Protein AF-0000000079578242 (afdb_homodimer)

Organism: NCBI:txid418240

Secondary structure (DSSP, 8-state):
-HHHHHHHHHHHHHHHHHHHHHHTTSS-TTHHHHHHHHIIIIIHHHHHHHHHHT-S---THHHHHHHHHHHHHHHHHHHHHHHTTTS-HHHHHHHHHHSS-B-IIIIIHHHHHHHS-HHHHHHHHHHHHHHHHIIIIIHHHHHHHHHS-TT------HHHHHHHHHH-HHHHHHHHHHHHHHTTPPPPHHHHHHHHHHHHTHHHHHHHHHHHT------HHHHHHHHHHHHHHHHHHHHHHHHHHHTS-S-HHHHHHHHHHHT--B-TTHHHHHHHTTS-HHHHHHHHHHHHHHHHHHHHHHHHHHT--/-HHHHHHHHHHHHHHHHHHHHHHTTSS-TTHHHHHHHHIIIIIHHHHHHHHHHT-S---THHHHHHHHHHHHHHHHHHHHHHHTTTS-HHHHHHHHHHSS-B-IIIIIHHHHHHHS-HHHHHHHHHHHHHHHHIIIIIHHHHHHHHHS-TT------HHHHHHHHHH-HHHHHHHHHHHHHHTTPPPPHHHHHHHHHHHHTHHHHHHHHHHHT------HHHHHHHHHHHHHHHHHHHHHHHHHHHTS-S-HHHHHHHHHHHT--B-TTHHHHHHHTTS-HHHHHHHHHHHHHHHHHHHHHHHHHHT--

Nearest PDB structures (foldseek):
  8u5n-assembly1_A  TM=7.850E-01  e=3.786E-07  Homo sapiens
  8u5v-assembly1_A  TM=7.961E-01  e=6.109E-07  Homo sapiens
  7wkw-assembly1_B  TM=7.039E-01  e=1.591E-06  Arabidopsis thaliana
  7y9u-assembly1_A  TM=6.916E-01  e=4.340E-05  Arabidopsis thaliana
  3zuy-assembly1_A  TM=5.431E-01  e=1.835E-02  Neisseria meningitidis

Structure (mmCIF, N/CA/C/O backbone):
data_AF-0000000079578242-model_v1
#
loop_
_entity.id
_entity.type
_entity.pdbx_description
1 polymer 'Membrane transport protein'
#
loop_
_atom_site.group_PDB
_atom_site.id
_atom_site.type_symbol
_atom_site.label_atom_id
_atom_site.label_alt_id
_atom_site.label_comp_id
_atom_site.label_asym_id
_atom_site.label_entity_id
_atom_site.label_seq_id
_atom_site.pdbx_PDB_ins_code
_atom_site.Cartn_x
_atom_site.Cartn_y
_atom_site.Cartn_z
_atom_site.occupancy
_atom_site.B_iso_or_equiv
_atom_site.auth_seq_id
_atom_site.auth_comp_id
_atom_site.auth_asym_id
_atom_site.auth_atom_id
_atom_site.pdbx_PDB_model_num
ATOM 1 N N . MET A 1 1 ? -19.859 -6.895 -18.812 1 73.75 1 MET A N 1
ATOM 2 C CA . MET A 1 1 ? -18.609 -6.988 -19.562 1 73.75 1 MET A CA 1
ATOM 3 C C . MET A 1 1 ? -17.766 -5.73 -19.375 1 73.75 1 MET A C 1
ATOM 5 O O . MET A 1 1 ? -16.578 -5.812 -19.062 1 73.75 1 MET A O 1
ATOM 9 N N . PHE A 1 2 ? -18.359 -4.633 -19.422 1 78 2 PHE A N 1
ATOM 10 C CA . PHE A 1 2 ? -17.641 -3.369 -19.297 1 78 2 PHE A CA 1
ATOM 11 C C . PHE A 1 2 ? -17.062 -3.203 -17.891 1 78 2 PHE A C 1
ATOM 13 O O . PHE A 1 2 ? -15.922 -2.762 -17.734 1 78 2 PHE A O 1
ATOM 20 N N . SER A 1 3 ? -17.797 -3.689 -16.953 1 79.5 3 SER A N 1
ATOM 21 C CA . SER A 1 3 ? -17.344 -3.566 -15.57 1 79.5 3 SER A CA 1
ATOM 22 C C . SER A 1 3 ? -16.125 -4.438 -15.305 1 79.5 3 SER A C 1
ATOM 24 O O . SER A 1 3 ? -15.195 -4.027 -14.594 1 79.5 3 SER A O 1
ATOM 26 N N . VAL A 1 4 ? -16.094 -5.562 -15.945 1 81 4 VAL A N 1
ATOM 27 C CA . VAL A 1 4 ? -14.969 -6.488 -15.789 1 81 4 VAL A CA 1
ATOM 28 C C . VAL A 1 4 ? -13.719 -5.898 -16.422 1 81 4 VAL A C 1
ATOM 30 O O . VAL A 1 4 ? -12.641 -5.902 -15.812 1 81 4 VAL A O 1
ATOM 33 N N . LEU A 1 5 ? -13.922 -5.395 -17.547 1 84.81 5 LEU A N 1
ATOM 34 C CA . LEU A 1 5 ? -12.805 -4.816 -18.281 1 84.81 5 LEU A CA 1
ATOM 35 C C . LEU A 1 5 ? -12.234 -3.609 -17.531 1 84.81 5 LEU A C 1
ATOM 37 O O . LEU A 1 5 ? -11.016 -3.424 -17.5 1 84.81 5 LEU A O 1
ATOM 41 N N . MET A 1 6 ? -13.125 -2.93 -16.891 1 87.31 6 MET A N 1
ATOM 42 C CA . MET A 1 6 ? -12.68 -1.736 -16.188 1 87.31 6 MET A CA 1
ATOM 43 C C . MET A 1 6 ? -11.875 -2.113 -14.945 1 87.31 6 MET A C 1
ATOM 45 O O . MET A 1 6 ? -10.852 -1.487 -14.648 1 87.31 6 MET A O 1
ATOM 49 N N . ARG A 1 7 ? -12.25 -3.066 -14.281 1 88.62 7 ARG A N 1
ATOM 50 C CA . ARG A 1 7 ? -11.516 -3.51 -13.102 1 88.62 7 ARG A CA 1
ATOM 51 C C . ARG A 1 7 ? -10.164 -4.105 -13.477 1 88.62 7 ARG A C 1
ATOM 53 O O . ARG A 1 7 ? -9.164 -3.869 -12.805 1 88.62 7 ARG A O 1
ATOM 60 N N . ALA A 1 8 ? -10.266 -4.852 -14.531 1 88.12 8 ALA A N 1
ATOM 61 C CA . ALA A 1 8 ? -9.008 -5.406 -15.016 1 88.12 8 ALA A CA 1
ATOM 62 C C . ALA A 1 8 ? -8.047 -4.301 -15.445 1 88.12 8 ALA A C 1
ATOM 64 O O . ALA A 1 8 ? -6.84 -4.391 -15.203 1 88.12 8 ALA A O 1
ATOM 65 N N . PHE A 1 9 ? -8.57 -3.342 -16.016 1 92.31 9 PHE A N 1
ATOM 66 C CA . PHE A 1 9 ? -7.754 -2.211 -16.438 1 92.31 9 PHE A CA 1
ATOM 67 C C . PHE A 1 9 ? -7.188 -1.467 -15.234 1 92.31 9 PHE A C 1
ATOM 69 O O . PHE A 1 9 ? -6.086 -0.918 -15.305 1 92.31 9 PHE A O 1
ATOM 76 N N . SER A 1 10 ? -7.977 -1.453 -14.211 1 95.31 10 SER A N 1
ATOM 77 C CA . SER A 1 10 ? -7.488 -0.844 -12.977 1 95.31 10 SER A CA 1
ATOM 78 C C . SER A 1 10 ? -6.203 -1.509 -12.5 1 95.31 10 SER A C 1
ATOM 80 O O . SER A 1 10 ? -5.25 -0.826 -12.117 1 95.31 10 SER A O 1
ATOM 82 N N . PHE A 1 11 ? -6.176 -2.814 -12.578 1 95.25 11 PHE A N 1
ATOM 83 C CA . PHE A 1 11 ? -4.992 -3.559 -12.164 1 95.25 11 PHE A CA 1
ATOM 84 C C . PHE A 1 11 ? -3.822 -3.285 -13.102 1 95.25 11 PHE A C 1
ATOM 86 O O . PHE A 1 11 ? -2.699 -3.053 -12.648 1 95.25 11 PHE A O 1
ATOM 93 N N . THR A 1 12 ? -4.117 -3.273 -14.367 1 95.12 12 THR A N 1
ATOM 94 C CA . THR A 1 12 ? -3.1 -2.998 -15.375 1 95.12 12 THR A CA 1
ATOM 95 C C . THR A 1 12 ? -2.541 -1.588 -15.211 1 95.12 12 THR A C 1
ATOM 97 O O . THR A 1 12 ? -1.344 -1.362 -15.398 1 95.12 12 THR A O 1
ATOM 100 N N . LEU A 1 13 ? -3.408 -0.675 -14.883 1 96.94 13 LEU A N 1
ATOM 101 C CA . LEU A 1 13 ? -2.99 0.707 -14.672 1 96.94 13 LEU A CA 1
ATOM 102 C C . LEU A 1 13 ? -1.966 0.799 -13.547 1 96.94 13 LEU A C 1
ATOM 104 O O . LEU A 1 13 ? -0.968 1.514 -13.672 1 96.94 13 LEU A O 1
ATOM 108 N N . ILE A 1 14 ? -2.178 0.115 -12.469 1 97.69 14 ILE A N 1
ATOM 109 C CA . ILE A 1 14 ? -1.256 0.13 -11.336 1 97.69 14 ILE A CA 1
ATOM 110 C C . ILE A 1 14 ? 0.087 -0.463 -11.758 1 97.69 14 ILE A C 1
ATOM 112 O O . ILE A 1 14 ? 1.144 0.058 -11.398 1 97.69 14 ILE A O 1
ATOM 116 N N . ILE A 1 15 ? 0.068 -1.557 -12.531 1 96.31 15 ILE A N 1
ATOM 117 C CA . ILE A 1 15 ? 1.29 -2.172 -13.031 1 96.31 15 ILE A CA 1
ATOM 118 C C . ILE A 1 15 ? 2.055 -1.169 -13.898 1 96.31 15 ILE A C 1
ATOM 120 O O . ILE A 1 15 ? 3.264 -0.994 -13.727 1 96.31 15 ILE A O 1
ATOM 124 N N . ILE A 1 16 ? 1.349 -0.492 -14.789 1 97.38 16 ILE A N 1
ATOM 125 C CA . ILE A 1 16 ? 1.962 0.497 -15.664 1 97.38 16 ILE A CA 1
ATOM 126 C C . ILE A 1 16 ? 2.574 1.62 -14.836 1 97.38 16 ILE A C 1
ATOM 128 O O . ILE A 1 16 ? 3.688 2.074 -15.117 1 97.38 16 ILE A O 1
ATOM 132 N N . ILE A 1 17 ? 1.878 2.078 -13.82 1 97.81 17 ILE A N 1
ATOM 133 C CA . ILE A 1 17 ? 2.389 3.109 -12.922 1 97.81 17 ILE A CA 1
ATOM 134 C C . ILE A 1 17 ? 3.713 2.65 -12.312 1 97.81 17 ILE A C 1
ATOM 136 O O . ILE A 1 17 ? 4.688 3.404 -12.289 1 97.81 17 ILE A O 1
ATOM 140 N N . GLY A 1 18 ? 3.723 1.406 -11.805 1 97.62 18 GLY A N 1
ATOM 141 C CA . GLY A 1 18 ? 4.957 0.86 -11.266 1 97.62 18 GLY A CA 1
ATOM 142 C C . GLY A 1 18 ? 6.09 0.833 -12.273 1 97.62 18 GLY A C 1
ATOM 143 O O . GLY A 1 18 ? 7.215 1.232 -11.969 1 97.62 18 GLY A O 1
ATOM 144 N N . ILE A 1 19 ? 5.789 0.436 -13.516 1 96.56 19 ILE A N 1
ATOM 145 C CA . ILE A 1 19 ? 6.785 0.349 -14.578 1 96.56 19 ILE A CA 1
ATOM 146 C C . ILE A 1 19 ? 7.336 1.739 -14.883 1 96.56 19 ILE A C 1
ATOM 148 O O . ILE A 1 19 ? 8.555 1.927 -14.969 1 96.56 19 ILE A O 1
ATOM 152 N N . VAL A 1 20 ? 6.469 2.695 -14.992 1 97.12 20 VAL A N 1
ATOM 153 C CA . VAL A 1 20 ? 6.852 4.055 -15.359 1 97.12 20 VAL A CA 1
ATOM 154 C C . VAL A 1 20 ? 7.68 4.684 -14.242 1 97.12 20 VAL A C 1
ATOM 156 O O . VAL A 1 20 ? 8.711 5.309 -14.5 1 97.12 20 VAL A O 1
ATOM 159 N N . MET A 1 21 ? 7.285 4.539 -13.031 1 97.06 21 MET A N 1
ATOM 160 C CA . MET A 1 21 ? 7.996 5.121 -11.906 1 97.06 21 MET A CA 1
ATOM 161 C C . MET A 1 21 ? 9.414 4.566 -11.812 1 97.06 21 MET A C 1
ATOM 163 O O . MET A 1 21 ? 10.359 5.305 -11.516 1 97.06 21 MET A O 1
ATOM 167 N N . LYS A 1 22 ? 9.5 3.322 -12.031 1 95.25 22 LYS A N 1
ATOM 168 C CA . LYS A 1 22 ? 10.82 2.699 -11.992 1 95.25 22 LYS A CA 1
ATOM 169 C C . LYS A 1 22 ? 11.664 3.111 -13.195 1 95.25 22 LYS A C 1
ATOM 171 O O . LYS A 1 22 ? 12.828 3.492 -13.047 1 95.25 22 LYS A O 1
ATOM 176 N N . SER A 1 23 ? 11.125 3.066 -14.398 1 94.56 23 SER A N 1
ATOM 177 C CA . SER A 1 23 ? 11.859 3.297 -15.641 1 94.56 23 SER A CA 1
ATOM 178 C C . SER A 1 23 ? 12.305 4.75 -15.758 1 94.56 23 SER A C 1
ATOM 180 O O . SER A 1 23 ? 13.336 5.043 -16.359 1 94.56 23 SER A O 1
ATOM 182 N N . THR A 1 24 ? 11.625 5.695 -15.141 1 95.56 24 THR A N 1
ATOM 183 C CA . THR A 1 24 ? 11.953 7.113 -15.219 1 95.56 24 THR A CA 1
ATOM 184 C C . THR A 1 24 ? 12.906 7.512 -14.094 1 95.56 24 THR A C 1
ATOM 186 O O . THR A 1 24 ? 13.359 8.656 -14.031 1 95.56 24 THR A O 1
ATOM 189 N N . GLY A 1 25 ? 13.156 6.625 -13.188 1 94.56 25 GLY A N 1
ATOM 190 C CA . GLY A 1 25 ? 14.016 6.926 -12.055 1 94.56 25 GLY A CA 1
ATOM 191 C C . GLY A 1 25 ? 13.305 7.715 -10.969 1 94.56 25 GLY A C 1
ATOM 192 O O . GLY A 1 25 ? 13.953 8.289 -10.094 1 94.56 25 GLY A O 1
ATOM 193 N N . PHE A 1 26 ? 12.031 7.758 -11.078 1 95.31 26 PHE A N 1
ATOM 194 C CA . PHE A 1 26 ? 11.227 8.484 -10.102 1 95.31 26 PHE A CA 1
ATOM 195 C C . PHE A 1 26 ? 11.344 7.852 -8.727 1 95.31 26 PHE A C 1
ATOM 197 O O . PHE A 1 26 ? 11.266 8.539 -7.707 1 95.31 26 PHE A O 1
ATOM 204 N N . VAL A 1 27 ? 11.531 6.523 -8.633 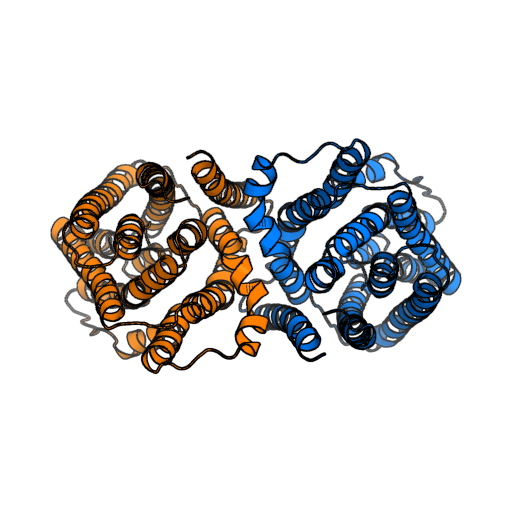1 95.44 27 VAL A N 1
ATOM 205 C CA . VAL A 1 27 ? 11.789 5.785 -7.398 1 95.44 27 VAL A CA 1
ATOM 206 C C . VAL A 1 27 ? 13.133 5.07 -7.496 1 95.44 27 VAL A C 1
ATOM 208 O O . VAL A 1 27 ? 13.633 4.816 -8.594 1 95.44 27 VAL A O 1
ATOM 211 N N . PRO A 1 28 ? 13.672 4.832 -6.332 1 93.25 28 PRO A N 1
ATOM 212 C CA . PRO A 1 28 ? 14.961 4.129 -6.348 1 93.25 28 PRO A CA 1
ATOM 213 C C . PRO A 1 28 ? 14.859 2.723 -6.934 1 93.25 28 PRO A C 1
ATOM 215 O O . PRO A 1 28 ? 13.766 2.148 -6.984 1 93.25 28 PRO A O 1
ATOM 218 N N . LYS A 1 29 ? 16.062 2.162 -7.344 1 89.69 29 LYS A N 1
ATOM 219 C CA . LYS A 1 29 ? 16.141 0.868 -8.016 1 89.69 29 LYS A CA 1
ATOM 220 C C . LYS A 1 29 ? 15.672 -0.256 -7.09 1 89.69 29 LYS A C 1
ATOM 222 O O . LYS A 1 29 ? 15.148 -1.269 -7.555 1 89.69 29 LYS A O 1
ATOM 227 N N . ASP A 1 30 ? 15.766 -0.031 -5.84 1 93.12 30 ASP A N 1
ATOM 228 C CA . ASP A 1 30 ? 15.438 -1.098 -4.898 1 93.12 30 ASP A CA 1
ATOM 229 C C . ASP A 1 30 ? 14 -0.967 -4.402 1 93.12 30 ASP A C 1
ATOM 231 O O . ASP A 1 30 ? 13.578 -1.697 -3.502 1 93.12 30 ASP A O 1
ATOM 235 N N . ALA A 1 31 ? 13.281 -0.075 -4.965 1 95.88 31 ALA A N 1
ATOM 236 C CA . ALA A 1 31 ? 11.891 0.125 -4.559 1 95.88 31 ALA A CA 1
ATOM 237 C C . ALA A 1 31 ? 11.086 -1.163 -4.707 1 95.88 31 ALA A C 1
ATOM 239 O O . ALA A 1 31 ? 10.266 -1.491 -3.846 1 95.88 31 ALA A O 1
ATOM 240 N N . GLY A 1 32 ? 11.344 -1.878 -5.793 1 95.19 32 GLY A N 1
ATOM 241 C CA . GLY A 1 32 ? 10.641 -3.135 -6.016 1 95.19 32 GLY A CA 1
ATOM 242 C C . GLY A 1 32 ? 10.914 -4.164 -4.934 1 95.19 32 GLY A C 1
ATOM 243 O O . GLY A 1 32 ? 10 -4.875 -4.508 1 95.19 32 GLY A O 1
ATOM 244 N N . ALA A 1 33 ? 12.125 -4.242 -4.504 1 93.94 33 ALA A N 1
ATOM 245 C CA . ALA A 1 33 ? 12.5 -5.184 -3.453 1 93.94 33 ALA A CA 1
ATOM 246 C C . ALA A 1 33 ? 11.797 -4.848 -2.141 1 93.94 33 ALA A C 1
ATOM 248 O O . ALA A 1 33 ? 11.375 -5.742 -1.406 1 93.94 33 ALA A O 1
ATOM 249 N N . SER A 1 34 ? 11.672 -3.596 -1.831 1 96.62 34 SER A N 1
ATOM 250 C CA . SER A 1 34 ? 10.977 -3.162 -0.623 1 96.62 34 SER A CA 1
ATOM 251 C C . SER A 1 34 ? 9.492 -3.523 -0.673 1 96.62 34 SER A C 1
ATOM 253 O O . SER A 1 34 ? 8.953 -4.066 0.29 1 96.62 34 SER A O 1
ATOM 255 N N . VAL A 1 35 ? 8.883 -3.211 -1.776 1 97.56 35 VAL A N 1
ATOM 256 C CA . VAL A 1 35 ? 7.453 -3.461 -1.935 1 97.56 35 VAL A CA 1
ATOM 257 C C . VAL A 1 35 ? 7.18 -4.961 -1.873 1 97.56 35 VAL A C 1
ATOM 259 O O . VAL A 1 35 ? 6.16 -5.391 -1.326 1 97.56 35 VAL A O 1
ATOM 262 N N . LYS A 1 36 ? 8.039 -5.734 -2.48 1 95.25 36 LYS A N 1
ATOM 263 C CA . LYS A 1 36 ? 7.918 -7.188 -2.4 1 95.25 36 LYS A CA 1
ATOM 264 C C . LYS A 1 36 ? 7.891 -7.656 -0.949 1 95.25 36 LYS A C 1
ATOM 266 O O . LYS A 1 36 ? 7.094 -8.523 -0.588 1 95.25 36 LYS A O 1
ATOM 271 N N . LYS A 1 37 ? 8.758 -7.145 -0.124 1 95.94 37 LYS A N 1
ATOM 272 C CA . LYS A 1 37 ? 8.797 -7.516 1.287 1 95.94 37 LYS A CA 1
ATOM 273 C C . LYS A 1 37 ? 7.504 -7.117 1.995 1 95.94 37 LYS A C 1
ATOM 275 O O . LYS A 1 37 ? 6.984 -7.867 2.824 1 95.94 37 LYS A O 1
ATOM 280 N N . PHE A 1 38 ? 6.965 -5.902 1.667 1 98.06 38 PHE A N 1
ATOM 281 C CA . PHE A 1 38 ? 5.688 -5.488 2.24 1 98.06 38 PHE A CA 1
ATOM 282 C C . PHE A 1 38 ? 4.586 -6.477 1.879 1 98.06 38 PHE A C 1
ATOM 284 O O . PHE A 1 38 ? 3.754 -6.824 2.721 1 98.06 38 PHE A O 1
ATOM 291 N N . LEU A 1 39 ? 4.613 -6.898 0.64 1 97.06 39 LEU A N 1
ATOM 292 C CA . LEU A 1 39 ? 3.586 -7.809 0.144 1 97.06 39 LEU A CA 1
ATOM 293 C C . LEU A 1 39 ? 3.682 -9.164 0.837 1 97.06 39 LEU A C 1
ATOM 295 O O . LEU A 1 39 ? 2.699 -9.648 1.402 1 97.06 39 LEU A O 1
ATOM 299 N N . ILE A 1 40 ? 4.879 -9.727 0.845 1 95.06 40 ILE A N 1
ATOM 300 C CA . ILE A 1 40 ? 5.09 -11.109 1.27 1 95.06 40 ILE A CA 1
ATOM 301 C C . ILE A 1 40 ? 4.926 -11.211 2.785 1 95.06 40 ILE A C 1
ATOM 303 O O . ILE A 1 40 ? 4.414 -12.211 3.295 1 95.06 40 ILE A O 1
ATOM 307 N N . TYR A 1 41 ? 5.289 -10.172 3.512 1 96.31 41 TYR A N 1
ATOM 308 C CA . TYR A 1 41 ? 5.367 -10.328 4.961 1 96.31 41 TYR A CA 1
ATOM 309 C C . TYR A 1 41 ? 4.195 -9.633 5.645 1 96.31 41 TYR A C 1
ATOM 311 O O . TYR A 1 41 ? 3.936 -9.867 6.828 1 96.31 41 TYR A O 1
ATOM 319 N N . VAL A 1 42 ? 3.473 -8.82 4.902 1 97.62 42 VAL A N 1
ATOM 320 C CA . VAL A 1 42 ? 2.475 -8.039 5.625 1 97.62 42 VAL A CA 1
ATOM 321 C C . VAL A 1 42 ? 1.111 -8.195 4.957 1 97.62 42 VAL A C 1
ATOM 323 O O . VAL A 1 42 ? 0.223 -8.859 5.488 1 97.62 42 VAL A O 1
ATOM 326 N N . THR A 1 43 ? 0.941 -7.703 3.717 1 97.81 43 THR A N 1
ATOM 327 C CA . THR A 1 43 ? -0.391 -7.559 3.141 1 97.81 43 THR A CA 1
ATOM 328 C C . THR A 1 43 ? -0.932 -8.906 2.68 1 97.81 43 THR A C 1
ATOM 330 O O . THR A 1 43 ? -2.123 -9.188 2.826 1 97.81 43 THR A O 1
ATOM 333 N N . LEU A 1 44 ? -0.089 -9.75 2.096 1 95.75 44 LEU A N 1
ATOM 334 C CA . LEU A 1 44 ? -0.548 -11.047 1.596 1 95.75 44 LEU A CA 1
ATOM 335 C C . LEU A 1 44 ? -1.017 -11.938 2.74 1 95.75 44 LEU A C 1
ATOM 337 O O . LEU A 1 44 ? -2.127 -12.469 2.701 1 95.75 44 LEU A O 1
ATOM 341 N N . PRO A 1 45 ? -0.23 -12.117 3.793 1 96.12 45 PRO A N 1
ATOM 342 C CA . PRO A 1 45 ? -0.73 -12.898 4.93 1 96.12 45 PRO A CA 1
ATOM 343 C C . PRO A 1 45 ? -2.037 -12.344 5.492 1 96.12 45 PRO A C 1
ATOM 345 O O . PRO A 1 45 ? -2.936 -13.109 5.844 1 96.12 45 PRO A O 1
ATOM 348 N N . ALA A 1 46 ? -2.109 -11.031 5.574 1 96.81 46 ALA A N 1
ATOM 349 C CA . ALA A 1 46 ? -3.342 -10.406 6.059 1 96.81 46 ALA A CA 1
ATOM 350 C C . ALA A 1 46 ? -4.52 -10.758 5.152 1 96.81 46 ALA A C 1
ATOM 352 O O . ALA A 1 46 ? -5.617 -11.055 5.637 1 96.81 46 ALA A O 1
ATOM 353 N N . SER A 1 47 ? -4.297 -10.734 3.906 1 94.88 47 SER A N 1
ATOM 354 C CA . SER A 1 47 ? -5.34 -11.062 2.941 1 94.88 47 SER A CA 1
ATOM 355 C C . SER A 1 47 ? -5.75 -12.531 3.049 1 94.88 47 SER A C 1
ATOM 357 O O . SER A 1 47 ? -6.934 -12.859 2.965 1 94.88 47 SER A O 1
ATOM 359 N N . ILE A 1 48 ? -4.789 -13.391 3.213 1 93.62 48 ILE A N 1
ATOM 360 C CA . ILE A 1 48 ? -5.062 -14.812 3.355 1 93.62 48 ILE A CA 1
ATOM 361 C C . ILE A 1 48 ? -5.961 -15.047 4.57 1 93.62 48 ILE A C 1
ATOM 363 O O . ILE A 1 48 ? -6.98 -15.734 4.473 1 93.62 48 ILE A O 1
ATOM 367 N N . ILE A 1 49 ? -5.586 -14.477 5.695 1 94.75 49 ILE A N 1
ATOM 368 C CA . ILE A 1 49 ? -6.344 -14.641 6.93 1 94.75 49 ILE A CA 1
ATOM 369 C C . ILE A 1 49 ? -7.77 -14.133 6.727 1 94.75 49 ILE A C 1
ATOM 371 O O . ILE A 1 49 ? -8.734 -14.82 7.082 1 94.75 49 ILE A O 1
ATOM 375 N N . THR A 1 50 ? -7.934 -13 6.102 1 93 50 THR A N 1
ATOM 376 C CA . THR A 1 50 ? -9.25 -12.406 5.895 1 93 50 THR A CA 1
ATOM 377 C C . THR A 1 50 ? -10.086 -13.25 4.938 1 93 50 THR A C 1
ATOM 379 O O . THR A 1 50 ? -11.281 -13.43 5.145 1 93 50 THR A O 1
ATOM 382 N N . ASN A 1 51 ? -9.492 -13.773 3.926 1 88.31 51 ASN A N 1
ATOM 383 C CA . ASN A 1 51 ? -10.211 -14.57 2.934 1 88.31 51 ASN A CA 1
ATOM 384 C C . ASN A 1 51 ? -10.688 -15.891 3.516 1 88.31 51 ASN A C 1
ATOM 386 O O . ASN A 1 51 ? -11.797 -16.344 3.229 1 88.31 51 ASN A O 1
ATOM 390 N N . PHE A 1 52 ? -9.938 -16.531 4.355 1 86.75 52 PHE A N 1
ATOM 391 C CA . PHE A 1 52 ? -10.305 -17.797 4.973 1 86.75 52 PHE A CA 1
ATOM 392 C C . PHE A 1 52 ? -11.391 -17.594 6.02 1 86.75 52 PHE A C 1
ATOM 394 O O . PHE A 1 52 ? -12.242 -18.469 6.227 1 86.75 52 PHE A O 1
ATOM 401 N N . SER A 1 53 ? -11.305 -16.469 6.648 1 87.81 53 SER A N 1
ATOM 402 C CA . SER A 1 53 ? -12.242 -16.219 7.738 1 87.81 53 SER A CA 1
ATOM 403 C C . SER A 1 53 ? -13.664 -16.047 7.215 1 87.81 53 SER A C 1
ATOM 405 O O . SER A 1 53 ? -14.625 -16.141 7.977 1 87.81 53 SER A O 1
ATOM 407 N N . ALA A 1 54 ? -13.766 -15.781 6.008 1 78.5 54 ALA A N 1
ATOM 408 C CA . ALA A 1 54 ? -15.086 -15.516 5.438 1 78.5 54 ALA A CA 1
ATOM 409 C C . ALA A 1 54 ? -15.836 -16.812 5.164 1 78.5 54 ALA A C 1
ATOM 411 O O . ALA A 1 54 ? -17.047 -16.812 4.918 1 78.5 54 ALA A O 1
ATOM 412 N N . ILE A 1 55 ? -15.141 -17.922 5.273 1 74.56 55 ILE A N 1
ATOM 413 C CA . ILE A 1 55 ? -15.828 -19.141 4.852 1 74.56 55 ILE A CA 1
ATOM 414 C C . ILE A 1 55 ? -15.953 -20.094 6.031 1 74.56 55 ILE A C 1
ATOM 416 O O . ILE A 1 55 ? -14.977 -20.344 6.746 1 74.56 55 ILE A O 1
ATOM 420 N N . GLU A 1 56 ? -17.094 -20.531 6.254 1 66.25 56 GLU A N 1
ATOM 421 C CA . GLU A 1 56 ? -17.469 -21.312 7.426 1 66.25 56 GLU A CA 1
ATOM 422 C C . GLU A 1 56 ? -17.188 -22.797 7.203 1 66.25 56 GLU A C 1
ATOM 424 O O . GLU A 1 56 ? -16.797 -23.5 8.133 1 66.25 56 GLU A O 1
ATOM 429 N N . ASP A 1 57 ? -17.453 -23.297 6.07 1 68.06 57 ASP A N 1
ATOM 430 C CA . ASP A 1 57 ? -17.391 -24.75 5.934 1 68.06 57 ASP A CA 1
ATOM 431 C C . ASP A 1 57 ? -16.422 -25.172 4.824 1 68.06 57 ASP A C 1
ATOM 433 O O . ASP A 1 57 ? -16.672 -24.891 3.648 1 68.06 57 ASP A O 1
ATOM 437 N N . MET A 1 58 ? -15.258 -25.594 5.418 1 70.62 58 MET A N 1
ATOM 438 C CA . MET A 1 58 ? -14.289 -26.109 4.453 1 70.62 58 MET A CA 1
ATOM 439 C C . MET A 1 58 ? -14.383 -27.625 4.348 1 70.62 58 MET A C 1
ATOM 441 O O . MET A 1 58 ? -14.281 -28.328 5.355 1 70.62 58 MET A O 1
ATOM 445 N N . GLY A 1 59 ? -14.938 -28.125 3.355 1 72 59 GLY A N 1
ATOM 446 C CA . GLY A 1 59 ? -15.07 -29.562 3.162 1 72 59 GLY A CA 1
ATOM 447 C C . GLY A 1 59 ? -13.805 -30.219 2.641 1 72 59 GLY A C 1
ATOM 448 O O . GLY A 1 59 ? -12.797 -29.547 2.418 1 72 59 GLY A O 1
ATOM 449 N N . PHE A 1 60 ? -13.711 -31.516 2.588 1 78.38 60 PHE A N 1
ATOM 450 C CA . PHE A 1 60 ? -12.641 -32.344 2.057 1 78.38 60 PHE A CA 1
ATOM 451 C C . PHE A 1 60 ? -12.227 -31.875 0.667 1 78.38 60 PHE A C 1
ATOM 453 O O . PHE A 1 60 ? -11.07 -32.062 0.267 1 78.38 60 PHE A O 1
ATOM 460 N N . ASN A 1 61 ? -13.125 -31.234 0.004 1 81.94 61 ASN A N 1
ATOM 461 C CA . ASN A 1 61 ? -12.867 -30.734 -1.34 1 81.94 61 ASN A CA 1
ATOM 462 C C . ASN A 1 61 ? -11.719 -29.719 -1.354 1 81.94 61 ASN A C 1
ATOM 464 O O . ASN A 1 61 ? -10.969 -29.641 -2.33 1 81.94 61 ASN A O 1
ATOM 468 N N . MET A 1 62 ? -11.484 -29.109 -0.251 1 84.31 62 MET A N 1
ATOM 469 C CA . MET A 1 62 ? -10.43 -28.094 -0.177 1 84.31 62 MET A CA 1
ATOM 470 C C . MET A 1 62 ? -9.055 -28.75 -0.153 1 84.31 62 MET A C 1
ATOM 472 O O . MET A 1 62 ? -8.094 -28.219 -0.715 1 84.31 62 MET A O 1
ATOM 476 N N . LEU A 1 63 ? -8.984 -29.922 0.353 1 87.06 63 LEU A N 1
ATOM 477 C CA . LEU A 1 63 ? -7.719 -30.641 0.372 1 87.06 63 LEU A CA 1
ATOM 478 C C . LEU A 1 63 ? -7.359 -31.141 -1.022 1 87.06 63 LEU A C 1
ATOM 480 O O . LEU A 1 63 ? -6.18 -31.188 -1.384 1 87.06 63 LEU A O 1
ATOM 484 N N . ILE A 1 64 ? -8.305 -31.516 -1.709 1 92.94 64 ILE A N 1
ATOM 485 C CA . ILE A 1 64 ? -8.086 -31.969 -3.078 1 92.94 64 ILE A CA 1
ATOM 486 C C . ILE A 1 64 ? -7.523 -30.828 -3.918 1 92.94 64 ILE A C 1
ATOM 488 O O . ILE A 1 64 ? -6.645 -31.031 -4.754 1 92.94 64 ILE A O 1
ATOM 492 N N . ILE A 1 65 ? -8.055 -29.688 -3.656 1 94.25 65 ILE A N 1
ATOM 493 C CA . ILE A 1 65 ? -7.598 -28.516 -4.395 1 94.25 65 ILE A CA 1
ATOM 494 C C . ILE A 1 65 ? -6.133 -28.234 -4.066 1 94.25 65 ILE A C 1
ATOM 496 O O . ILE A 1 65 ? -5.344 -27.906 -4.957 1 94.25 65 ILE A O 1
ATOM 500 N N . ALA A 1 66 ? -5.738 -28.359 -2.85 1 93.44 66 ALA A N 1
ATOM 501 C CA . ALA A 1 66 ? -4.336 -28.219 -2.461 1 93.44 66 ALA A CA 1
ATOM 502 C C . ALA A 1 66 ? -3.463 -29.25 -3.154 1 93.44 66 ALA A C 1
ATOM 504 O O . ALA A 1 66 ? -2.371 -28.938 -3.631 1 93.44 66 ALA A O 1
ATOM 505 N N . ALA A 1 67 ? -3.947 -30.438 -3.199 1 95.25 67 ALA A N 1
ATOM 506 C CA . ALA A 1 67 ? -3.223 -31.516 -3.863 1 95.25 67 ALA A CA 1
ATOM 507 C C . ALA A 1 67 ? -3.068 -31.234 -5.355 1 95.25 67 ALA A C 1
ATOM 509 O O . ALA A 1 67 ? -2.047 -31.594 -5.953 1 95.25 67 ALA A O 1
ATOM 510 N N . LEU A 1 68 ? -4.082 -30.656 -5.902 1 96.25 68 LEU A N 1
ATOM 511 C CA . LEU A 1 68 ? -4.027 -30.281 -7.309 1 96.25 68 LEU A CA 1
ATOM 512 C C . LEU A 1 68 ? -2.91 -29.266 -7.555 1 96.25 68 LEU A C 1
ATOM 514 O O . LEU A 1 68 ? -2.24 -29.312 -8.586 1 96.25 68 LEU A O 1
ATOM 518 N N . GLY A 1 69 ? -2.777 -28.312 -6.625 1 96.25 69 GLY A N 1
ATOM 519 C CA . GLY A 1 69 ? -1.683 -27.359 -6.723 1 96.25 69 GLY A CA 1
ATOM 520 C C . GLY A 1 69 ? -0.318 -28.031 -6.762 1 96.25 69 GLY A C 1
ATOM 521 O O . GLY A 1 69 ? 0.549 -27.625 -7.543 1 96.25 69 GLY A O 1
ATOM 522 N N . ILE A 1 70 ? -0.141 -29.016 -5.98 1 96.19 70 ILE A N 1
ATOM 523 C CA . ILE A 1 70 ? 1.11 -29.766 -5.953 1 96.19 70 ILE A CA 1
ATOM 524 C C . ILE A 1 70 ? 1.264 -30.562 -7.246 1 96.19 70 ILE A C 1
ATOM 526 O O . ILE A 1 70 ? 2.32 -30.516 -7.879 1 96.19 70 ILE A O 1
ATOM 530 N N . LEU A 1 71 ? 0.243 -31.219 -7.586 1 97.44 71 LEU A N 1
ATOM 531 C CA . LEU A 1 71 ? 0.26 -32.125 -8.734 1 97.44 71 LEU A CA 1
ATOM 532 C C . LEU A 1 71 ? 0.635 -31.359 -10.008 1 97.44 71 LEU A C 1
ATOM 534 O O . LEU A 1 71 ? 1.444 -31.844 -10.805 1 97.44 71 LEU A O 1
ATOM 538 N N . LEU A 1 72 ? 0.034 -30.25 -10.25 1 97.62 72 LEU A N 1
ATOM 539 C CA . LEU A 1 72 ? 0.317 -29.484 -11.461 1 97.62 72 LEU A CA 1
ATOM 540 C C . LEU A 1 72 ? 1.782 -29.062 -11.508 1 97.62 72 LEU A C 1
ATOM 542 O O . LEU A 1 72 ? 2.389 -29.016 -12.578 1 97.62 72 LEU A O 1
ATOM 546 N N . ASN A 1 73 ? 2.314 -28.672 -10.367 1 97.31 73 ASN A N 1
ATOM 547 C CA . ASN A 1 73 ? 3.732 -28.328 -10.305 1 97.31 73 ASN A CA 1
ATOM 548 C C . ASN A 1 73 ? 4.609 -29.531 -10.656 1 97.31 73 ASN A C 1
ATOM 550 O O . ASN A 1 73 ? 5.574 -29.391 -11.414 1 97.31 73 ASN A O 1
ATOM 554 N N . VAL A 1 74 ? 4.316 -30.688 -10.094 1 96.88 74 VAL A N 1
ATOM 555 C CA . VAL A 1 74 ? 5.094 -31.906 -10.328 1 96.88 74 VAL A CA 1
ATOM 556 C C . VAL A 1 74 ? 5.051 -32.281 -11.812 1 96.88 74 VAL A C 1
ATOM 558 O O . VAL A 1 74 ? 6.078 -32.594 -12.406 1 96.88 74 VAL A O 1
ATOM 561 N N . ILE A 1 75 ? 3.867 -32.188 -12.375 1 97.94 75 ILE A N 1
ATOM 562 C CA . ILE A 1 75 ? 3.715 -32.5 -13.789 1 97.94 75 ILE A CA 1
ATOM 563 C C . ILE A 1 75 ? 4.574 -31.547 -14.617 1 97.94 75 ILE A C 1
ATOM 565 O O . ILE A 1 75 ? 5.277 -31.969 -15.539 1 97.94 75 ILE A O 1
ATOM 569 N N . MET A 1 76 ? 4.582 -30.297 -14.32 1 97.62 76 MET A N 1
ATOM 570 C CA . MET A 1 76 ? 5.297 -29.297 -15.109 1 97.62 76 MET A CA 1
ATOM 571 C C . MET A 1 76 ? 6.805 -29.438 -14.93 1 97.62 76 MET A C 1
ATOM 573 O O . MET A 1 76 ? 7.574 -29.172 -15.859 1 97.62 76 MET A O 1
ATOM 577 N N . ILE A 1 77 ? 7.23 -29.797 -13.703 1 96.88 77 ILE A N 1
ATOM 578 C CA . ILE A 1 77 ? 8.641 -30.109 -13.516 1 96.88 77 ILE A CA 1
ATOM 579 C C . ILE A 1 77 ? 9.039 -31.25 -14.445 1 96.88 77 ILE A C 1
ATOM 581 O O . ILE A 1 77 ? 10.086 -31.188 -15.102 1 96.88 77 ILE A O 1
ATOM 585 N N . ALA A 1 78 ? 8.234 -32.281 -14.469 1 97.25 78 ALA A N 1
ATOM 586 C CA . ALA A 1 78 ? 8.5 -33.438 -15.32 1 97.25 78 ALA A CA 1
ATOM 587 C C . ALA A 1 78 ? 8.539 -33.031 -16.797 1 97.25 78 ALA A C 1
ATOM 589 O O . ALA A 1 78 ? 9.398 -33.5 -17.547 1 97.25 78 ALA A O 1
ATOM 590 N N . VAL A 1 79 ? 7.613 -32.219 -17.219 1 97.5 79 VAL A N 1
ATOM 591 C CA . VAL A 1 79 ? 7.59 -31.734 -18.594 1 97.5 79 VAL A CA 1
ATOM 592 C C . VAL A 1 79 ? 8.891 -30.984 -18.891 1 97.5 79 VAL A C 1
ATOM 594 O O . VAL A 1 79 ? 9.5 -31.188 -19.938 1 97.5 79 VAL A O 1
ATOM 597 N N . GLY A 1 80 ? 9.281 -30.094 -18 1 96.75 80 GLY A N 1
ATOM 598 C CA . GLY A 1 80 ? 10.531 -29.375 -18.172 1 96.75 80 GLY A CA 1
ATOM 599 C C . GLY A 1 80 ? 11.742 -30.281 -18.297 1 96.75 80 GLY A C 1
ATOM 600 O O . GLY A 1 80 ? 12.602 -30.062 -19.141 1 96.75 80 GLY A O 1
ATOM 601 N N . ALA A 1 81 ? 11.75 -31.297 -17.438 1 95.94 81 ALA A N 1
ATOM 602 C CA . ALA A 1 81 ? 12.852 -32.281 -17.469 1 95.94 81 ALA A CA 1
ATOM 603 C C . ALA A 1 81 ? 12.875 -33.031 -18.781 1 95.94 81 ALA A C 1
ATOM 605 O O . ALA A 1 81 ? 13.938 -33.25 -19.359 1 95.94 81 ALA A O 1
ATOM 606 N N . LEU A 1 82 ? 11.727 -33.406 -19.234 1 96.88 82 LEU A N 1
ATOM 607 C CA . LEU A 1 82 ? 11.617 -34.219 -20.422 1 96.88 82 LEU A CA 1
ATOM 608 C C . LEU A 1 82 ? 12.031 -33.438 -21.672 1 96.88 82 LEU A C 1
ATOM 610 O O . LEU A 1 82 ? 12.758 -33.969 -22.516 1 96.88 82 LEU A O 1
ATOM 614 N N . ILE A 1 83 ? 11.633 -32.219 -21.781 1 95.38 83 ILE A N 1
ATOM 615 C CA . ILE A 1 83 ? 11.859 -31.438 -22.984 1 95.38 83 ILE A CA 1
ATOM 616 C C . ILE A 1 83 ? 13.32 -31 -23.047 1 95.38 83 ILE A C 1
ATOM 618 O O . ILE A 1 83 ? 13.836 -30.688 -24.125 1 95.38 83 ILE A O 1
ATOM 622 N N . THR A 1 84 ? 13.984 -30.969 -21.922 1 95.12 84 THR A N 1
ATOM 623 C CA . THR A 1 84 ? 15.352 -30.453 -21.922 1 95.12 84 THR A CA 1
ATOM 624 C C . THR A 1 84 ? 16.328 -31.547 -21.484 1 95.12 84 THR A C 1
ATOM 626 O O . THR A 1 84 ? 17.469 -31.25 -21.094 1 95.12 84 THR A O 1
ATOM 629 N N . CYS A 1 85 ? 15.969 -32.812 -21.484 1 94 85 CYS A N 1
ATOM 630 C CA . CYS A 1 85 ? 16.75 -33.906 -20.984 1 94 85 CYS A CA 1
ATOM 631 C C . CYS A 1 85 ? 18.094 -34 -21.688 1 94 85 CYS A C 1
ATOM 633 O O . CYS A 1 85 ? 19.078 -34.531 -21.141 1 94 85 CYS A O 1
ATOM 635 N N . ARG A 1 86 ? 18.203 -33.438 -22.859 1 95.25 86 ARG A N 1
ATOM 636 C CA . ARG A 1 86 ? 19.438 -33.531 -23.625 1 95.25 86 ARG A CA 1
ATOM 637 C C . ARG A 1 86 ? 20.125 -32.188 -23.734 1 95.25 86 ARG A C 1
ATOM 639 O O . ARG A 1 86 ? 21.047 -32 -24.547 1 95.25 86 ARG A O 1
ATOM 646 N N . LYS A 1 87 ? 19.719 -31.312 -23 1 94.88 87 LYS A N 1
ATOM 647 C CA . LYS A 1 87 ? 20.281 -29.969 -23.047 1 94.88 87 LYS A CA 1
ATOM 648 C C . LYS A 1 87 ? 21.219 -29.719 -21.859 1 94.88 87 LYS A C 1
ATOM 650 O O . LYS A 1 87 ? 21.469 -30.625 -21.062 1 94.88 87 LYS A O 1
ATOM 655 N N . SER A 1 88 ? 21.859 -28.5 -21.844 1 94.31 88 SER A N 1
ATOM 656 C CA . SER A 1 88 ? 22.781 -28.141 -20.766 1 94.31 88 SER A CA 1
ATOM 657 C C . SER A 1 88 ? 22.047 -28.078 -19.422 1 94.31 88 SER A C 1
ATOM 659 O O . SER A 1 88 ? 20.828 -27.922 -19.375 1 94.31 88 SER A O 1
ATOM 661 N N . LYS A 1 89 ? 22.766 -28.219 -18.328 1 94 89 LYS A N 1
ATOM 662 C CA . LYS A 1 89 ? 22.188 -28.172 -16.984 1 94 89 LYS A CA 1
ATOM 663 C C . LYS A 1 89 ? 21.531 -26.828 -16.719 1 94 89 LYS A C 1
ATOM 665 O O . LYS A 1 89 ? 20.516 -26.766 -16 1 94 89 LYS A O 1
ATOM 670 N N . GLY A 1 90 ? 22.109 -25.828 -17.234 1 94.12 90 GLY A N 1
ATOM 671 C CA . GLY A 1 90 ? 21.5 -24.516 -17.094 1 94.12 90 GLY A CA 1
ATOM 672 C C . GLY A 1 90 ? 20.141 -24.406 -17.75 1 94.12 90 GLY A C 1
ATOM 673 O O . GLY A 1 90 ? 19.219 -23.797 -17.203 1 94.12 90 GLY A O 1
ATOM 674 N N . GLU A 1 91 ? 20.047 -25 -18.891 1 95 91 GLU A N 1
ATOM 675 C CA . GLU A 1 91 ? 18.781 -25 -19.625 1 95 91 GLU A CA 1
ATOM 676 C C . GLU A 1 91 ? 17.734 -25.875 -18.906 1 95 91 GLU A C 1
ATOM 678 O O . GLU A 1 91 ? 16.547 -25.547 -18.891 1 95 91 GLU A O 1
ATOM 683 N N . GLN A 1 92 ? 18.203 -26.984 -18.406 1 96.12 92 GLN A N 1
ATOM 684 C CA . GLN A 1 92 ? 17.312 -27.828 -17.625 1 96.12 92 GLN A CA 1
ATOM 685 C C . GLN A 1 92 ? 16.766 -27.094 -16.406 1 96.12 92 GLN A C 1
ATOM 687 O O . GLN A 1 92 ? 15.555 -27.125 -16.141 1 96.12 92 GLN A O 1
ATOM 692 N N . ALA A 1 93 ? 17.641 -26.359 -15.711 1 95.38 93 ALA A N 1
ATOM 693 C CA . ALA A 1 93 ? 17.234 -25.594 -14.539 1 95.38 93 ALA A CA 1
ATOM 694 C C . ALA A 1 93 ? 16.203 -24.531 -14.914 1 95.38 93 ALA A C 1
ATOM 696 O O . ALA A 1 93 ? 15.195 -24.375 -14.227 1 95.38 93 ALA A O 1
ATOM 697 N N . LEU A 1 94 ? 16.453 -23.891 -15.984 1 95.88 94 LEU A N 1
ATOM 698 C CA . LEU A 1 94 ? 15.562 -22.844 -16.438 1 95.88 94 LEU A CA 1
ATOM 699 C C . LEU A 1 94 ? 14.164 -23.391 -16.688 1 95.88 94 LEU A C 1
ATOM 701 O O . LEU A 1 94 ? 13.18 -22.844 -16.172 1 95.88 94 LEU A O 1
ATOM 705 N N . ASN A 1 95 ? 14.078 -24.453 -17.406 1 96.56 95 ASN A N 1
ATOM 706 C CA . ASN A 1 95 ? 12.781 -24.984 -17.797 1 96.56 95 ASN A CA 1
ATOM 707 C C . ASN A 1 95 ? 12.078 -25.641 -16.609 1 96.56 95 ASN A C 1
ATOM 709 O O . ASN A 1 95 ? 10.875 -25.484 -16.422 1 96.56 95 ASN A O 1
ATOM 713 N N . MET A 1 96 ? 12.773 -26.328 -15.742 1 96.75 96 MET A N 1
ATOM 714 C CA . MET A 1 96 ? 12.188 -27.062 -14.633 1 96.75 96 MET A CA 1
ATOM 715 C C . MET A 1 96 ? 11.773 -26.125 -13.508 1 96.75 96 MET A C 1
ATOM 717 O O . MET A 1 96 ? 11.008 -26.516 -12.617 1 96.75 96 MET A O 1
ATOM 721 N N . LEU A 1 97 ? 12.289 -24.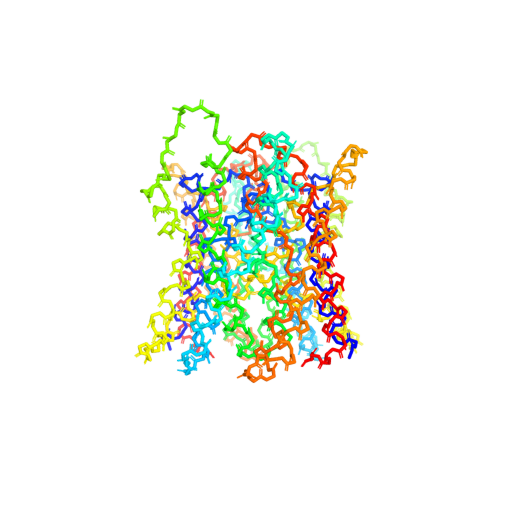938 -13.547 1 96 97 LEU A N 1
ATOM 722 C CA . LEU A 1 97 ? 11.953 -23.984 -12.492 1 96 97 LEU A CA 1
ATOM 723 C C . LEU A 1 97 ? 10.961 -22.953 -12.992 1 96 97 LEU A C 1
ATOM 725 O O . LEU A 1 97 ? 10.188 -22.391 -12.203 1 96 97 LEU A O 1
ATOM 729 N N . CYS A 1 98 ? 10.867 -22.688 -14.273 1 96.38 98 CYS A N 1
ATOM 730 C CA . CYS A 1 98 ? 10.031 -21.625 -14.82 1 96.38 98 CYS A CA 1
ATOM 731 C C . CYS A 1 98 ? 8.703 -22.188 -15.32 1 96.38 98 CYS A C 1
ATOM 733 O O . CYS A 1 98 ? 7.699 -21.469 -15.352 1 96.38 98 CYS A O 1
ATOM 735 N N . LEU A 1 99 ? 8.695 -23.406 -15.727 1 96.88 99 LEU A N 1
ATOM 736 C CA . LEU A 1 99 ? 7.449 -24 -16.203 1 96.88 99 LEU A CA 1
ATOM 737 C C . LEU A 1 99 ? 6.484 -24.234 -15.039 1 96.88 99 LEU A C 1
ATOM 739 O O . LEU A 1 99 ? 5.309 -23.875 -15.125 1 96.88 99 LEU A O 1
ATOM 743 N N . PRO A 1 100 ? 7.035 -24.75 -14 1 95.75 100 PRO A N 1
ATOM 744 C CA . PRO A 1 100 ? 6.137 -24.859 -12.852 1 95.75 100 PRO A CA 1
ATOM 745 C C . PRO A 1 100 ? 6.004 -23.547 -12.086 1 95.75 100 PRO A C 1
ATOM 747 O O . PRO A 1 100 ? 6.387 -22.484 -12.594 1 95.75 100 PRO A O 1
ATOM 750 N N . ALA A 1 101 ? 5.457 -23.609 -10.922 1 86.62 101 ALA A N 1
ATOM 751 C CA . ALA A 1 101 ? 5.332 -22.5 -9.977 1 86.62 101 ALA A CA 1
ATOM 752 C C . ALA A 1 101 ? 4.41 -21.422 -10.523 1 86.62 101 ALA A C 1
ATOM 754 O O . ALA A 1 101 ? 4.73 -20.766 -11.523 1 86.62 101 ALA A O 1
ATOM 755 N N . PHE A 1 102 ? 3.357 -21.25 -9.969 1 95.56 102 PHE A N 1
ATOM 756 C CA . PHE A 1 102 ? 2.309 -20.32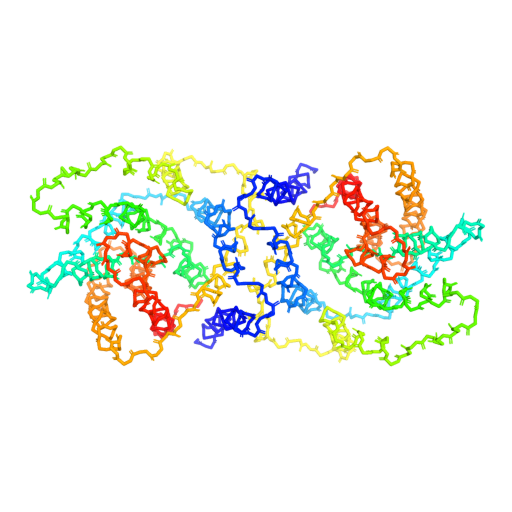8 -10.367 1 95.56 102 PHE A CA 1
ATOM 757 C C . PHE A 1 102 ? 2.234 -19.156 -9.391 1 95.56 102 PHE A C 1
ATOM 759 O O . PHE A 1 102 ? 2.238 -19.344 -8.18 1 95.56 102 PHE A O 1
ATOM 766 N N . ASN A 1 103 ? 2.203 -18 -9.961 1 95.75 103 ASN A N 1
ATOM 767 C CA . ASN A 1 103 ? 2.088 -16.812 -9.133 1 95.75 103 ASN A CA 1
ATOM 768 C C . ASN A 1 103 ? 0.646 -16.562 -8.695 1 95.75 103 ASN A C 1
ATOM 770 O O . ASN A 1 103 ? -0.004 -15.633 -9.18 1 95.75 103 ASN A O 1
ATOM 774 N N . ILE A 1 104 ? 0.232 -17.281 -7.77 1 96.38 104 ILE A N 1
ATOM 775 C CA . ILE A 1 104 ? -1.164 -17.266 -7.348 1 96.38 104 ILE A CA 1
ATOM 776 C C . ILE A 1 104 ? -1.381 -16.141 -6.34 1 96.38 104 ILE A C 1
ATOM 778 O O . ILE A 1 104 ? -2.268 -15.297 -6.52 1 96.38 104 ILE A O 1
ATOM 782 N N . GLY A 1 105 ? -0.617 -16.078 -5.328 1 92.06 105 GLY A N 1
ATOM 783 C CA . GLY A 1 105 ? -0.809 -15.133 -4.238 1 92.06 105 GLY A CA 1
ATOM 784 C C . GLY A 1 105 ? -0.694 -13.68 -4.676 1 92.06 105 GLY A C 1
ATOM 785 O O . GLY A 1 105 ? -1.54 -12.852 -4.328 1 92.06 105 GLY A O 1
ATOM 786 N N . ALA A 1 106 ? 0.292 -13.422 -5.445 1 90.25 106 ALA A N 1
ATOM 787 C CA . ALA A 1 106 ? 0.572 -12.031 -5.789 1 90.25 106 ALA A CA 1
ATOM 788 C C . ALA A 1 106 ? -0.214 -11.602 -7.023 1 90.25 106 ALA A C 1
ATOM 790 O O . ALA A 1 106 ? -0.547 -10.422 -7.176 1 90.25 106 ALA A O 1
ATOM 791 N N . PHE A 1 107 ? -0.536 -12.5 -7.871 1 94.94 107 PHE A N 1
ATOM 792 C CA . PHE A 1 107 ? -1.154 -12.109 -9.133 1 94.94 107 PHE A CA 1
ATOM 793 C C . PHE A 1 107 ? -2.611 -12.547 -9.18 1 94.94 107 PHE A C 1
ATOM 795 O O . PHE A 1 107 ? -3.51 -11.719 -9.352 1 94.94 107 PHE A O 1
ATOM 802 N N . CYS A 1 108 ? -2.916 -13.758 -8.984 1 96.25 108 CYS A N 1
ATOM 803 C CA . CYS A 1 108 ? -4.25 -14.289 -9.242 1 96.25 108 CYS A CA 1
ATOM 804 C C . CYS A 1 108 ? -5.215 -13.914 -8.125 1 96.25 108 CYS A C 1
ATOM 806 O O . CYS A 1 108 ? -6.402 -13.695 -8.367 1 96.25 108 CYS A O 1
ATOM 808 N N . LEU A 1 109 ? -4.703 -13.906 -6.949 1 94.5 109 LEU A N 1
ATOM 809 C CA . LEU A 1 109 ? -5.582 -13.695 -5.801 1 94.5 109 LEU A CA 1
ATOM 810 C C . LEU A 1 109 ? -6.324 -12.367 -5.918 1 94.5 109 LEU A C 1
ATOM 812 O O . LEU A 1 109 ? -7.543 -12.32 -5.727 1 94.5 109 LEU A O 1
ATOM 816 N N . PRO A 1 110 ? -5.703 -11.32 -6.266 1 92.62 110 PRO A N 1
ATOM 817 C CA . PRO A 1 110 ? -6.43 -10.055 -6.445 1 92.62 110 PRO A CA 1
ATOM 818 C C . PRO A 1 110 ? -7.547 -10.164 -7.48 1 92.62 110 PRO A C 1
ATOM 820 O O . PRO A 1 110 ? -8.625 -9.586 -7.297 1 92.62 110 PRO A O 1
ATOM 823 N N . PHE A 1 111 ? -7.332 -10.852 -8.539 1 93.19 111 PHE A N 1
ATOM 824 C CA . PHE A 1 111 ? -8.344 -11.031 -9.57 1 93.19 111 PHE A CA 1
ATOM 825 C C . PHE A 1 111 ? -9.523 -11.836 -9.031 1 93.19 111 PHE A C 1
ATOM 827 O O . PHE A 1 111 ? -10.68 -11.438 -9.195 1 93.19 111 PHE A O 1
ATOM 834 N N . VAL A 1 112 ? -9.234 -12.852 -8.344 1 94.19 112 VAL A N 1
ATOM 835 C CA . VAL A 1 112 ? -10.273 -13.727 -7.828 1 94.19 112 VAL A CA 1
ATOM 836 C C . VAL A 1 112 ? -11.109 -12.984 -6.785 1 94.19 112 VAL A C 1
ATOM 838 O O . VAL A 1 112 ? -12.336 -13.07 -6.785 1 94.19 112 VAL A O 1
ATOM 841 N N . GLN A 1 113 ? -10.445 -12.211 -5.965 1 90.12 113 GLN A N 1
ATOM 842 C CA . GLN A 1 113 ? -11.102 -11.461 -4.902 1 90.12 113 GLN A CA 1
ATOM 843 C C . GLN A 1 113 ? -12.039 -10.398 -5.477 1 90.12 113 GLN A C 1
ATOM 845 O O . GLN A 1 113 ? -13.047 -10.062 -4.859 1 90.12 113 GLN A O 1
ATOM 850 N N . SER A 1 114 ? -11.711 -9.969 -6.617 1 88.25 114 SER A N 1
ATOM 851 C CA . SER A 1 114 ? -12.453 -8.836 -7.172 1 88.25 114 SER A CA 1
ATOM 852 C C . SER A 1 114 ? -13.602 -9.312 -8.062 1 88.25 114 SER A C 1
ATOM 854 O O . SER A 1 114 ? -14.578 -8.586 -8.258 1 88.25 114 SER A O 1
ATOM 856 N N . PHE A 1 115 ? -13.547 -10.57 -8.539 1 91.62 115 PHE A N 1
ATOM 857 C CA . PHE A 1 115 ? -14.484 -10.914 -9.594 1 91.62 115 PHE A CA 1
ATOM 858 C C . PHE A 1 115 ? -15.32 -12.133 -9.203 1 91.62 115 PHE A C 1
ATOM 860 O O . PHE A 1 115 ? -16.344 -12.422 -9.836 1 91.62 115 PHE A O 1
ATOM 867 N N . LEU A 1 116 ? -14.891 -12.797 -8.148 1 92 116 LEU A N 1
ATOM 868 C CA . LEU A 1 116 ? -15.586 -14.008 -7.742 1 92 116 LEU A CA 1
ATOM 869 C C . LEU A 1 116 ? -16.078 -13.898 -6.301 1 92 116 LEU A C 1
ATOM 871 O O . LEU A 1 116 ? -15.562 -13.078 -5.531 1 92 116 LEU A O 1
ATOM 875 N N . PRO A 1 117 ? -17.109 -14.664 -5.996 1 89.56 117 PRO A N 1
ATOM 876 C CA . PRO A 1 117 ? -17.547 -14.711 -4.598 1 89.56 117 PRO A CA 1
ATOM 877 C C . PRO A 1 117 ? -16.469 -15.242 -3.66 1 89.56 117 PRO A C 1
ATOM 879 O O . PRO A 1 117 ? -15.422 -15.703 -4.121 1 89.56 117 PRO A O 1
ATOM 882 N N . ALA A 1 118 ? -16.797 -15.242 -2.406 1 87.44 118 ALA A N 1
ATOM 883 C CA . ALA A 1 118 ? -15.852 -15.57 -1.34 1 87.44 118 ALA A CA 1
ATOM 884 C C . ALA A 1 118 ? -15.258 -16.953 -1.54 1 87.44 118 ALA A C 1
ATOM 886 O O . ALA A 1 118 ? -14.07 -17.188 -1.28 1 87.44 118 ALA A O 1
ATOM 887 N N . MET A 1 119 ? -16.047 -17.812 -2.049 1 89.25 119 MET A N 1
ATOM 888 C CA . MET A 1 119 ? -15.586 -19.188 -2.254 1 89.25 119 MET A CA 1
ATOM 889 C C . MET A 1 119 ? -14.453 -19.234 -3.273 1 89.25 119 MET A C 1
ATOM 891 O O . MET A 1 119 ? -13.602 -20.125 -3.221 1 89.25 119 MET A O 1
ATOM 895 N N . GLY A 1 120 ? -14.453 -18.312 -4.215 1 92.75 120 GLY A N 1
ATOM 896 C CA . GLY A 1 120 ? -13.367 -18.234 -5.172 1 92.75 120 GLY A CA 1
ATOM 897 C C . GLY A 1 120 ? -12.023 -17.922 -4.527 1 92.75 120 GLY A C 1
ATOM 898 O O . GLY A 1 120 ? -11.016 -18.547 -4.859 1 92.75 120 GLY A O 1
ATOM 899 N N . SER A 1 121 ? -12.047 -17 -3.621 1 92.56 121 SER A N 1
ATOM 900 C CA . SER A 1 121 ? -10.82 -16.625 -2.93 1 92.56 121 SER A CA 1
ATOM 901 C C . SER A 1 121 ? -10.281 -17.781 -2.082 1 92.56 121 SER A C 1
ATOM 903 O O . SER A 1 121 ? -9.07 -18 -2.021 1 92.56 121 SER A O 1
ATOM 905 N N . VAL A 1 122 ? -11.109 -18.484 -1.48 1 89.94 122 VAL A N 1
ATOM 906 C CA . VAL A 1 122 ? -10.703 -19.625 -0.664 1 89.94 122 VAL A CA 1
ATOM 907 C C . VAL A 1 122 ? -10.117 -20.719 -1.556 1 89.94 122 VAL A C 1
ATOM 909 O O . VAL A 1 122 ? -9.109 -21.328 -1.207 1 89.94 122 VAL A O 1
ATOM 912 N N . THR A 1 123 ? -10.797 -20.922 -2.656 1 92.94 123 THR A N 1
ATOM 913 C CA . THR A 1 123 ? -10.305 -21.891 -3.625 1 92.94 123 THR A CA 1
ATOM 914 C C . THR A 1 123 ? -8.891 -21.531 -4.078 1 92.94 123 THR A C 1
ATOM 916 O O . THR A 1 123 ? -8.016 -22.391 -4.125 1 92.94 123 THR A O 1
ATOM 919 N N . ALA A 1 124 ? -8.695 -20.281 -4.398 1 95.19 124 ALA A N 1
ATOM 920 C CA . ALA A 1 124 ? -7.379 -19.812 -4.812 1 95.19 124 ALA A CA 1
ATOM 921 C C . ALA A 1 124 ? -6.348 -20.016 -3.707 1 95.19 124 ALA A C 1
ATOM 923 O O . ALA A 1 124 ? -5.223 -20.453 -3.973 1 95.19 124 ALA A O 1
ATOM 924 N N . CYS A 1 125 ? -6.703 -19.766 -2.523 1 92.06 125 CYS A N 1
ATOM 925 C CA . CYS A 1 125 ? -5.805 -19.938 -1.387 1 92.06 125 CYS A CA 1
ATOM 926 C C . CYS A 1 125 ? -5.43 -21.391 -1.191 1 92.06 125 CYS A C 1
ATOM 928 O O . CYS A 1 125 ? -4.262 -21.719 -0.962 1 92.06 125 CYS A O 1
ATOM 930 N N . MET A 1 126 ? -6.406 -22.25 -1.327 1 92.44 126 MET A N 1
ATOM 931 C CA . MET A 1 126 ? -6.141 -23.672 -1.124 1 92.44 126 MET A CA 1
ATOM 932 C C . MET A 1 126 ? -5.219 -24.219 -2.213 1 92.44 126 MET A C 1
ATOM 934 O O . MET A 1 126 ? -4.305 -25 -1.93 1 92.44 126 MET A O 1
ATOM 938 N N . PHE A 1 127 ? -5.52 -23.844 -3.402 1 95.5 127 PHE A N 1
ATOM 939 C CA . PHE A 1 127 ? -4.621 -24.219 -4.488 1 95.5 127 PHE A CA 1
ATOM 940 C C . PHE A 1 127 ? -3.207 -23.719 -4.215 1 95.5 127 PHE A C 1
ATOM 942 O O . PHE A 1 127 ? -2.232 -24.422 -4.473 1 95.5 127 PHE A O 1
ATOM 949 N N . ASP A 1 128 ? -3.133 -22.562 -3.65 1 94.69 128 ASP A N 1
ATOM 950 C CA . ASP A 1 128 ? -1.842 -21.922 -3.428 1 94.69 128 ASP A CA 1
ATOM 951 C C . ASP A 1 128 ? -1.097 -22.578 -2.268 1 94.69 128 ASP A C 1
ATOM 953 O O . ASP A 1 128 ? 0.125 -22.453 -2.156 1 94.69 128 ASP A O 1
ATOM 957 N N . VAL A 1 129 ? -1.797 -23.203 -1.373 1 91.12 129 VAL A N 1
ATOM 958 C CA . VAL A 1 129 ? -1.123 -23.969 -0.334 1 91.12 129 VAL A CA 1
ATOM 959 C C . VAL A 1 129 ? -0.187 -25 -0.976 1 91.12 129 VAL A C 1
ATOM 961 O O . VAL A 1 129 ? 1 -25.047 -0.646 1 91.12 129 VAL A O 1
ATOM 964 N N . GLY A 1 130 ? -0.743 -25.766 -1.816 1 93.38 130 GLY A N 1
ATOM 965 C CA . GLY A 1 130 ? 0.066 -26.75 -2.518 1 93.38 130 GLY A CA 1
ATOM 966 C C . GLY A 1 130 ? 1.135 -26.141 -3.396 1 93.38 130 GLY A C 1
ATOM 967 O O . GLY A 1 130 ? 2.295 -26.547 -3.357 1 93.38 130 GLY A O 1
ATOM 968 N N . ASN A 1 131 ? 0.677 -25.141 -4.16 1 95.56 131 ASN A N 1
ATOM 969 C CA . ASN A 1 131 ? 1.594 -24.438 -5.051 1 95.56 131 ASN A CA 1
ATOM 970 C C . ASN A 1 131 ? 2.758 -23.812 -4.285 1 95.56 131 ASN A C 1
ATOM 972 O O . ASN A 1 131 ? 3.902 -23.859 -4.738 1 95.56 131 ASN A O 1
ATOM 976 N N . SER A 1 132 ? 2.482 -23.281 -3.117 1 92.12 132 SER A N 1
ATOM 977 C CA . SER A 1 132 ? 3.492 -22.578 -2.322 1 92.12 132 SER A CA 1
ATOM 978 C C . SER A 1 132 ? 4.516 -23.562 -1.753 1 92.12 132 SER A C 1
ATOM 980 O O . SER A 1 132 ? 5.691 -23.234 -1.607 1 92.12 132 SER A O 1
ATOM 982 N N . ILE A 1 133 ? 4.117 -24.719 -1.376 1 91.56 133 ILE A N 1
ATOM 983 C CA . ILE A 1 133 ? 5.039 -25.75 -0.922 1 91.56 133 ILE A CA 1
ATOM 984 C C . ILE A 1 133 ? 6.078 -26.031 -2.008 1 91.56 133 ILE A C 1
ATOM 986 O O . ILE A 1 133 ? 7.277 -26.094 -1.727 1 91.56 133 ILE A O 1
ATOM 990 N N . MET A 1 134 ? 5.633 -26.094 -3.193 1 92.25 134 MET A N 1
ATOM 991 C CA . MET A 1 134 ? 6.516 -26.359 -4.324 1 92.25 134 MET A CA 1
ATOM 992 C C . MET A 1 134 ? 7.387 -25.156 -4.641 1 92.25 134 MET A C 1
ATOM 994 O O . MET A 1 134 ? 8.594 -25.281 -4.828 1 92.25 134 MET A O 1
ATOM 998 N N . CYS A 1 135 ? 6.836 -23.969 -4.59 1 90 135 CYS A N 1
ATOM 999 C CA . CYS A 1 135 ? 7.516 -22.734 -4.977 1 90 135 CYS A CA 1
ATOM 1000 C C . CYS A 1 135 ? 8.555 -22.328 -3.936 1 90 135 CYS A C 1
ATOM 1002 O O . CYS A 1 135 ? 9.602 -21.781 -4.281 1 90 135 CYS A O 1
ATOM 1004 N N . THR A 1 136 ? 8.32 -22.516 -2.721 1 83.25 136 THR A N 1
ATOM 1005 C CA . THR A 1 136 ? 9.203 -22.031 -1.662 1 83.25 136 THR A CA 1
ATOM 1006 C C . THR A 1 136 ? 10.414 -22.953 -1.509 1 83.25 136 THR A C 1
ATOM 1008 O O . THR A 1 136 ? 11.469 -22.516 -1.049 1 83.25 136 THR A O 1
ATOM 1011 N N . GLY A 1 137 ? 10.273 -24.219 -1.979 1 84 137 GLY A N 1
ATOM 1012 C CA . GLY A 1 137 ? 11.453 -25.047 -1.787 1 84 137 GLY A CA 1
ATOM 1013 C C . GLY A 1 137 ? 11.383 -26.359 -2.535 1 84 137 GLY A C 1
ATOM 1014 O O . GLY A 1 137 ? 12.422 -26.953 -2.867 1 84 137 GLY A O 1
ATOM 1015 N N . GLY A 1 138 ? 10.242 -26.781 -2.699 1 87.44 138 GLY A N 1
ATOM 1016 C CA . GLY A 1 138 ? 10.094 -28.094 -3.305 1 87.44 138 GLY A CA 1
ATOM 1017 C C . GLY A 1 138 ? 10.719 -28.188 -4.684 1 87.44 138 GLY A C 1
ATOM 1018 O O . GLY A 1 138 ? 11.547 -29.062 -4.941 1 87.44 138 GLY A O 1
ATOM 1019 N N . THR A 1 139 ? 10.367 -27.312 -5.5 1 92.06 139 THR A N 1
ATOM 1020 C CA . THR A 1 139 ? 10.867 -27.328 -6.867 1 92.06 139 THR A CA 1
ATOM 1021 C C . THR A 1 139 ? 12.375 -27.078 -6.891 1 92.06 139 THR A C 1
ATOM 1023 O O . THR A 1 139 ? 13.109 -27.766 -7.613 1 92.06 139 THR A O 1
ATOM 1026 N N . TYR A 1 140 ? 12.867 -26.156 -6.098 1 90.44 140 TYR A N 1
ATOM 1027 C CA . TYR A 1 140 ? 14.289 -25.859 -6.031 1 90.44 140 TYR A CA 1
ATOM 1028 C C . TYR A 1 140 ? 15.086 -27.062 -5.562 1 90.44 140 TYR A C 1
ATOM 1030 O O . TYR A 1 140 ? 16.125 -27.391 -6.141 1 90.44 140 TYR A O 1
ATOM 1038 N N . ALA A 1 141 ? 14.641 -27.641 -4.504 1 88.75 141 ALA A N 1
ATOM 1039 C CA . ALA A 1 141 ? 15.344 -28.797 -3.953 1 88.75 141 ALA A CA 1
ATOM 1040 C C . ALA A 1 141 ? 15.477 -29.906 -4.992 1 88.75 141 ALA A C 1
ATOM 1042 O O . ALA A 1 141 ? 16.547 -30.484 -5.16 1 88.75 141 ALA A O 1
ATOM 1043 N N . PHE A 1 142 ? 14.453 -30.156 -5.645 1 89.81 142 PHE A N 1
ATOM 1044 C CA . PHE A 1 142 ? 14.453 -31.203 -6.652 1 89.81 142 PHE A CA 1
ATOM 1045 C C . PHE A 1 142 ? 15.383 -30.844 -7.809 1 89.81 142 PHE A C 1
ATOM 1047 O O . PHE A 1 142 ? 16.188 -31.672 -8.234 1 89.81 142 PHE A O 1
ATOM 1054 N N . VAL A 1 143 ? 15.273 -29.656 -8.297 1 92.56 143 VAL A N 1
ATOM 1055 C CA . VAL A 1 143 ? 16.016 -29.25 -9.484 1 92.56 143 VAL A CA 1
ATOM 1056 C C . VAL A 1 143 ? 17.5 -29.109 -9.141 1 92.56 143 VAL A C 1
ATOM 1058 O O . VAL A 1 143 ? 18.359 -29.469 -9.953 1 92.56 143 VAL A O 1
ATOM 1061 N N . ALA A 1 144 ? 17.797 -28.578 -7.984 1 89.62 144 ALA A N 1
ATOM 1062 C CA . ALA A 1 144 ? 19.188 -28.484 -7.543 1 89.62 144 ALA A CA 1
ATOM 1063 C C . ALA A 1 144 ? 19.844 -29.859 -7.527 1 89.62 144 ALA A C 1
ATOM 1065 O O . ALA A 1 144 ? 21.016 -29.984 -7.906 1 89.62 144 ALA A O 1
ATOM 1066 N N . GLU A 1 145 ? 19.141 -30.812 -7.078 1 87.75 145 GLU A N 1
ATOM 1067 C CA . GLU A 1 145 ? 19.672 -32.188 -7.051 1 87.75 145 GLU A CA 1
ATOM 1068 C C . GLU A 1 145 ? 19.766 -32.75 -8.453 1 87.75 145 GLU A C 1
ATOM 1070 O O . GLU A 1 145 ? 20.75 -33.438 -8.789 1 87.75 145 GLU A O 1
ATOM 1075 N N . TYR A 1 146 ? 18.781 -32.5 -9.195 1 88.62 146 TYR A N 1
ATOM 1076 C CA . TYR A 1 146 ? 18.703 -33.031 -10.539 1 88.62 146 TYR A CA 1
ATOM 1077 C C . TYR A 1 146 ? 19.812 -32.5 -11.422 1 88.62 146 TYR A C 1
ATOM 1079 O O . TYR A 1 146 ? 20.344 -33.188 -12.281 1 88.62 146 TYR A O 1
ATOM 1087 N N . THR A 1 147 ? 20.172 -31.297 -11.219 1 89.5 147 THR A N 1
ATOM 1088 C CA . THR A 1 147 ? 21.141 -30.641 -12.086 1 89.5 147 THR A CA 1
ATOM 1089 C C . THR A 1 147 ? 22.547 -30.672 -11.469 1 89.5 147 THR A C 1
ATOM 1091 O O . THR A 1 147 ? 23.5 -30.156 -12.055 1 89.5 147 THR A O 1
ATOM 1094 N N . ALA A 1 148 ? 22.656 -31.031 -10.273 1 81.81 148 ALA A N 1
ATOM 1095 C CA . ALA A 1 148 ? 23.953 -31.125 -9.609 1 81.81 148 ALA A CA 1
ATOM 1096 C C . ALA A 1 148 ? 24.922 -32 -10.391 1 81.81 148 ALA A C 1
ATOM 1098 O O . ALA A 1 148 ? 24.5 -32.969 -11.031 1 81.81 148 ALA A O 1
ATOM 1099 N N . ALA A 1 149 ? 26.203 -31.422 -10.602 1 63.62 149 ALA A N 1
ATOM 1100 C CA . ALA A 1 149 ? 27.266 -32.156 -11.289 1 63.62 149 ALA A CA 1
ATOM 1101 C C . ALA A 1 149 ? 27.438 -33.562 -10.727 1 63.62 149 ALA A C 1
ATOM 1103 O O . ALA A 1 149 ? 27.156 -33.781 -9.547 1 63.62 149 ALA A O 1
ATOM 1104 N N . SER A 1 150 ? 27.688 -34.5 -11.562 1 49.69 150 SER A N 1
ATOM 1105 C CA . SER A 1 150 ? 28.031 -35.906 -11.359 1 49.69 150 SER A CA 1
ATOM 1106 C C . SER A 1 150 ? 29.078 -36.062 -10.266 1 49.69 150 SER A C 1
ATOM 1108 O O . SER A 1 150 ? 30.125 -35.375 -10.289 1 49.69 150 SER A O 1
ATOM 1110 N N . GLY A 1 151 ? 28.672 -36.5 -8.844 1 51.94 151 GLY A N 1
ATOM 1111 C CA . GLY A 1 151 ? 29.5 -36.844 -7.699 1 51.94 151 GLY A CA 1
ATOM 1112 C C . GLY A 1 151 ? 29.094 -36.125 -6.426 1 51.94 151 GLY A C 1
ATOM 1113 O O . GLY A 1 151 ? 29.531 -36.5 -5.332 1 51.94 151 GLY A O 1
ATOM 1114 N N . SER A 1 152 ? 28.75 -34.938 -6.477 1 51.25 152 SER A N 1
ATOM 1115 C CA . SER A 1 152 ? 28.438 -34.219 -5.246 1 51.25 152 SER A CA 1
ATOM 1116 C C . SER A 1 152 ? 26.953 -34.281 -4.918 1 51.25 152 SER A C 1
ATOM 1118 O O . SER A 1 152 ? 26.172 -33.469 -5.426 1 51.25 152 SER A O 1
ATOM 1120 N N . LYS A 1 153 ? 26.359 -35.562 -5.039 1 50.97 153 LYS A N 1
ATOM 1121 C CA . LYS A 1 153 ? 24.969 -35.75 -4.668 1 50.97 153 LYS A CA 1
ATOM 1122 C C . LYS A 1 153 ? 24.656 -35.094 -3.328 1 50.97 153 LYS A C 1
ATOM 1124 O O . LYS A 1 153 ? 24.984 -35.656 -2.273 1 50.97 153 LYS A O 1
ATOM 1129 N N . LYS A 1 154 ? 24.781 -33.812 -2.998 1 54.94 154 LYS A N 1
ATOM 1130 C CA . LYS A 1 154 ? 24.234 -33.375 -1.711 1 54.94 154 LYS A CA 1
ATOM 1131 C C . LYS A 1 154 ? 22.734 -33.625 -1.65 1 54.94 154 LYS A C 1
ATOM 1133 O O . LYS A 1 154 ? 22 -33.219 -2.562 1 54.94 154 LYS A O 1
ATOM 1138 N N . GLY A 1 155 ? 22.328 -35 -1.289 1 59.28 155 GLY A N 1
ATOM 1139 C CA . GLY A 1 155 ? 20.906 -35.25 -1.06 1 59.28 155 GLY A CA 1
ATOM 1140 C C . GLY A 1 155 ? 20.094 -34 -0.808 1 59.28 155 GLY A C 1
ATOM 1141 O O . GLY A 1 155 ? 20.656 -32.938 -0.551 1 59.28 155 GLY A O 1
ATOM 1142 N N . ILE A 1 156 ? 18.734 -34.156 -1.271 1 68.62 156 ILE A N 1
ATOM 1143 C CA . ILE A 1 156 ? 17.844 -33.031 -0.96 1 68.62 156 ILE A CA 1
ATOM 1144 C C . ILE A 1 156 ? 18.047 -32.594 0.489 1 68.62 156 ILE A C 1
ATOM 1146 O O . ILE A 1 156 ? 18.031 -33.438 1.402 1 68.62 156 ILE A O 1
ATOM 1150 N N . ASP A 1 157 ? 18.625 -31.453 0.744 1 76 157 ASP A N 1
ATOM 1151 C CA . ASP A 1 157 ? 18.734 -30.891 2.088 1 76 157 ASP A CA 1
ATOM 1152 C C . ASP A 1 157 ? 17.344 -30.672 2.699 1 76 157 ASP A C 1
ATOM 1154 O O . ASP A 1 157 ? 16.797 -29.562 2.596 1 76 157 ASP A O 1
ATOM 1158 N N . LEU A 1 158 ? 16.781 -31.703 3.238 1 81.12 158 LEU A N 1
ATOM 1159 C CA . LEU A 1 158 ? 15.445 -31.688 3.83 1 81.12 158 LEU A CA 1
ATOM 1160 C C . LEU A 1 158 ? 15.344 -30.625 4.922 1 81.12 158 LEU A C 1
ATOM 1162 O O . LEU A 1 158 ? 14.289 -30.031 5.117 1 81.12 158 LEU A O 1
ATOM 1166 N N . LYS A 1 159 ? 16.422 -30.406 5.609 1 82.88 159 LYS A N 1
ATOM 1167 C CA . LYS A 1 159 ? 16.422 -29.406 6.68 1 82.88 159 LYS A CA 1
ATOM 1168 C C . LYS A 1 159 ? 16.219 -28 6.121 1 82.88 159 LYS A C 1
ATOM 1170 O O . LYS A 1 159 ? 15.414 -27.219 6.652 1 82.88 159 LYS A O 1
ATOM 1175 N N . SER A 1 160 ? 16.953 -27.812 5.062 1 82 160 SER A N 1
ATOM 1176 C CA . SER A 1 160 ? 16.828 -26.5 4.43 1 82 160 SER A CA 1
ATOM 1177 C C . SER A 1 160 ? 15.445 -26.312 3.822 1 82 160 SER A C 1
ATOM 1179 O O . SER A 1 160 ? 14.883 -25.203 3.879 1 82 160 SER A O 1
ATOM 1181 N N . PHE A 1 161 ? 14.977 -27.344 3.268 1 83.44 161 PHE A N 1
ATOM 1182 C CA . PHE A 1 161 ? 13.633 -27.312 2.695 1 83.44 161 PHE A CA 1
ATOM 1183 C C . PHE A 1 161 ? 12.594 -27.047 3.771 1 83.44 161 PHE A C 1
ATOM 1185 O O . PHE A 1 161 ? 11.742 -26.156 3.611 1 83.44 161 PHE A O 1
ATOM 1192 N N . ALA A 1 162 ? 12.656 -27.75 4.824 1 87.12 162 ALA A N 1
ATOM 1193 C CA . ALA A 1 162 ? 11.719 -27.578 5.934 1 87.12 162 ALA A CA 1
ATOM 1194 C C . ALA A 1 162 ? 11.82 -26.188 6.523 1 87.12 162 ALA A C 1
ATOM 1196 O O . ALA A 1 162 ? 10.797 -25.578 6.871 1 87.12 162 ALA A O 1
ATOM 1197 N N . LYS A 1 163 ? 12.945 -25.766 6.633 1 87.44 163 LYS A N 1
ATOM 1198 C CA . LYS A 1 163 ? 13.172 -24.422 7.168 1 87.44 163 LYS A CA 1
ATOM 1199 C C . LYS A 1 163 ? 12.516 -23.359 6.285 1 87.44 163 LYS A C 1
ATOM 1201 O O . LYS A 1 163 ? 11.875 -22.438 6.785 1 87.44 163 LYS A O 1
ATOM 1206 N N . ARG A 1 164 ? 12.578 -23.469 5.047 1 84.31 164 ARG A N 1
ATOM 1207 C CA . ARG A 1 164 ? 11.984 -22.516 4.117 1 84.31 164 ARG A CA 1
ATOM 1208 C C . ARG A 1 164 ? 10.461 -22.547 4.199 1 84.31 164 ARG A C 1
ATOM 1210 O O . ARG A 1 164 ? 9.812 -21.5 4.105 1 84.31 164 ARG A O 1
ATOM 1217 N N . LEU A 1 165 ? 10.031 -23.75 4.348 1 86.12 165 LEU A N 1
ATOM 1218 C CA . LEU A 1 165 ? 8.578 -23.922 4.434 1 86.12 165 LEU A CA 1
ATOM 1219 C C . LEU A 1 165 ? 8.031 -23.25 5.691 1 86.12 165 LEU A C 1
ATOM 1221 O O . LEU A 1 165 ? 6.992 -22.578 5.641 1 86.12 165 LEU A O 1
ATOM 1225 N N . ILE A 1 166 ? 8.734 -23.281 6.738 1 89.56 166 ILE A N 1
ATOM 1226 C CA . ILE A 1 166 ? 8.211 -22.797 8.016 1 89.56 166 ILE A CA 1
ATOM 1227 C C . ILE A 1 166 ? 8.484 -21.297 8.141 1 89.56 166 ILE A C 1
ATOM 1229 O O . ILE A 1 166 ? 7.891 -20.625 8.984 1 89.56 166 ILE A O 1
ATOM 1233 N N . THR A 1 167 ? 9.383 -20.875 7.398 1 88 167 THR A N 1
ATOM 1234 C CA . THR A 1 167 ? 9.734 -19.469 7.52 1 88 167 THR A CA 1
ATOM 1235 C C . THR A 1 167 ? 9.016 -18.625 6.457 1 88 167 THR A C 1
ATOM 1237 O O . THR A 1 167 ? 9.156 -17.406 6.422 1 88 167 THR A O 1
ATOM 1240 N N . SER A 1 168 ? 8.297 -19.219 5.555 1 89.5 168 SER A N 1
ATOM 1241 C CA . SER A 1 168 ? 7.52 -18.5 4.555 1 89.5 168 SER A CA 1
ATOM 1242 C C . SER A 1 168 ? 6.219 -17.969 5.148 1 89.5 168 SER A C 1
ATOM 1244 O O . SER A 1 168 ? 5.297 -18.734 5.43 1 89.5 168 SER A O 1
ATOM 1246 N N . PRO A 1 169 ? 6.082 -16.641 5.254 1 92.06 169 PRO A N 1
ATOM 1247 C CA . PRO A 1 169 ? 4.906 -16.078 5.914 1 92.06 169 PRO A CA 1
ATOM 1248 C C . PRO A 1 169 ? 3.598 -16.438 5.215 1 92.06 169 PRO A C 1
ATOM 1250 O O . PRO A 1 169 ? 2.639 -16.859 5.871 1 92.06 169 PRO A O 1
ATOM 1253 N N . PRO A 1 170 ? 3.543 -16.344 3.879 1 90.75 170 PRO A N 1
ATOM 1254 C CA . PRO A 1 170 ? 2.287 -16.75 3.246 1 90.75 170 PRO A CA 1
ATOM 1255 C C . PRO A 1 170 ? 1.956 -18.234 3.49 1 90.75 170 PRO A C 1
ATOM 1257 O O . PRO A 1 170 ? 0.797 -18.562 3.744 1 90.75 170 PRO A O 1
ATOM 1260 N N . LEU A 1 171 ? 2.93 -19.109 3.387 1 92 171 LEU A N 1
ATOM 1261 C CA . LEU A 1 171 ? 2.678 -20.531 3.59 1 92 171 LEU A CA 1
ATOM 1262 C C . LEU A 1 171 ? 2.211 -20.812 5.016 1 92 171 LEU A C 1
ATOM 1264 O O . LEU A 1 171 ? 1.264 -21.562 5.227 1 92 171 LEU A O 1
ATOM 1268 N N . VAL A 1 172 ? 2.861 -20.203 5.938 1 93.19 172 VAL A N 1
ATOM 1269 C CA . VAL A 1 172 ? 2.463 -20.359 7.332 1 93.19 172 VAL A CA 1
ATOM 1270 C C . VAL A 1 172 ? 1.031 -19.859 7.523 1 93.19 172 VAL A C 1
ATOM 1272 O O . VAL A 1 172 ? 0.229 -20.516 8.195 1 93.19 172 VAL A O 1
ATOM 1275 N N . ALA A 1 173 ? 0.71 -18.703 6.953 1 93.38 173 ALA A N 1
ATOM 1276 C CA . ALA A 1 173 ? -0.65 -18.172 7.035 1 93.38 173 ALA A CA 1
ATOM 1277 C C . ALA A 1 173 ? -1.654 -19.156 6.441 1 93.38 173 ALA A C 1
ATOM 1279 O O . ALA A 1 173 ? -2.707 -19.406 7.031 1 93.38 173 ALA A O 1
ATOM 1280 N N . TYR A 1 174 ? -1.286 -19.734 5.328 1 89.5 174 TYR A N 1
ATOM 1281 C CA . TYR A 1 174 ? -2.148 -20.719 4.68 1 89.5 174 TYR A CA 1
ATOM 1282 C C . TYR A 1 174 ? -2.402 -21.922 5.598 1 89.5 174 TYR A C 1
ATOM 1284 O O . TYR A 1 174 ? -3.549 -22.328 5.781 1 89.5 174 TYR A O 1
ATOM 1292 N N . VAL A 1 175 ? -1.406 -22.469 6.117 1 88.31 175 VAL A N 1
ATOM 1293 C CA . VAL A 1 175 ? -1.483 -23.688 6.902 1 88.31 175 VAL A CA 1
ATOM 1294 C C . VAL A 1 175 ? -2.254 -23.438 8.195 1 88.31 175 VAL A C 1
ATOM 1296 O O . VAL A 1 175 ? -3.154 -24.188 8.555 1 88.31 175 VAL A O 1
ATOM 1299 N N . VAL A 1 176 ? -1.927 -22.359 8.875 1 91.25 176 VAL A N 1
ATOM 1300 C CA . VAL A 1 176 ? -2.602 -22.016 10.125 1 91.25 176 VAL A CA 1
ATOM 1301 C C . VAL A 1 176 ? -4.094 -21.812 9.867 1 91.25 176 VAL A C 1
ATOM 1303 O O . VAL A 1 176 ? -4.934 -22.344 10.586 1 91.25 176 VAL A O 1
ATOM 1306 N N . MET A 1 177 ? -4.434 -21.094 8.867 1 89.81 177 MET A N 1
ATOM 1307 C CA . MET A 1 177 ? -5.836 -20.812 8.586 1 89.81 177 MET A CA 1
ATOM 1308 C C . MET A 1 177 ? -6.574 -22.062 8.141 1 89.81 177 MET A C 1
ATOM 1310 O O . MET A 1 177 ? -7.758 -22.234 8.438 1 89.81 177 MET A O 1
ATOM 1314 N N . PHE A 1 178 ? -5.898 -22.891 7.422 1 83.5 178 PHE A N 1
ATOM 1315 C CA . PHE A 1 178 ? -6.492 -24.156 7.016 1 83.5 178 PHE A CA 1
ATOM 1316 C C . PHE A 1 178 ? -6.848 -25 8.227 1 83.5 178 PHE A C 1
ATOM 1318 O O . PHE A 1 178 ? -7.949 -25.562 8.305 1 83.5 178 PHE A O 1
ATOM 1325 N N . ILE A 1 179 ? -5.867 -25.109 9.094 1 85.38 179 ILE A N 1
ATOM 1326 C CA . ILE A 1 179 ? -6.082 -25.891 10.305 1 85.38 179 ILE A CA 1
ATOM 1327 C C . ILE A 1 179 ? -7.262 -25.328 11.094 1 85.38 179 ILE A C 1
ATOM 1329 O O . ILE A 1 179 ? -8.133 -26.062 11.547 1 85.38 179 ILE A O 1
ATOM 1333 N N . LEU A 1 180 ? -7.301 -24.047 11.195 1 87.06 180 LEU A N 1
ATOM 1334 C CA . LEU A 1 180 ? -8.398 -23.406 11.922 1 87.06 180 LEU A CA 1
ATOM 1335 C C . LEU A 1 180 ? -9.727 -23.641 11.211 1 87.06 180 LEU A C 1
ATOM 1337 O O . LEU A 1 180 ? -10.75 -23.875 11.859 1 87.06 180 LEU A O 1
ATOM 1341 N N . ALA A 1 181 ? -9.727 -23.531 9.953 1 83.25 181 ALA A N 1
ATOM 1342 C CA . ALA A 1 181 ? -10.945 -23.719 9.172 1 83.25 181 ALA A CA 1
ATOM 1343 C C . ALA A 1 181 ? -11.477 -25.141 9.305 1 83.25 181 ALA A C 1
ATOM 1345 O O . ALA A 1 181 ? -12.68 -25.359 9.477 1 83.25 181 ALA A O 1
ATOM 1346 N N . VAL A 1 182 ? -10.648 -26.172 9.289 1 78.69 182 VAL A N 1
ATOM 1347 C CA . VAL A 1 182 ? -11.023 -27.578 9.398 1 78.69 182 VAL A CA 1
ATOM 1348 C C . VAL A 1 182 ? -11.531 -27.859 10.812 1 78.69 182 VAL A C 1
ATOM 1350 O O . VAL A 1 182 ? -12.469 -28.656 10.992 1 78.69 182 VAL A O 1
ATOM 1353 N N . ALA A 1 183 ? -10.914 -27.219 11.703 1 84.56 183 ALA A N 1
ATOM 1354 C CA . ALA A 1 183 ? -11.305 -27.391 13.094 1 84.56 183 ALA A CA 1
ATOM 1355 C C . ALA A 1 183 ? -12.555 -26.578 13.422 1 84.5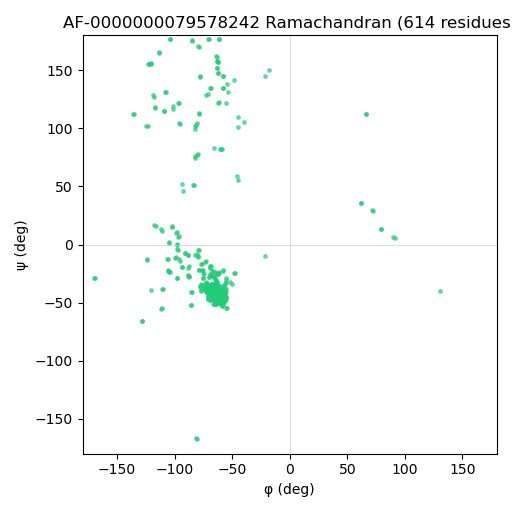6 183 ALA A C 1
ATOM 1357 O O . ALA A 1 183 ? -13.062 -26.625 14.547 1 84.56 183 ALA A O 1
ATOM 1358 N N . ASN A 1 184 ? -13.047 -25.781 12.492 1 84.31 184 ASN A N 1
ATOM 1359 C CA . ASN A 1 184 ? -14.227 -24.938 12.656 1 84.31 184 ASN A CA 1
ATOM 1360 C C . ASN A 1 184 ? -14.023 -23.906 13.758 1 84.31 184 ASN A C 1
ATOM 1362 O O . ASN A 1 184 ? -14.914 -23.688 14.578 1 84.31 184 ASN A O 1
ATOM 1366 N N . ILE A 1 185 ? -12.859 -23.469 13.812 1 88.56 185 ILE A N 1
ATOM 1367 C CA . ILE A 1 185 ? -12.547 -22.406 14.75 1 88.56 185 ILE A CA 1
ATOM 1368 C C . ILE A 1 185 ? -12.578 -21.062 14.023 1 88.56 185 ILE A C 1
ATOM 1370 O O . ILE A 1 185 ? -11.82 -20.844 13.078 1 88.56 185 ILE A O 1
ATOM 1374 N N . ASP A 1 186 ? -13.43 -20.188 14.508 1 88.94 186 ASP A N 1
ATOM 1375 C CA . ASP A 1 186 ? -13.562 -18.875 13.867 1 88.94 186 ASP A CA 1
ATOM 1376 C C . ASP A 1 186 ? -12.406 -17.953 14.258 1 88.94 186 ASP A C 1
ATOM 1378 O O . ASP A 1 186 ? -11.938 -17.984 15.398 1 88.94 186 ASP A O 1
ATOM 1382 N N . THR A 1 187 ? -11.992 -17.172 13.352 1 90.56 187 THR A N 1
ATOM 1383 C CA . THR A 1 187 ? -11.008 -16.141 13.641 1 90.56 187 THR A CA 1
ATOM 1384 C C . THR A 1 187 ? -11.625 -15.023 14.484 1 90.56 187 THR A C 1
ATOM 1386 O O . THR A 1 187 ? -12.68 -14.484 14.141 1 90.56 187 THR A O 1
ATOM 1389 N N . PRO A 1 188 ? -11.008 -14.688 15.523 1 91.44 188 PRO A N 1
ATOM 1390 C CA . PRO A 1 188 ? -11.547 -13.609 16.359 1 91.44 188 PRO A CA 1
ATOM 1391 C C . PRO A 1 188 ? -11.711 -12.297 15.602 1 91.44 188 PRO A C 1
ATOM 1393 O O . PRO A 1 188 ? -10.797 -11.883 14.883 1 91.44 188 PRO A O 1
ATOM 1396 N N . PRO A 1 189 ? -12.828 -11.656 15.773 1 90.69 189 PRO A N 1
ATOM 1397 C CA . PRO A 1 189 ? -13.086 -10.391 15.078 1 90.69 189 PRO A CA 1
ATOM 1398 C C . PRO A 1 189 ? -12 -9.344 15.336 1 90.69 189 PRO A C 1
ATOM 1400 O O . PRO A 1 189 ? -11.734 -8.508 14.477 1 90.69 189 PRO A O 1
ATOM 1403 N N . VAL A 1 190 ? -11.438 -9.438 16.469 1 91.62 190 VAL A N 1
ATOM 1404 C CA . VAL A 1 190 ? -10.398 -8.492 16.844 1 91.62 190 VAL A CA 1
ATOM 1405 C C . VAL A 1 190 ? -9.227 -8.586 15.875 1 91.62 190 VAL A C 1
ATOM 1407 O O . VAL A 1 190 ? -8.672 -7.566 15.453 1 91.62 190 VAL A O 1
ATOM 1410 N N . ILE A 1 191 ? -8.867 -9.75 15.469 1 93.56 191 ILE A N 1
ATOM 1411 C CA . ILE A 1 191 ? -7.758 -9.969 14.555 1 93.56 191 ILE A CA 1
ATOM 1412 C C . ILE A 1 191 ? -8.117 -9.43 13.172 1 93.56 191 ILE A C 1
ATOM 1414 O O . ILE A 1 191 ? -7.305 -8.766 12.523 1 93.56 191 ILE A O 1
ATOM 1418 N N . LEU A 1 192 ? -9.289 -9.672 12.781 1 93.75 192 LEU A N 1
ATOM 1419 C CA . LEU A 1 192 ? -9.742 -9.234 11.469 1 93.75 192 LEU A CA 1
ATOM 1420 C C . LEU A 1 192 ? -9.766 -7.711 11.383 1 93.75 192 LEU A C 1
ATOM 1422 O O . LEU A 1 192 ? -9.391 -7.133 10.359 1 93.75 192 LEU A O 1
ATOM 1426 N N . THR A 1 193 ? -10.141 -7.117 12.477 1 92.5 193 THR A N 1
ATOM 1427 C CA . THR A 1 193 ? -10.156 -5.66 12.523 1 92.5 193 THR A CA 1
ATOM 1428 C C . THR A 1 193 ? -8.742 -5.098 12.484 1 92.5 193 THR A C 1
ATOM 1430 O O . THR A 1 193 ? -8.477 -4.109 11.797 1 92.5 193 THR A O 1
ATOM 1433 N N . LEU A 1 194 ? -7.863 -5.723 13.117 1 93.69 194 LEU A N 1
ATOM 1434 C CA . LEU A 1 194 ? -6.484 -5.266 13.227 1 93.69 194 LEU A CA 1
ATOM 1435 C C . LEU A 1 194 ? -5.785 -5.344 11.867 1 93.69 194 LEU A C 1
ATOM 1437 O O . LEU A 1 194 ? -4.996 -4.461 11.523 1 93.69 194 LEU A O 1
ATOM 1441 N N . ILE A 1 195 ? -6.129 -6.316 11.055 1 96.38 195 ILE A N 1
ATOM 1442 C CA . ILE A 1 195 ? -5.34 -6.543 9.844 1 96.38 195 ILE A CA 1
ATOM 1443 C C . ILE A 1 195 ? -6.102 -6.023 8.625 1 96.38 195 ILE A C 1
ATOM 1445 O O . ILE A 1 195 ? -5.613 -6.109 7.496 1 96.38 195 ILE A O 1
ATOM 1449 N N . GLU A 1 196 ? -7.227 -5.461 8.797 1 95.56 196 GLU A N 1
ATOM 1450 C CA . GLU A 1 196 ? -8.125 -5.059 7.719 1 95.56 196 GLU A CA 1
ATOM 1451 C C . GLU A 1 196 ? -7.441 -4.078 6.773 1 95.56 196 GLU A C 1
ATOM 1453 O O . GLU A 1 196 ? -7.457 -4.27 5.555 1 95.56 196 GLU A O 1
ATOM 1458 N N . PRO A 1 197 ? -6.816 -3.016 7.312 1 95.94 197 PRO A N 1
ATOM 1459 C CA . PRO A 1 197 ? -6.184 -2.086 6.375 1 95.94 197 PRO A CA 1
ATOM 1460 C C . PRO A 1 197 ? -5.055 -2.734 5.578 1 95.94 197 PRO A C 1
ATOM 1462 O O . PRO A 1 197 ? -4.812 -2.355 4.426 1 95.94 197 PRO A O 1
ATOM 1465 N N . MET A 1 198 ? -4.375 -3.65 6.145 1 97.88 198 MET A N 1
ATOM 1466 C CA . MET A 1 198 ? -3.311 -4.375 5.457 1 97.88 198 MET A CA 1
ATOM 1467 C C . MET A 1 198 ? -3.883 -5.27 4.359 1 97.88 198 MET A C 1
ATOM 1469 O O . MET A 1 198 ? -3.355 -5.309 3.248 1 97.88 198 MET A O 1
ATOM 1473 N N . ALA A 1 199 ? -4.926 -5.941 4.719 1 96.44 199 ALA A N 1
ATOM 1474 C CA . ALA A 1 199 ? -5.57 -6.836 3.76 1 96.44 199 ALA A CA 1
ATOM 1475 C C . ALA A 1 199 ? -6.137 -6.059 2.576 1 96.44 199 ALA A C 1
ATOM 1477 O O . ALA A 1 199 ? -6 -6.48 1.426 1 96.44 199 ALA A O 1
ATOM 1478 N N . LYS A 1 200 ? -6.723 -4.922 2.828 1 95.44 200 LYS A N 1
ATOM 1479 C CA . LYS A 1 200 ? -7.336 -4.094 1.795 1 95.44 200 LYS A CA 1
ATOM 1480 C C . LYS A 1 200 ? -6.285 -3.529 0.845 1 95.44 200 LYS A C 1
ATOM 1482 O O . LYS A 1 200 ? -6.586 -3.205 -0.305 1 95.44 200 LYS A O 1
ATOM 1487 N N . ALA A 1 201 ? -5.129 -3.471 1.302 1 97.62 201 ALA A N 1
ATOM 1488 C CA . ALA A 1 201 ? -4.059 -2.867 0.509 1 97.62 201 ALA A CA 1
ATOM 1489 C C . ALA A 1 201 ? -3.393 -3.902 -0.391 1 97.62 201 ALA A C 1
ATOM 1491 O O . ALA A 1 201 ? -2.592 -3.555 -1.262 1 97.62 201 ALA A O 1
ATOM 1492 N N . ASN A 1 202 ? -3.691 -5.109 -0.234 1 96.62 202 ASN A N 1
ATOM 1493 C CA . ASN A 1 202 ? -2.957 -6.195 -0.876 1 96.62 202 ASN A CA 1
ATOM 1494 C C . ASN A 1 202 ? -3.006 -6.082 -2.398 1 96.62 202 ASN A C 1
ATOM 1496 O O . ASN A 1 202 ? -1.987 -6.254 -3.07 1 96.62 202 ASN A O 1
ATOM 1500 N N . THR A 1 203 ? -4.16 -5.824 -2.959 1 96.19 203 THR A N 1
ATOM 1501 C CA . THR A 1 203 ? -4.316 -5.746 -4.406 1 96.19 203 THR A CA 1
ATOM 1502 C C . THR A 1 203 ? -3.402 -4.676 -4.992 1 96.19 203 THR A C 1
ATOM 1504 O O . THR A 1 203 ? -2.674 -4.93 -5.953 1 96.19 203 THR A O 1
ATOM 1507 N N . PHE A 1 204 ? -3.408 -3.516 -4.434 1 98.12 204 PHE A N 1
ATOM 1508 C CA . PHE A 1 204 ? -2.574 -2.42 -4.914 1 98.12 204 PHE A CA 1
ATOM 1509 C C . PHE A 1 204 ? -1.096 -2.768 -4.781 1 98.12 204 PHE A C 1
ATOM 1511 O O . PHE A 1 204 ? -0.327 -2.6 -5.73 1 98.12 204 PHE A O 1
ATOM 1518 N N . VAL A 1 205 ? -0.714 -3.238 -3.611 1 98.19 205 VAL A N 1
ATOM 1519 C CA . VAL A 1 205 ? 0.688 -3.535 -3.336 1 98.19 205 VAL A CA 1
ATOM 1520 C C . VAL A 1 205 ? 1.177 -4.637 -4.273 1 98.19 205 VAL A C 1
ATOM 1522 O O . VAL A 1 205 ? 2.293 -4.57 -4.793 1 98.19 205 VAL A O 1
ATOM 1525 N N . ALA A 1 206 ? 0.357 -5.613 -4.504 1 96.56 206 ALA A N 1
ATOM 1526 C CA . ALA A 1 206 ? 0.706 -6.723 -5.387 1 96.56 206 ALA A CA 1
ATOM 1527 C C . ALA A 1 206 ? 0.921 -6.242 -6.816 1 96.56 206 ALA A C 1
ATOM 1529 O O . ALA A 1 206 ? 1.947 -6.543 -7.434 1 96.56 206 ALA A O 1
ATOM 1530 N N . MET A 1 207 ? -0.03 -5.492 -7.367 1 96.69 207 MET A N 1
ATOM 1531 C CA . MET A 1 207 ? 0.081 -5.016 -8.742 1 96.69 207 MET A CA 1
ATOM 1532 C C . MET A 1 207 ? 1.257 -4.055 -8.891 1 96.69 207 MET A C 1
ATOM 1534 O O . MET A 1 207 ? 1.949 -4.07 -9.914 1 96.69 207 MET A O 1
ATOM 1538 N N . LEU A 1 208 ? 1.417 -3.219 -7.867 1 97.94 208 LEU A N 1
ATOM 1539 C CA . LEU A 1 208 ? 2.547 -2.297 -7.891 1 97.94 208 LEU A CA 1
ATOM 1540 C C . LEU A 1 208 ? 3.869 -3.055 -7.918 1 97.94 208 LEU A C 1
ATOM 1542 O O . LEU A 1 208 ? 4.793 -2.678 -8.641 1 97.94 208 LEU A O 1
ATOM 1546 N N . MET A 1 209 ? 3.99 -4.105 -7.098 1 96.69 209 MET A N 1
ATOM 1547 C CA . MET A 1 209 ? 5.191 -4.934 -7.07 1 96.69 209 MET A CA 1
ATOM 1548 C C . MET A 1 209 ? 5.496 -5.5 -8.453 1 96.69 209 MET A C 1
ATOM 1550 O O . MET A 1 209 ? 6.637 -5.453 -8.906 1 96.69 209 MET A O 1
ATOM 1554 N N . LEU A 1 210 ? 4.488 -6.031 -9.086 1 95.19 210 LEU A N 1
ATOM 1555 C CA . LEU A 1 210 ? 4.664 -6.613 -10.406 1 95.19 210 LEU A CA 1
ATOM 1556 C C . LEU A 1 210 ? 5.199 -5.582 -11.391 1 95.19 210 LEU A C 1
ATOM 1558 O O . LEU A 1 210 ? 6.074 -5.887 -12.203 1 95.19 210 LEU A O 1
ATOM 1562 N N . GLY A 1 211 ? 4.684 -4.359 -11.297 1 96.38 211 GLY A N 1
ATOM 1563 C CA . GLY A 1 211 ? 5.184 -3.295 -12.156 1 96.38 211 GLY A CA 1
ATOM 1564 C C . GLY A 1 211 ? 6.625 -2.92 -11.859 1 96.38 211 GLY A C 1
ATOM 1565 O O . GLY A 1 211 ? 7.426 -2.744 -12.781 1 96.38 211 GLY A O 1
ATOM 1566 N N . LEU A 1 212 ? 6.961 -2.814 -10.609 1 96.25 212 LEU A N 1
ATOM 1567 C CA . LEU A 1 212 ? 8.289 -2.377 -10.188 1 96.25 212 LEU A CA 1
ATOM 1568 C C . LEU A 1 212 ? 9.336 -3.436 -10.508 1 96.25 212 LEU A C 1
ATOM 1570 O O . LEU A 1 212 ? 10.516 -3.115 -10.688 1 96.25 212 LEU A O 1
ATOM 1574 N N . LEU A 1 213 ? 8.953 -4.699 -10.555 1 92.25 213 LEU A N 1
ATOM 1575 C CA . LEU A 1 213 ? 9.906 -5.781 -10.797 1 92.25 213 LEU A CA 1
ATOM 1576 C C . LEU A 1 213 ? 9.891 -6.195 -12.266 1 92.25 213 LEU A C 1
ATOM 1578 O O . LEU A 1 213 ? 10.594 -7.125 -12.664 1 92.25 213 LEU A O 1
ATOM 1582 N N . PHE A 1 214 ? 9.07 -5.547 -13.008 1 91.56 214 PHE A N 1
ATOM 1583 C CA . PHE A 1 214 ? 8.961 -5.816 -14.438 1 91.56 214 PHE A CA 1
ATOM 1584 C C . PHE A 1 214 ? 10.273 -5.535 -15.148 1 91.56 214 PHE A C 1
ATOM 1586 O O . PHE A 1 214 ? 10.883 -4.477 -14.953 1 91.56 214 PHE A O 1
ATOM 1593 N N . HIS A 1 215 ? 10.797 -6.457 -15.781 1 87.5 215 HIS A N 1
ATOM 1594 C CA . HIS A 1 215 ? 12.078 -6.375 -16.469 1 87.5 215 HIS A CA 1
ATOM 1595 C C . HIS A 1 215 ? 12 -7.027 -17.844 1 87.5 215 HIS A C 1
ATOM 1597 O O . HIS A 1 215 ? 11.766 -8.234 -17.953 1 87.5 215 HIS A O 1
ATOM 1603 N N . ILE A 1 216 ? 12.102 -6.199 -18.906 1 85.5 216 ILE A N 1
ATOM 1604 C CA . ILE A 1 216 ? 12.172 -6.789 -20.234 1 85.5 216 ILE A CA 1
ATOM 1605 C C . ILE A 1 216 ? 13.508 -6.457 -20.875 1 85.5 216 ILE A C 1
ATOM 1607 O O . ILE A 1 216 ? 13.914 -5.293 -20.922 1 85.5 216 ILE A O 1
ATOM 1611 N N . GLU A 1 217 ? 14.258 -7.496 -21.156 1 83.38 217 GLU A N 1
ATOM 1612 C CA . GLU A 1 217 ? 15.492 -7.359 -21.922 1 83.38 217 GLU A CA 1
ATOM 1613 C C . GLU A 1 217 ? 15.344 -7.961 -23.312 1 83.38 217 GLU A C 1
ATOM 1615 O O . GLU A 1 217 ? 15.078 -9.156 -23.453 1 83.38 217 GLU A O 1
ATOM 1620 N N . PHE A 1 218 ? 15.422 -7.145 -24.281 1 82.75 218 PHE A N 1
ATOM 1621 C CA . PHE A 1 218 ? 15.25 -7.613 -25.656 1 82.75 218 PHE A CA 1
ATOM 1622 C C . PHE A 1 218 ? 16.547 -8.203 -26.188 1 82.75 218 PHE A C 1
ATOM 1624 O O . PHE A 1 218 ? 17.375 -7.48 -26.734 1 82.75 218 PHE A O 1
ATOM 1631 N N . LYS A 1 219 ? 16.859 -9.32 -25.797 1 86.44 219 LYS A N 1
ATOM 1632 C CA . LYS A 1 219 ? 17.938 -10.109 -26.375 1 86.44 219 LYS A CA 1
ATOM 1633 C C . LYS A 1 219 ? 17.391 -11.188 -27.312 1 86.44 219 LYS A C 1
ATOM 1635 O O . LYS A 1 219 ? 16.641 -12.07 -26.875 1 86.44 219 LYS A O 1
ATOM 1640 N N . LYS A 1 220 ? 17.734 -11.078 -28.516 1 85.5 220 LYS A N 1
ATOM 1641 C CA . LYS A 1 220 ? 17.25 -11.992 -29.547 1 85.5 220 LYS A CA 1
ATOM 1642 C C . LYS A 1 220 ? 17.438 -13.445 -29.109 1 85.5 220 LYS A C 1
ATOM 1644 O O . LYS A 1 220 ? 16.578 -14.297 -29.391 1 85.5 220 LYS A O 1
ATOM 1649 N N . GLU A 1 221 ? 18.516 -13.68 -28.359 1 84.88 221 GLU A N 1
ATOM 1650 C CA . GLU A 1 221 ? 18.828 -15.031 -27.922 1 84.88 221 GLU A CA 1
ATOM 1651 C C . GLU A 1 221 ? 17.828 -15.539 -26.891 1 84.88 221 GLU A C 1
ATOM 1653 O O . GLU A 1 221 ? 17.656 -16.75 -26.734 1 84.88 221 GLU A O 1
ATOM 1658 N N . TYR A 1 222 ? 17.109 -14.609 -26.266 1 85.81 222 TYR A N 1
ATOM 1659 C CA . TYR A 1 222 ? 16.172 -14.938 -25.203 1 85.81 222 TYR A CA 1
ATOM 1660 C C . TYR A 1 222 ? 14.797 -15.266 -25.766 1 85.81 222 TYR A C 1
ATOM 1662 O O . TYR A 1 222 ? 14.078 -16.109 -25.219 1 85.81 222 TYR A O 1
ATOM 1670 N N . MET A 1 223 ? 14.508 -14.711 -26.906 1 89.56 223 MET A N 1
ATOM 1671 C CA . MET A 1 223 ? 13.125 -14.656 -27.359 1 89.56 223 MET A CA 1
ATOM 1672 C C . MET A 1 223 ? 12.617 -16.047 -27.734 1 89.56 223 MET A C 1
ATOM 1674 O O . MET A 1 223 ? 11.484 -16.406 -27.406 1 89.56 223 MET A O 1
ATOM 1678 N N . GLY A 1 224 ? 13.383 -16.766 -28.391 1 91.12 224 GLY A N 1
ATOM 1679 C CA . GLY A 1 224 ? 12.953 -18.109 -28.766 1 91.12 224 GLY A CA 1
ATOM 1680 C C . GLY A 1 224 ? 12.609 -18.984 -27.578 1 91.12 224 GLY A C 1
ATOM 1681 O O . GLY A 1 224 ? 11.555 -19.625 -27.562 1 91.12 224 GLY A O 1
ATOM 1682 N N . GLU A 1 225 ? 13.453 -19 -26.641 1 92.31 225 GLU A N 1
ATOM 1683 C CA . GLU A 1 225 ? 13.266 -19.828 -25.453 1 92.31 225 GLU A CA 1
ATOM 1684 C C . GLU A 1 225 ? 12.094 -19.328 -24.609 1 92.31 225 GLU A C 1
ATOM 1686 O O . GLU A 1 225 ? 11.344 -20.125 -24.047 1 92.31 225 GLU A O 1
ATOM 1691 N N . ILE A 1 226 ? 11.961 -18.047 -24.531 1 94.88 226 ILE A N 1
ATOM 1692 C CA . ILE A 1 226 ? 10.891 -17.453 -23.75 1 94.88 226 ILE A CA 1
ATOM 1693 C C . ILE A 1 226 ? 9.539 -17.797 -24.375 1 94.88 226 ILE A C 1
ATOM 1695 O O . ILE A 1 226 ? 8.602 -18.188 -23.672 1 94.88 226 ILE A O 1
ATOM 1699 N N . PHE A 1 227 ? 9.477 -17.703 -25.688 1 95.06 227 PHE A N 1
ATOM 1700 C CA . PHE A 1 227 ? 8.234 -18.016 -26.391 1 95.06 227 PHE A CA 1
ATOM 1701 C C . PHE A 1 227 ? 7.887 -19.5 -26.219 1 95.06 227 PHE A C 1
ATOM 1703 O O . PHE A 1 227 ? 6.715 -19.859 -26.109 1 95.06 227 PHE A O 1
ATOM 1710 N N . LYS A 1 228 ? 8.859 -20.281 -26.266 1 95.31 228 LYS A N 1
ATOM 1711 C CA . LYS A 1 228 ? 8.648 -21.703 -26.047 1 95.31 228 LYS A CA 1
ATOM 1712 C C . LYS A 1 228 ? 8.125 -21.984 -24.641 1 95.31 228 LYS A C 1
ATOM 1714 O O . LYS A 1 228 ? 7.16 -22.734 -24.484 1 95.31 228 LYS A O 1
ATOM 1719 N N . LEU A 1 229 ? 8.727 -21.422 -23.656 1 96.06 229 LEU A N 1
ATOM 1720 C CA . LEU A 1 229 ? 8.328 -21.594 -22.266 1 96.06 229 LEU A CA 1
ATOM 1721 C C . LEU A 1 229 ? 6.879 -21.156 -22.062 1 96.06 229 LEU A C 1
ATOM 1723 O O . LEU A 1 229 ? 6.078 -21.891 -21.484 1 96.06 229 LEU A O 1
ATOM 1727 N N . ILE A 1 230 ? 6.59 -19.953 -22.531 1 96.81 230 ILE A N 1
ATOM 1728 C CA . ILE A 1 230 ? 5.262 -19.375 -22.375 1 96.81 230 ILE A CA 1
ATOM 1729 C C . ILE A 1 230 ? 4.242 -20.203 -23.156 1 96.81 230 ILE A C 1
ATOM 1731 O O . ILE A 1 230 ? 3.121 -20.438 -22.688 1 96.81 230 ILE A O 1
ATOM 1735 N N . GLY A 1 231 ? 4.664 -20.609 -24.328 1 97.31 231 GLY A N 1
ATOM 1736 C CA . GLY A 1 231 ? 3.795 -21.453 -25.141 1 97.31 231 GLY A CA 1
ATOM 1737 C C . GLY A 1 231 ? 3.428 -22.75 -24.453 1 97.31 231 GLY A C 1
ATOM 1738 O O . GLY A 1 231 ? 2.256 -23.125 -24.406 1 97.31 231 GLY A O 1
ATOM 1739 N N . ILE A 1 232 ? 4.371 -23.438 -23.922 1 97.56 232 ILE A N 1
ATOM 1740 C CA . ILE A 1 232 ? 4.148 -24.703 -23.234 1 97.56 232 ILE A CA 1
ATOM 1741 C C . ILE A 1 232 ? 3.248 -24.484 -22.016 1 97.56 232 ILE A C 1
ATOM 1743 O O . ILE A 1 232 ? 2.32 -25.25 -21.781 1 97.56 232 ILE A O 1
ATOM 1747 N N . ARG A 1 233 ? 3.436 -23.453 -21.297 1 97.62 233 ARG A N 1
ATOM 1748 C CA . ARG A 1 233 ? 2.641 -23.125 -20.109 1 97.62 233 ARG A CA 1
ATOM 1749 C C . ARG A 1 233 ? 1.184 -22.875 -20.484 1 97.62 233 ARG A C 1
ATOM 1751 O O . ARG A 1 233 ? 0.271 -23.344 -19.797 1 97.62 233 ARG A O 1
ATOM 1758 N N . HIS A 1 234 ? 1.008 -22.172 -21.594 1 97.44 234 HIS A N 1
ATOM 1759 C CA . HIS A 1 234 ? -0.354 -21.812 -21.953 1 97.44 234 HIS A CA 1
ATOM 1760 C C . HIS A 1 234 ? -1.096 -23 -22.562 1 97.44 234 HIS A C 1
ATOM 1762 O O . HIS A 1 234 ? -2.311 -23.125 -22.391 1 97.44 234 HIS A O 1
ATOM 1768 N N . ILE A 1 235 ? -0.36 -23.844 -23.297 1 97.75 235 ILE A N 1
ATOM 1769 C CA . ILE A 1 235 ? -0.976 -25.062 -23.797 1 97.75 235 ILE A CA 1
ATOM 1770 C C . ILE A 1 235 ? -1.4 -25.953 -22.641 1 97.75 235 ILE A C 1
ATOM 1772 O O . ILE A 1 235 ? -2.527 -26.453 -22.609 1 97.75 235 ILE A O 1
ATOM 1776 N N . PHE A 1 236 ? -0.499 -26.141 -21.734 1 97.69 236 PHE A N 1
ATOM 1777 C CA . PHE A 1 236 ? -0.801 -26.906 -20.531 1 97.69 236 PHE A CA 1
ATOM 1778 C C . PHE A 1 236 ? -1.985 -26.312 -19.781 1 97.69 236 PHE A C 1
ATOM 1780 O O . PHE A 1 236 ? -2.879 -27.031 -19.344 1 97.69 236 PHE A O 1
ATOM 1787 N N . ALA A 1 237 ? -1.974 -25 -19.609 1 97.94 237 ALA A N 1
ATOM 1788 C CA . ALA A 1 237 ? -3.047 -24.297 -18.922 1 97.94 237 ALA A CA 1
ATOM 1789 C C . ALA A 1 237 ? -4.387 -24.516 -19.625 1 97.94 237 ALA A C 1
ATOM 1791 O O . ALA A 1 237 ? -5.41 -24.719 -18.969 1 97.94 237 ALA A O 1
ATOM 1792 N N . ALA A 1 238 ? -4.41 -24.469 -20.922 1 97.88 238 ALA A N 1
ATOM 1793 C CA . ALA A 1 238 ? -5.633 -24.672 -21.688 1 97.88 238 ALA A CA 1
ATOM 1794 C C . ALA A 1 238 ? -6.188 -26.078 -21.469 1 97.88 238 ALA A C 1
ATOM 1796 O O . ALA A 1 238 ? -7.395 -26.266 -21.297 1 97.88 238 ALA A O 1
ATOM 1797 N N . VAL A 1 239 ? -5.324 -27.047 -21.484 1 97.94 239 VAL A N 1
ATOM 1798 C CA . VAL A 1 239 ? -5.738 -28.422 -21.266 1 97.94 239 VAL A CA 1
ATOM 1799 C C . VAL A 1 239 ? -6.309 -28.578 -19.859 1 97.94 239 VAL A C 1
ATOM 1801 O O . VAL A 1 239 ? -7.387 -29.156 -19.688 1 97.94 239 VAL A O 1
ATOM 1804 N N . CYS A 1 240 ? -5.629 -28.078 -18.875 1 97.69 240 CYS A N 1
ATOM 1805 C CA . CYS A 1 240 ? -6.098 -28.156 -17.5 1 97.69 240 CYS A CA 1
ATOM 1806 C C . CYS A 1 240 ? -7.426 -27.422 -17.328 1 97.69 240 CYS A C 1
ATOM 1808 O O . CYS A 1 240 ? -8.32 -27.906 -16.625 1 97.69 240 CYS A O 1
ATOM 1810 N N . ALA A 1 241 ? -7.496 -26.266 -17.969 1 97.38 241 ALA A N 1
ATOM 1811 C CA . ALA A 1 241 ? -8.711 -25.469 -17.859 1 97.38 241 ALA A CA 1
ATOM 1812 C C . ALA A 1 241 ? -9.922 -26.266 -18.359 1 97.38 241 ALA A C 1
ATOM 1814 O O . ALA A 1 241 ? -10.984 -26.234 -17.734 1 97.38 241 ALA A O 1
ATOM 1815 N N . VAL A 1 242 ? -9.797 -26.953 -19.469 1 97.12 242 VAL A N 1
ATOM 1816 C CA . VAL A 1 242 ? -10.883 -27.75 -20.031 1 97.12 242 VAL A CA 1
ATOM 1817 C C . VAL A 1 242 ? -11.234 -28.891 -19.078 1 97.12 242 VAL A C 1
ATOM 1819 O O . VAL A 1 242 ? -12.414 -29.141 -18.812 1 97.12 242 VAL A O 1
ATOM 1822 N N . ILE A 1 243 ? -10.25 -29.531 -18.547 1 97.5 243 ILE A N 1
ATOM 1823 C CA . ILE A 1 243 ? -10.469 -30.641 -17.625 1 97.5 243 ILE A CA 1
ATOM 1824 C C . ILE A 1 243 ? -11.133 -30.125 -16.344 1 97.5 243 ILE A C 1
ATOM 1826 O O . ILE A 1 243 ? -12.109 -30.719 -15.875 1 97.5 243 ILE A O 1
ATOM 1830 N N . PHE A 1 244 ? -10.656 -29.031 -15.797 1 97.38 244 PHE A N 1
ATOM 1831 C CA . PHE A 1 244 ? -11.18 -28.484 -14.547 1 97.38 244 PHE A CA 1
ATOM 1832 C C . PHE A 1 244 ? -12.617 -28.031 -14.711 1 97.38 244 PHE A C 1
ATOM 1834 O O . PHE A 1 244 ? -13.453 -28.234 -13.828 1 97.38 244 PHE A O 1
ATOM 1841 N N . TYR A 1 245 ? -12.914 -27.406 -15.828 1 96.19 245 TYR A N 1
ATOM 1842 C CA . TYR A 1 245 ? -14.234 -26.828 -16.031 1 96.19 245 TYR A CA 1
ATOM 1843 C C . TYR A 1 245 ? -15.273 -27.906 -16.297 1 96.19 245 TYR A C 1
ATOM 1845 O O . TYR A 1 245 ? -16.391 -27.844 -15.773 1 96.19 245 TYR A O 1
ATOM 1853 N N . PHE A 1 246 ? -15 -28.984 -17.031 1 96 246 PHE A N 1
ATOM 1854 C CA . PHE A 1 246 ? -16.016 -29.906 -17.516 1 96 246 PHE A CA 1
ATOM 1855 C C . PHE A 1 246 ? -15.992 -31.203 -16.719 1 96 246 PHE A C 1
ATOM 1857 O O . PHE A 1 246 ? -17 -31.906 -16.656 1 96 246 PHE A O 1
ATOM 1864 N N . VAL A 1 247 ? -14.906 -31.531 -16.078 1 95.31 247 VAL A N 1
ATOM 1865 C CA . VAL A 1 247 ? -14.773 -32.875 -15.555 1 95.31 247 VAL A CA 1
ATOM 1866 C C . VAL A 1 247 ? -14.828 -32.844 -14.023 1 95.31 247 VAL A C 1
ATOM 1868 O O . VAL A 1 247 ? -15.422 -33.719 -13.398 1 95.31 247 VAL A O 1
ATOM 1871 N N . LEU A 1 248 ? -14.234 -31.844 -13.352 1 93.56 248 LEU A N 1
ATOM 1872 C CA . LEU A 1 248 ? -14.133 -31.859 -11.898 1 93.56 248 LEU A CA 1
ATOM 1873 C C . LEU A 1 248 ? -15.508 -31.703 -11.25 1 93.56 248 LEU A C 1
ATOM 1875 O O . LEU A 1 248 ? -16.312 -30.891 -11.703 1 93.56 248 LEU A O 1
ATOM 1879 N N . PRO A 1 249 ? -15.797 -32.5 -10.273 1 92.56 249 PRO A N 1
ATOM 1880 C CA . PRO A 1 249 ? -17.109 -32.5 -9.609 1 92.56 249 PRO A CA 1
ATOM 1881 C C . PRO A 1 249 ? -17.234 -31.438 -8.523 1 92.56 249 PRO A C 1
ATOM 1883 O O . PRO A 1 249 ? -17.578 -31.75 -7.383 1 92.56 249 PRO A O 1
ATOM 1886 N N . PHE A 1 250 ? -16.938 -30.219 -8.789 1 93.44 250 PHE A N 1
ATOM 1887 C CA . PHE A 1 250 ? -17.031 -29.109 -7.84 1 93.44 250 PHE A CA 1
ATOM 1888 C C . PHE A 1 250 ? -18.109 -28.125 -8.281 1 93.44 250 PHE A C 1
ATOM 1890 O O . PHE A 1 250 ? -18.656 -28.234 -9.383 1 93.44 250 PHE A O 1
ATOM 1897 N N . ASP A 1 251 ? -18.5 -27.25 -7.387 1 92.25 251 ASP A N 1
ATOM 1898 C CA . ASP A 1 251 ? -19.438 -26.188 -7.727 1 92.25 251 ASP A CA 1
ATOM 1899 C C . ASP A 1 251 ? -18.844 -25.25 -8.781 1 92.25 251 ASP A C 1
ATOM 1901 O O . ASP A 1 251 ? -17.641 -25.234 -8.992 1 92.25 251 ASP A O 1
ATOM 1905 N N . LEU A 1 252 ? -19.641 -24.562 -9.484 1 94.38 252 LEU A N 1
ATOM 1906 C CA . LEU A 1 252 ? -19.266 -23.734 -10.625 1 94.38 252 LEU A CA 1
ATOM 1907 C C . LEU A 1 252 ? -18.219 -22.703 -10.227 1 94.38 252 LEU A C 1
ATOM 1909 O O . LEU A 1 252 ? -17.25 -22.484 -10.969 1 94.38 252 LEU A O 1
ATOM 1913 N N . VAL A 1 253 ? -18.391 -22.062 -9.047 1 93.5 253 VAL A N 1
ATOM 1914 C CA . VAL A 1 253 ? -17.469 -21.031 -8.602 1 93.5 253 VAL A CA 1
ATOM 1915 C C . VAL A 1 253 ? -16.062 -21.609 -8.453 1 93.5 253 VAL A C 1
ATOM 1917 O O . VAL A 1 253 ? -15.078 -20.984 -8.852 1 93.5 253 VAL A O 1
ATOM 1920 N N . ILE A 1 254 ? -15.93 -22.797 -7.895 1 94.5 254 ILE A N 1
ATOM 1921 C CA . ILE A 1 254 ? -14.648 -23.469 -7.699 1 94.5 254 ILE A CA 1
ATOM 1922 C C . ILE A 1 254 ? -14.023 -23.797 -9.055 1 94.5 254 ILE A C 1
ATOM 1924 O O . ILE A 1 254 ? -12.844 -23.531 -9.281 1 94.5 254 ILE A O 1
ATOM 1928 N N . ARG A 1 255 ? -14.82 -24.344 -9.969 1 96.69 255 ARG A N 1
ATOM 1929 C CA . ARG A 1 255 ? -14.312 -24.703 -11.289 1 96.69 255 ARG A CA 1
ATOM 1930 C C . ARG A 1 255 ? -13.844 -23.484 -12.055 1 96.69 255 ARG A C 1
ATOM 1932 O O . ARG A 1 255 ? -12.789 -23.5 -12.695 1 96.69 255 ARG A O 1
ATOM 1939 N N . GLN A 1 256 ? -14.578 -22.406 -11.977 1 96.75 256 GLN A N 1
ATOM 1940 C CA . GLN A 1 256 ? -14.203 -21.156 -12.641 1 96.75 256 GLN A CA 1
ATOM 1941 C C . GLN A 1 256 ? -12.914 -20.594 -12.062 1 96.75 256 GLN A C 1
ATOM 1943 O O . GLN A 1 256 ? -12.07 -20.062 -12.797 1 96.75 256 GLN A O 1
ATOM 1948 N N . THR A 1 257 ? -12.805 -20.641 -10.75 1 96.62 257 THR A N 1
ATOM 1949 C CA . THR A 1 257 ? -11.586 -20.156 -10.094 1 96.62 257 THR A CA 1
ATOM 1950 C C . THR A 1 257 ? -10.375 -20.953 -10.562 1 96.62 257 THR A C 1
ATOM 1952 O O . THR A 1 257 ? -9.344 -20.391 -10.906 1 96.62 257 THR A O 1
ATOM 1955 N N . LEU A 1 258 ? -10.523 -22.266 -10.609 1 97.5 258 LEU A N 1
ATOM 1956 C CA . LEU A 1 258 ? -9.422 -23.141 -11.008 1 97.5 258 LEU A CA 1
ATOM 1957 C C . LEU A 1 258 ? -9.008 -22.875 -12.445 1 97.5 258 LEU A C 1
ATOM 1959 O O . LEU A 1 258 ? -7.82 -22.938 -12.781 1 97.5 258 LEU A O 1
ATOM 1963 N N . VAL A 1 259 ? -9.945 -22.609 -13.289 1 97.75 259 VAL A N 1
ATOM 1964 C CA . VAL A 1 259 ? -9.664 -22.266 -14.68 1 97.75 259 VAL A CA 1
ATOM 1965 C C . VAL A 1 259 ? -8.766 -21.031 -14.742 1 97.75 259 VAL A C 1
ATOM 1967 O O . VAL A 1 259 ? -7.781 -21.016 -15.477 1 97.75 259 VAL A O 1
ATOM 1970 N N . LEU A 1 260 ? -9.07 -20 -13.945 1 97.19 260 LEU A N 1
ATOM 1971 C CA . LEU A 1 260 ? -8.266 -18.781 -13.922 1 97.19 260 LEU A CA 1
ATOM 1972 C C . LEU A 1 260 ? -6.867 -19.078 -13.391 1 97.19 260 LEU A C 1
ATOM 1974 O O . LEU A 1 260 ? -5.879 -18.578 -13.938 1 97.19 260 LEU A O 1
ATOM 1978 N N . LEU A 1 261 ? -6.754 -19.906 -12.367 1 98 261 LEU A N 1
ATOM 1979 C CA . LEU A 1 261 ? -5.488 -20.172 -11.695 1 98 261 LEU A CA 1
ATOM 1980 C C . LEU A 1 261 ? -4.523 -20.906 -12.617 1 98 261 LEU A C 1
ATOM 1982 O O . LEU A 1 261 ? -3.307 -20.75 -12.5 1 98 261 LEU A O 1
ATOM 1986 N N . CYS A 1 262 ? -5.055 -21.672 -13.578 1 97.25 262 CYS A N 1
ATOM 1987 C CA . CYS A 1 262 ? -4.215 -22.406 -14.523 1 97.25 262 CYS A CA 1
ATOM 1988 C C . CYS A 1 262 ? -3.398 -21.453 -15.383 1 97.25 262 CYS A C 1
ATOM 1990 O O . CYS A 1 262 ? -2.316 -21.797 -15.852 1 97.25 262 CYS A O 1
ATOM 1992 N N . PHE A 1 263 ? -3.904 -20.266 -15.523 1 97.75 263 PHE A N 1
ATOM 1993 C CA . PHE A 1 263 ? -3.258 -19.312 -16.422 1 97.75 263 PHE A CA 1
ATOM 1994 C C . PHE A 1 263 ? -2.445 -18.297 -15.625 1 97.75 263 PHE A C 1
ATOM 1996 O O . PHE A 1 263 ? -2.088 -17.234 -16.156 1 97.75 263 PHE A O 1
ATOM 2003 N N . ALA A 1 264 ? -2.191 -18.609 -14.375 1 97.88 264 ALA A N 1
ATOM 2004 C CA . ALA A 1 264 ? -1.333 -17.75 -13.562 1 97.88 264 ALA A CA 1
ATOM 2005 C C . ALA A 1 264 ? 0.048 -17.594 -14.195 1 97.88 264 ALA A C 1
ATOM 2007 O O . ALA A 1 264 ? 0.566 -18.531 -14.805 1 97.88 264 ALA A O 1
ATOM 2008 N N . PRO A 1 265 ? 0.673 -16.438 -14.086 1 97.12 265 PRO A N 1
ATOM 2009 C CA . PRO A 1 265 ? 2.045 -16.297 -14.586 1 97.12 265 PRO A CA 1
ATOM 2010 C C . PRO A 1 265 ? 3.061 -17.062 -13.734 1 97.12 265 PRO A C 1
ATOM 2012 O O . PRO A 1 265 ? 2.688 -17.703 -12.75 1 97.12 265 PRO A O 1
ATOM 2015 N N . MET A 1 266 ? 4.277 -17 -14.203 1 96.12 266 MET A N 1
ATOM 2016 C CA . MET A 1 266 ? 5.383 -17.625 -13.484 1 96.12 266 MET A CA 1
ATOM 2017 C C . MET A 1 266 ? 5.57 -17 -12.109 1 96.12 266 MET A C 1
ATOM 2019 O O . MET A 1 266 ? 5.309 -15.805 -11.93 1 96.12 266 MET A O 1
ATOM 2023 N N . SER A 1 267 ? 5.992 -17.797 -11.188 1 93.12 267 SER A N 1
ATOM 2024 C CA . SER A 1 267 ? 6.258 -17.312 -9.836 1 93.12 267 SER A CA 1
ATOM 2025 C C . SER A 1 267 ? 7.391 -16.281 -9.828 1 93.12 267 SER A C 1
ATOM 2027 O O . SER A 1 267 ? 8.336 -16.391 -10.609 1 93.12 267 SER A O 1
ATOM 2029 N N . ALA A 1 268 ? 7.344 -15.422 -8.898 1 88.38 268 ALA A N 1
ATOM 2030 C CA . ALA A 1 268 ? 8.344 -14.359 -8.781 1 88.38 268 ALA A CA 1
ATOM 2031 C C . ALA A 1 268 ? 9.672 -14.922 -8.273 1 88.38 268 ALA A C 1
ATOM 2033 O O . ALA A 1 268 ? 10.711 -14.273 -8.406 1 88.38 268 ALA A O 1
ATOM 2034 N N . VAL A 1 269 ? 9.703 -16.078 -7.758 1 88.94 269 VAL A N 1
ATOM 2035 C CA . VAL A 1 269 ? 10.922 -16.609 -7.156 1 88.94 269 VAL A CA 1
ATOM 2036 C C . VAL A 1 269 ? 11.656 -17.484 -8.172 1 88.94 269 VAL A C 1
ATOM 2038 O O . VAL A 1 269 ? 12.836 -17.812 -7.984 1 88.94 269 VAL A O 1
ATOM 2041 N N . ALA A 1 270 ? 10.992 -17.812 -9.234 1 93.5 270 ALA A N 1
ATOM 2042 C CA . ALA A 1 270 ? 11.547 -18.734 -10.211 1 93.5 270 ALA A CA 1
ATOM 2043 C C . ALA A 1 270 ? 12.852 -18.203 -10.805 1 93.5 270 ALA A C 1
ATOM 2045 O O . ALA A 1 270 ? 13.828 -18.953 -10.922 1 93.5 270 ALA A O 1
ATOM 2046 N N . PRO A 1 271 ? 12.984 -16.922 -11.109 1 93 271 PRO A N 1
ATOM 2047 C CA . PRO A 1 271 ? 14.234 -16.406 -11.672 1 93 271 PRO A CA 1
ATOM 2048 C C . PRO A 1 271 ? 15.414 -16.547 -10.711 1 93 271 PRO A C 1
ATOM 2050 O O . PRO A 1 271 ? 16.5 -16.953 -11.125 1 93 271 PRO A O 1
ATOM 2053 N N . ALA A 1 272 ? 15.195 -16.266 -9.5 1 90.94 272 ALA A N 1
ATOM 2054 C CA . ALA A 1 272 ? 16.266 -16.375 -8.508 1 90.94 272 ALA A CA 1
ATOM 2055 C C . ALA A 1 272 ? 16.734 -17.828 -8.367 1 90.94 272 ALA A C 1
ATOM 2057 O O . ALA A 1 272 ? 17.938 -18.094 -8.328 1 90.94 272 ALA A O 1
ATOM 2058 N N . TYR A 1 273 ? 15.836 -18.75 -8.297 1 92.81 273 TYR A N 1
ATOM 2059 C CA . TYR A 1 273 ? 16.188 -20.156 -8.172 1 92.81 273 TYR A CA 1
ATOM 2060 C C . TYR A 1 273 ? 16.891 -20.656 -9.43 1 92.81 273 TYR A C 1
ATOM 2062 O O . TYR A 1 273 ? 17.781 -21.5 -9.344 1 92.81 273 TYR A O 1
ATOM 2070 N N . THR A 1 274 ? 16.469 -20.141 -10.516 1 94.62 274 THR A N 1
ATOM 2071 C CA . THR A 1 274 ? 17.141 -20.484 -11.766 1 94.62 274 THR A CA 1
ATOM 2072 C C . THR A 1 274 ? 18.609 -20.094 -11.711 1 94.62 274 THR A C 1
ATOM 2074 O O . THR A 1 274 ? 19.484 -20.875 -12.078 1 94.62 274 THR A O 1
ATOM 2077 N N . GLY A 1 275 ? 18.891 -18.953 -11.242 1 93.5 275 GLY A N 1
ATOM 2078 C CA . GLY A 1 275 ? 20.266 -18.5 -11.086 1 93.5 275 GLY A CA 1
ATOM 2079 C C . GLY A 1 275 ? 21.062 -19.344 -10.109 1 93.5 275 GLY A C 1
ATOM 2080 O O . GLY A 1 275 ? 22.234 -19.656 -10.367 1 93.5 275 GLY A O 1
ATOM 2081 N N . MET A 1 276 ? 20.484 -19.75 -9.094 1 90.62 276 MET A N 1
ATOM 2082 C CA . MET A 1 276 ? 21.141 -20.547 -8.055 1 90.62 276 MET A CA 1
ATOM 2083 C C . MET A 1 276 ? 21.5 -21.938 -8.562 1 90.62 276 MET A C 1
ATOM 2085 O O . MET A 1 276 ? 22.422 -22.578 -8.047 1 90.62 276 MET A O 1
ATOM 2089 N N . CYS A 1 277 ? 20.766 -22.344 -9.508 1 91.88 277 CYS A N 1
ATOM 2090 C CA . CYS A 1 277 ? 21.016 -23.672 -10.055 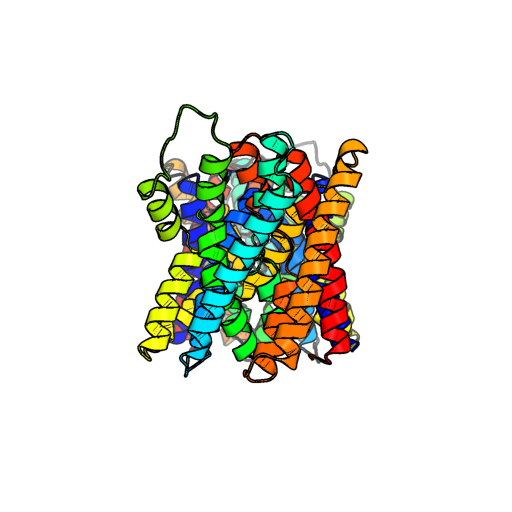1 91.88 277 CYS A CA 1
ATOM 2091 C C . CYS A 1 277 ? 21.859 -23.594 -11.328 1 91.88 277 CYS A C 1
ATOM 2093 O O . CYS A 1 277 ? 21.922 -24.562 -12.086 1 91.88 277 CYS A O 1
ATOM 2095 N N . GLY A 1 278 ? 22.391 -22.375 -11.562 1 91.31 278 GLY A N 1
ATOM 2096 C CA . GLY A 1 278 ? 23.328 -22.234 -12.664 1 91.31 278 GLY A CA 1
ATOM 2097 C C . GLY A 1 278 ? 22.672 -21.891 -13.977 1 91.31 278 GLY A C 1
ATOM 2098 O O . GLY A 1 278 ? 23.312 -21.891 -15.023 1 91.31 278 GLY A O 1
ATOM 2099 N N . GLY A 1 279 ? 21.375 -21.641 -13.914 1 94 279 GLY A N 1
ATOM 2100 C CA . GLY A 1 279 ? 20.672 -21.188 -15.109 1 94 279 GLY A CA 1
ATOM 2101 C C . GLY A 1 279 ? 20.766 -19.703 -15.32 1 94 279 GLY A C 1
ATOM 2102 O O . GLY A 1 279 ? 21.375 -18.984 -14.523 1 94 279 GLY A O 1
ATOM 2103 N N . ASP A 1 280 ? 20.234 -19.25 -16.422 1 93.94 280 ASP A N 1
ATOM 2104 C CA . ASP A 1 280 ? 20.266 -17.828 -16.766 1 93.94 280 ASP A CA 1
ATOM 2105 C C . ASP A 1 280 ? 19.172 -17.062 -16.031 1 93.94 280 ASP A C 1
ATOM 2107 O O . ASP A 1 280 ? 18.016 -17.031 -16.484 1 93.94 280 ASP A O 1
ATOM 2111 N N . GLU A 1 281 ? 19.562 -16.359 -15.055 1 93.62 281 GLU A N 1
ATOM 2112 C CA . GLU A 1 281 ? 18.625 -15.609 -14.227 1 93.62 281 GLU A CA 1
ATOM 2113 C C . GLU A 1 281 ? 17.984 -14.477 -15.023 1 93.62 281 GLU A C 1
ATOM 2115 O O . GLU A 1 281 ? 16.797 -14.164 -14.828 1 93.62 281 GLU A O 1
ATOM 2120 N N . GLY A 1 282 ? 18.75 -13.844 -15.883 1 92.44 282 GLY A N 1
ATOM 2121 C CA . GLY A 1 282 ? 18.234 -12.773 -16.719 1 92.44 282 GLY A CA 1
ATOM 2122 C C . GLY A 1 282 ? 17.125 -13.227 -17.656 1 92.44 282 GLY A C 1
ATOM 2123 O O . GLY A 1 282 ? 16.094 -12.578 -17.766 1 92.44 282 GLY A O 1
ATOM 2124 N N . MET A 1 283 ? 17.344 -14.305 -18.25 1 94.25 283 MET A N 1
ATOM 2125 C CA . MET A 1 283 ? 16.344 -14.867 -19.141 1 94.25 283 MET A CA 1
ATOM 2126 C C . MET A 1 283 ? 15.086 -15.266 -18.375 1 94.25 283 MET A C 1
ATOM 2128 O O . MET A 1 283 ? 13.969 -15.039 -18.844 1 94.25 283 MET A O 1
ATOM 2132 N N . ALA A 1 284 ? 15.289 -15.852 -17.25 1 94.69 284 ALA A N 1
ATOM 2133 C CA . ALA A 1 284 ? 14.164 -16.25 -16.406 1 94.69 284 ALA A CA 1
ATOM 2134 C C . ALA A 1 284 ? 13.344 -15.039 -15.977 1 94.69 284 ALA A C 1
ATOM 2136 O O . ALA A 1 284 ? 12.109 -15.094 -15.945 1 94.69 284 ALA A O 1
ATOM 2137 N N . SER A 1 285 ? 14.031 -13.992 -15.664 1 93.5 285 SER A N 1
ATOM 2138 C CA . SER A 1 285 ? 13.359 -12.766 -15.258 1 93.5 285 SER A CA 1
ATOM 2139 C C . SER A 1 285 ? 12.547 -12.172 -16.406 1 93.5 285 SER A C 1
ATOM 2141 O O . SER A 1 285 ? 11.43 -11.688 -16.203 1 93.5 285 SER A O 1
ATOM 2143 N N . CYS A 1 286 ? 13.109 -12.164 -17.516 1 94.5 286 CYS A N 1
ATOM 2144 C CA . CYS A 1 286 ? 12.406 -11.68 -18.703 1 94.5 286 CYS A CA 1
ATOM 2145 C C . CYS A 1 286 ? 11.188 -12.539 -19 1 94.5 286 CYS A C 1
ATOM 2147 O O . CYS A 1 286 ? 10.117 -12.016 -19.312 1 94.5 286 CYS A O 1
ATOM 2149 N N . ALA A 1 287 ? 11.352 -13.805 -18.922 1 95.5 287 ALA A N 1
ATOM 2150 C CA . ALA A 1 287 ? 10.234 -14.727 -19.141 1 95.5 287 ALA A CA 1
ATOM 2151 C C . ALA A 1 287 ? 9.109 -14.461 -18.141 1 95.5 287 ALA A C 1
ATOM 2153 O O . ALA A 1 287 ? 7.93 -14.516 -18.5 1 95.5 287 ALA A O 1
ATOM 2154 N N . ASN A 1 288 ? 9.469 -14.258 -16.922 1 95.44 288 ASN A N 1
ATOM 2155 C CA . ASN A 1 288 ? 8.492 -13.953 -15.875 1 95.44 288 ASN A CA 1
ATOM 2156 C C . ASN A 1 288 ? 7.676 -12.711 -16.219 1 95.44 288 ASN A C 1
ATOM 2158 O O . ASN A 1 288 ? 6.449 -12.711 -16.078 1 95.44 288 ASN A O 1
ATOM 2162 N N . SER A 1 289 ? 8.336 -11.672 -16.688 1 94.88 289 SER A N 1
ATOM 2163 C CA . SER A 1 289 ? 7.668 -10.43 -17.062 1 94.88 289 SER A CA 1
ATOM 2164 C C . SER A 1 289 ? 6.73 -10.641 -18.25 1 94.88 289 SER A C 1
ATOM 2166 O O . SER A 1 289 ? 5.598 -10.156 -18.25 1 94.88 289 SER A O 1
ATOM 2168 N N . VAL A 1 290 ? 7.184 -11.375 -19.203 1 94.88 290 VAL A N 1
ATOM 2169 C CA . VAL A 1 290 ? 6.355 -11.656 -20.375 1 94.88 290 VAL A CA 1
ATOM 2170 C C . VAL A 1 290 ? 5.152 -12.508 -19.969 1 94.88 290 VAL A C 1
ATOM 2172 O O . VAL A 1 290 ? 4.047 -12.312 -20.469 1 94.88 290 VAL A O 1
ATOM 2175 N N . SER A 1 291 ? 5.371 -13.43 -19.078 1 96.69 291 SER A N 1
ATOM 2176 C CA . SER A 1 291 ? 4.289 -14.289 -18.625 1 96.69 291 SER A CA 1
ATOM 2177 C C . SER A 1 291 ? 3.199 -13.477 -17.922 1 96.69 291 SER A C 1
ATOM 2179 O O . SER A 1 291 ? 2.016 -13.805 -18.016 1 96.69 291 SER A O 1
ATOM 2181 N N . ILE A 1 292 ? 3.598 -12.438 -17.203 1 95.69 292 ILE A N 1
ATOM 2182 C CA . ILE A 1 292 ? 2.641 -11.57 -16.516 1 95.69 292 ILE A CA 1
ATOM 2183 C C . ILE A 1 292 ? 1.73 -10.898 -17.547 1 95.69 292 ILE A C 1
ATOM 2185 O O . ILE A 1 292 ? 0.507 -10.898 -17.391 1 95.69 292 ILE A O 1
ATOM 2189 N N . LEU A 1 293 ? 2.295 -10.406 -18.609 1 94.62 293 LEU A N 1
ATOM 2190 C CA . LEU A 1 293 ? 1.536 -9.742 -19.672 1 94.62 293 LEU A CA 1
ATOM 2191 C C . LEU A 1 293 ? 0.568 -10.711 -20.328 1 94.62 293 LEU A C 1
ATOM 2193 O O . LEU A 1 293 ? -0.6 -10.375 -20.547 1 94.62 293 LEU A O 1
ATOM 2197 N N . CYS A 1 294 ? 1.023 -11.844 -20.625 1 96.38 294 CYS A N 1
ATOM 2198 C CA . CYS A 1 294 ? 0.186 -12.852 -21.266 1 96.38 294 CYS A CA 1
ATOM 2199 C C . CYS A 1 294 ? -0.96 -13.266 -20.344 1 96.38 294 CYS A C 1
ATOM 2201 O O . CYS A 1 294 ? -2.105 -13.367 -20.781 1 96.38 294 CYS A O 1
ATOM 2203 N N . SER A 1 295 ? -0.632 -13.5 -19.109 1 97 295 SER A N 1
ATOM 2204 C CA . SER A 1 295 ? -1.646 -13.922 -18.141 1 97 295 SER A CA 1
ATOM 2205 C C . SER A 1 295 ? -2.705 -12.836 -17.953 1 97 295 SER A C 1
ATOM 2207 O O . SER A 1 295 ? -3.889 -13.141 -17.797 1 97 295 SER A O 1
ATOM 2209 N N . LEU A 1 296 ? -2.26 -11.609 -17.906 1 94.5 296 LEU A N 1
ATOM 2210 C CA . LEU A 1 296 ? -3.189 -10.492 -17.766 1 94.5 296 LEU A CA 1
ATOM 2211 C C . LEU A 1 296 ? -4.219 -10.492 -18.891 1 94.5 296 LEU A C 1
ATOM 2213 O O . LEU A 1 296 ? -5.418 -10.344 -18.641 1 94.5 296 LEU A O 1
ATOM 2217 N N . VAL A 1 297 ? -3.795 -10.688 -20.094 1 95 297 VAL A N 1
ATOM 2218 C CA . VAL A 1 297 ? -4.664 -10.672 -21.266 1 95 297 VAL A CA 1
ATOM 2219 C C . VAL A 1 297 ? -5.609 -11.867 -21.234 1 95 297 VAL A C 1
ATOM 2221 O O . VAL A 1 297 ? -6.82 -11.719 -21.422 1 95 297 VAL A O 1
ATOM 2224 N N . VAL A 1 298 ? -5.105 -13.008 -20.953 1 96.38 298 VAL A N 1
ATOM 2225 C CA . VAL A 1 298 ? -5.887 -14.242 -21.016 1 96.38 298 VAL A CA 1
ATOM 2226 C C . VAL A 1 298 ? -6.91 -14.266 -19.891 1 96.38 298 VAL A C 1
ATOM 2228 O O . VAL A 1 298 ? -8.07 -14.609 -20.094 1 96.38 298 VAL A O 1
ATOM 2231 N N . ILE A 1 299 ? -6.465 -13.93 -18.688 1 95.25 299 ILE A N 1
ATOM 2232 C CA . ILE A 1 299 ? -7.363 -13.961 -17.547 1 95.25 299 ILE A CA 1
ATOM 2233 C C . ILE A 1 299 ? -8.484 -12.938 -17.734 1 95.25 299 ILE A C 1
ATOM 2235 O O . ILE A 1 299 ? -9.648 -13.219 -17.438 1 95.25 299 ILE A O 1
ATOM 2239 N N . THR A 1 300 ? -8.164 -11.773 -18.25 1 92.75 300 THR A N 1
ATOM 2240 C CA . THR A 1 300 ? -9.18 -10.758 -18.531 1 92.75 300 THR A CA 1
ATOM 2241 C C . THR A 1 300 ? -10.18 -11.273 -19.562 1 92.75 300 THR A C 1
ATOM 2243 O O . THR A 1 300 ? -11.391 -11.102 -19.391 1 92.75 300 THR A O 1
ATOM 2246 N N . ALA A 1 301 ? -9.719 -11.898 -20.594 1 93.75 301 ALA A N 1
ATOM 2247 C CA . ALA A 1 301 ? -10.586 -12.477 -21.625 1 93.75 301 ALA A CA 1
ATOM 2248 C C . ALA A 1 301 ? -11.484 -13.562 -21.031 1 93.75 301 ALA A C 1
ATOM 2250 O O . ALA A 1 301 ? -12.672 -13.641 -21.359 1 93.75 301 ALA A O 1
ATOM 2251 N N . LEU A 1 302 ? -10.945 -14.398 -20.188 1 94.81 302 LEU A N 1
ATOM 2252 C CA . LEU A 1 302 ? -11.703 -15.477 -19.562 1 94.81 302 LEU A CA 1
ATOM 2253 C C . LEU A 1 302 ? -12.789 -14.93 -18.656 1 94.81 302 LEU A C 1
ATOM 2255 O O . LEU A 1 302 ? -13.898 -15.477 -18.594 1 94.81 302 LEU A O 1
ATOM 2259 N N . LEU A 1 303 ? -12.406 -13.906 -17.875 1 92.75 303 LEU A N 1
ATOM 2260 C CA . LEU A 1 303 ? -13.391 -13.266 -17.016 1 92.75 303 LEU A CA 1
ATOM 2261 C C . LEU A 1 303 ? -14.562 -12.727 -17.828 1 92.75 303 LEU A C 1
ATOM 2263 O O . LEU A 1 303 ? -15.719 -12.867 -17.438 1 92.75 303 LEU A O 1
ATOM 2267 N N . ALA A 1 304 ? -14.273 -12.141 -18.969 1 89.5 304 ALA A N 1
ATOM 2268 C CA . ALA A 1 304 ? -15.305 -11.609 -19.859 1 89.5 304 ALA A CA 1
ATOM 2269 C C . ALA A 1 304 ? -16.156 -12.727 -20.453 1 89.5 304 ALA A C 1
ATOM 2271 O O . ALA A 1 304 ? -17.375 -12.633 -20.484 1 89.5 304 ALA A O 1
ATOM 2272 N N . ILE A 1 305 ? -15.578 -13.789 -20.828 1 90.12 305 ILE A N 1
ATOM 2273 C CA . ILE A 1 305 ? -16.25 -14.898 -21.5 1 90.12 305 ILE A CA 1
ATOM 2274 C C . ILE A 1 305 ? -17.141 -15.633 -20.5 1 90.12 305 ILE A C 1
ATOM 2276 O O . ILE A 1 305 ? -18.25 -16.047 -20.844 1 90.12 305 ILE A O 1
ATOM 2280 N N . MET A 1 306 ? -16.641 -15.82 -19.281 1 89.81 306 MET A N 1
ATOM 2281 C CA . MET A 1 306 ? -17.391 -16.562 -18.266 1 89.81 306 MET A CA 1
ATOM 2282 C C . MET A 1 306 ? -18.438 -15.672 -17.609 1 89.81 306 MET A C 1
ATOM 2284 O O . MET A 1 306 ? -19.234 -16.141 -16.781 1 89.81 306 MET A O 1
ATOM 2288 N N . GLY A 1 307 ? -18.484 -14.406 -17.844 1 81.44 307 GLY A N 1
ATOM 2289 C CA . GLY A 1 307 ? -19.484 -13.5 -17.312 1 81.44 307 GLY A CA 1
ATOM 2290 C C . GLY A 1 307 ? -19.328 -13.25 -15.82 1 81.44 307 GLY A C 1
ATOM 2291 O O . GLY A 1 307 ? -20.312 -13.195 -15.078 1 81.44 307 GLY A O 1
ATOM 2292 N N . LEU A 1 308 ? -18.094 -13.344 -15.398 1 74.94 308 LEU A N 1
ATOM 2293 C CA . LEU A 1 308 ? -17.844 -13.164 -13.977 1 74.94 308 LEU A CA 1
ATOM 2294 C C . LEU A 1 308 ? -17.75 -11.68 -13.617 1 74.94 308 LEU A C 1
ATOM 2296 O O . LEU A 1 308 ? -17 -10.93 -14.242 1 74.94 308 LEU A O 1
ATOM 2300 N N . TYR A 1 309 ? -18.969 -11.023 -12.953 1 63.41 309 TYR A N 1
ATOM 2301 C CA . TYR A 1 309 ? -19.062 -9.609 -12.609 1 63.41 309 TYR A CA 1
ATOM 2302 C C . TYR A 1 309 ? -19.438 -9.43 -11.141 1 63.41 309 TYR A C 1
ATOM 2304 O O . TYR A 1 309 ? -20.203 -10.227 -10.586 1 63.41 309 TYR A O 1
ATOM 2312 N N . MET B 1 1 ? -16.531 1.577 22.203 1 73.31 1 MET B N 1
ATOM 2313 C CA . MET B 1 1 ? -15.227 2.014 22.672 1 73.31 1 MET B CA 1
ATOM 2314 C C . MET B 1 1 ? -14.148 1.006 22.281 1 73.31 1 MET B C 1
ATOM 2316 O O . MET B 1 1 ? -13.109 1.381 21.734 1 73.31 1 MET B O 1
ATOM 2320 N N . PHE B 1 2 ? -14.398 -0.206 22.422 1 78.19 2 PHE B N 1
ATOM 2321 C CA . PHE B 1 2 ? -13.422 -1.242 22.125 1 78.19 2 PHE B CA 1
ATOM 2322 C C . PHE B 1 2 ? -13.125 -1.3 20.641 1 78.19 2 PHE B C 1
ATOM 2324 O O . PHE B 1 2 ? -11.969 -1.446 20.234 1 78.19 2 PHE B O 1
ATOM 2331 N N . SER B 1 3 ? -14.133 -1.047 19.891 1 79.38 3 SER B N 1
ATOM 2332 C CA . SER B 1 3 ? -13.969 -1.099 18.438 1 79.38 3 SER B CA 1
ATOM 2333 C C . SER B 1 3 ? -13.094 0.044 17.938 1 79.38 3 SER B C 1
ATOM 2335 O O . SER B 1 3 ? -12.273 -0.145 17.047 1 79.38 3 SER B O 1
ATOM 2337 N N . VAL B 1 4 ? -13.219 1.162 18.594 1 80.94 4 VAL B N 1
ATOM 2338 C CA . VAL B 1 4 ? -12.438 2.336 18.219 1 80.94 4 VAL B CA 1
ATOM 2339 C C . VAL B 1 4 ? -10.969 2.104 18.562 1 80.94 4 VAL B C 1
ATOM 2341 O O . VAL B 1 4 ? -10.086 2.365 17.734 1 80.94 4 VAL B O 1
ATOM 2344 N N . LEU B 1 5 ? -10.797 1.604 19.688 1 84.88 5 LEU B N 1
ATOM 2345 C CA . LEU B 1 5 ? -9.438 1.348 20.141 1 84.88 5 LEU B CA 1
ATOM 2346 C C . LEU B 1 5 ? -8.75 0.303 19.266 1 84.88 5 LEU B C 1
ATOM 2348 O O . LEU B 1 5 ? -7.562 0.427 18.969 1 84.88 5 LEU B O 1
ATOM 2352 N N . MET B 1 6 ? -9.555 -0.592 18.812 1 87.25 6 MET B N 1
ATOM 2353 C CA . MET B 1 6 ? -8.984 -1.654 17.984 1 87.25 6 MET B CA 1
ATOM 2354 C C . MET B 1 6 ? -8.578 -1.119 16.625 1 87.25 6 MET B C 1
ATOM 2356 O O . MET B 1 6 ? -7.516 -1.473 16.109 1 87.25 6 MET B O 1
ATOM 2360 N N . ARG B 1 7 ? -9.312 -0.305 16.078 1 88.44 7 ARG B N 1
ATOM 2361 C CA . ARG B 1 7 ? -8.984 0.273 14.773 1 88.44 7 ARG B CA 1
ATOM 2362 C C . ARG B 1 7 ? -7.781 1.202 14.875 1 88.44 7 ARG B C 1
ATOM 2364 O O . ARG B 1 7 ? -6.922 1.211 13.992 1 88.44 7 ARG B O 1
ATOM 2371 N N . ALA B 1 8 ? -7.844 1.929 15.953 1 88 8 ALA B N 1
ATOM 2372 C CA . ALA B 1 8 ? -6.691 2.799 16.172 1 88 8 ALA B CA 1
ATOM 2373 C C . ALA B 1 8 ? -5.414 1.982 16.359 1 88 8 ALA B C 1
ATOM 2375 O O . ALA B 1 8 ? -4.348 2.371 15.875 1 88 8 ALA B O 1
ATOM 2376 N N . PHE B 1 9 ? -5.555 0.94 16.984 1 92.25 9 PHE B N 1
ATOM 2377 C CA . PHE B 1 9 ? -4.41 0.064 17.203 1 92.25 9 PHE B CA 1
ATOM 2378 C C . PHE B 1 9 ? -3.941 -0.547 15.891 1 92.25 9 PHE B C 1
ATOM 2380 O O . PHE B 1 9 ? -2.748 -0.797 15.711 1 92.25 9 PHE B O 1
ATOM 2387 N N . SER B 1 10 ? -4.898 -0.786 15.055 1 95.31 10 SER B N 1
ATOM 2388 C CA . SER B 1 10 ? -4.547 -1.284 13.734 1 95.31 10 SER B CA 1
ATOM 2389 C C . SER B 1 10 ? -3.596 -0.328 13.016 1 95.31 10 SER B C 1
ATOM 2391 O O . SER B 1 10 ? -2.609 -0.758 12.414 1 95.31 10 SER B O 1
ATOM 2393 N N . PHE B 1 11 ? -3.887 0.949 13.109 1 95.25 11 PHE B N 1
ATOM 2394 C CA . PHE B 1 11 ? -3.045 1.958 12.477 1 95.25 11 PHE B CA 1
ATOM 2395 C C . PHE B 1 11 ? -1.674 2.014 13.141 1 95.25 11 PHE B C 1
ATOM 2397 O O . PHE B 1 11 ? -0.649 2.064 12.461 1 95.25 11 PHE B O 1
ATOM 2404 N N . THR B 1 12 ? -1.674 1.958 14.445 1 95.12 12 THR B N 1
ATOM 2405 C CA . THR B 1 12 ? -0.432 1.975 15.211 1 95.12 12 THR B CA 1
ATOM 2406 C C . THR B 1 12 ? 0.416 0.747 14.891 1 95.12 12 THR B C 1
ATOM 2408 O O . THR B 1 12 ? 1.644 0.836 14.82 1 95.12 12 THR B O 1
ATOM 2411 N N . LEU B 1 13 ? -0.247 -0.361 14.727 1 96.94 13 LEU B N 1
ATOM 2412 C CA . LEU B 1 13 ? 0.454 -1.596 14.398 1 96.94 13 LEU B CA 1
ATOM 2413 C C . LEU B 1 13 ? 1.207 -1.454 13.078 1 96.94 13 LEU B C 1
ATOM 2415 O O . LEU B 1 13 ? 2.355 -1.888 12.961 1 96.94 13 LEU B O 1
ATOM 2419 N N . ILE B 1 14 ? 0.612 -0.88 12.078 1 97.69 14 ILE B N 1
ATOM 2420 C CA . ILE B 1 14 ? 1.248 -0.69 10.781 1 97.69 14 ILE B CA 1
ATOM 2421 C C . ILE B 1 14 ? 2.455 0.234 10.93 1 97.69 14 ILE B C 1
ATOM 2423 O O . ILE B 1 14 ? 3.508 -0.011 10.336 1 97.69 14 ILE B O 1
ATOM 2427 N N . ILE B 1 15 ? 2.316 1.314 11.719 1 96.38 15 ILE B N 1
ATOM 2428 C CA . ILE B 1 15 ? 3.42 2.234 11.969 1 96.38 15 ILE B CA 1
ATOM 2429 C C . ILE B 1 15 ? 4.578 1.482 12.625 1 96.38 15 ILE B C 1
ATOM 2431 O O . ILE B 1 15 ? 5.73 1.617 12.203 1 96.38 15 ILE B O 1
ATOM 2435 N N . ILE B 1 16 ? 4.27 0.668 13.625 1 97.38 16 ILE B N 1
ATOM 2436 C CA . ILE B 1 16 ? 5.289 -0.108 14.32 1 97.38 16 ILE B CA 1
ATOM 2437 C C . ILE B 1 16 ? 5.973 -1.061 13.344 1 97.38 16 ILE B C 1
ATOM 2439 O O . ILE B 1 16 ? 7.199 -1.212 13.375 1 97.38 16 ILE B O 1
ATOM 2443 N N . ILE B 1 17 ? 5.219 -1.707 12.492 1 97.81 17 ILE B N 1
ATOM 2444 C CA . ILE B 1 17 ? 5.773 -2.596 11.477 1 97.81 17 ILE B CA 1
ATOM 2445 C C . ILE B 1 17 ? 6.777 -1.832 10.617 1 97.81 17 ILE B C 1
ATOM 2447 O O . ILE B 1 17 ? 7.887 -2.314 10.367 1 97.81 17 ILE B O 1
ATOM 2451 N N . GLY B 1 18 ? 6.367 -0.636 10.148 1 97.62 18 GLY B N 1
ATOM 2452 C CA . GLY B 1 18 ? 7.281 0.193 9.375 1 97.62 18 GLY B CA 1
ATOM 2453 C C . GLY B 1 18 ? 8.555 0.532 10.125 1 97.62 18 GLY B C 1
ATOM 2454 O O . GLY B 1 18 ? 9.656 0.425 9.578 1 97.62 18 GLY B O 1
ATOM 2455 N N . ILE B 1 19 ? 8.43 0.871 11.422 1 96.56 19 ILE B N 1
ATOM 2456 C CA . ILE B 1 19 ? 9.57 1.233 12.25 1 96.56 19 ILE B CA 1
ATOM 2457 C C . ILE B 1 19 ? 10.516 0.037 12.391 1 96.56 19 ILE B C 1
ATOM 2459 O O . ILE B 1 19 ? 11.727 0.167 12.211 1 96.56 19 ILE B O 1
ATOM 2463 N N . VAL B 1 20 ? 9.953 -1.106 12.648 1 97.19 20 VAL B N 1
ATOM 2464 C CA . VAL B 1 20 ? 10.734 -2.311 12.898 1 97.19 20 VAL B CA 1
ATOM 2465 C C . VAL B 1 20 ? 11.438 -2.738 11.609 1 97.19 20 VAL B C 1
ATOM 2467 O O . VAL B 1 20 ? 12.625 -3.078 11.625 1 97.19 20 VAL B O 1
ATOM 2470 N N . MET B 1 21 ? 10.781 -2.73 10.516 1 97.06 21 MET B N 1
ATOM 2471 C CA . MET B 1 21 ? 11.367 -3.141 9.242 1 97.06 21 MET B CA 1
ATOM 2472 C C . MET B 1 21 ? 12.539 -2.248 8.875 1 97.06 21 MET B C 1
ATOM 2474 O O . MET B 1 21 ? 13.555 -2.73 8.367 1 97.06 21 MET B O 1
ATOM 2478 N N . LYS B 1 22 ? 12.359 -1.013 9.102 1 95.31 22 LYS B N 1
ATOM 2479 C CA . LYS B 1 22 ? 13.438 -0.078 8.805 1 95.31 22 LYS B CA 1
ATOM 2480 C C . LYS B 1 22 ? 14.594 -0.23 9.797 1 95.31 22 LYS B C 1
ATOM 2482 O O . LYS B 1 22 ? 15.758 -0.305 9.398 1 95.31 22 LYS B O 1
ATOM 2487 N N . SER B 1 23 ? 14.328 -0.287 11.086 1 94.69 23 SER B N 1
ATOM 2488 C CA . SER B 1 23 ? 15.336 -0.293 12.141 1 94.69 23 SER B CA 1
ATOM 2489 C C . SER B 1 23 ? 16.141 -1.584 12.125 1 94.69 23 SER B C 1
ATOM 2491 O O . SER B 1 23 ? 17.328 -1.59 12.492 1 94.69 23 SER B O 1
ATOM 2493 N N . THR B 1 24 ? 15.625 -2.684 11.641 1 95.62 24 THR B N 1
ATOM 2494 C CA . THR B 1 24 ? 16.312 -3.971 11.602 1 95.62 24 THR B CA 1
ATOM 2495 C C . THR B 1 24 ? 17.078 -4.141 10.289 1 95.62 24 THR B C 1
ATOM 2497 O O . THR B 1 24 ? 17.766 -5.137 10.102 1 95.62 24 THR B O 1
ATOM 2500 N N . GLY B 1 25 ? 16.891 -3.244 9.383 1 94.69 25 GLY B N 1
ATOM 2501 C CA . GLY B 1 25 ? 17.531 -3.348 8.086 1 94.69 25 GLY B CA 1
ATOM 2502 C C . GLY B 1 25 ? 16.844 -4.316 7.148 1 94.69 25 GLY B C 1
ATOM 2503 O O . GLY B 1 25 ? 17.406 -4.727 6.133 1 94.69 25 GLY B O 1
ATOM 2504 N N . PHE B 1 26 ? 15.68 -4.691 7.527 1 95.44 26 PHE B N 1
ATOM 2505 C CA . PHE B 1 26 ? 14.906 -5.625 6.719 1 95.44 26 PHE B CA 1
ATOM 2506 C C . PHE B 1 26 ? 14.562 -5.016 5.367 1 95.44 26 PHE B C 1
ATOM 2508 O O . PHE B 1 26 ? 14.453 -5.73 4.367 1 95.44 26 PHE B O 1
ATOM 2515 N N . VAL B 1 27 ? 14.383 -3.684 5.273 1 95.38 27 VAL B N 1
ATOM 2516 C CA . VAL B 1 27 ? 14.18 -2.938 4.035 1 95.38 27 VAL B CA 1
ATOM 2517 C C . VAL B 1 27 ? 15.289 -1.9 3.871 1 95.38 27 VAL B C 1
ATOM 2519 O O . VAL B 1 27 ? 15.922 -1.502 4.848 1 95.38 27 VAL B O 1
ATOM 2522 N N . PRO B 1 28 ? 15.492 -1.542 2.629 1 93.31 28 PRO B N 1
ATOM 2523 C CA . PRO B 1 28 ? 16.531 -0.536 2.398 1 93.31 28 PRO B CA 1
ATOM 2524 C C . PRO B 1 28 ? 16.203 0.813 3.031 1 93.31 28 PRO B C 1
ATOM 2526 O O . PRO B 1 28 ? 15.031 1.093 3.318 1 93.31 28 PRO B O 1
ATOM 2529 N N . LYS B 1 29 ? 17.266 1.665 3.193 1 89.75 29 LYS B N 1
ATOM 2530 C CA . LYS B 1 29 ? 17.141 2.955 3.867 1 89.75 29 LYS B CA 1
ATOM 2531 C C . LYS B 1 29 ? 16.234 3.896 3.09 1 89.75 29 LYS B C 1
ATOM 2533 O O . LYS B 1 29 ? 15.57 4.754 3.68 1 89.75 29 LYS B O 1
ATOM 2538 N N . ASP B 1 30 ? 16.109 3.668 1.839 1 93.12 30 ASP B N 1
ATOM 2539 C CA . ASP B 1 30 ? 15.336 4.59 1.015 1 93.12 30 ASP B CA 1
ATOM 2540 C C . ASP B 1 30 ? 13.906 4.082 0.822 1 93.12 30 ASP B C 1
ATOM 2542 O O . ASP B 1 30 ? 13.141 4.656 0.051 1 93.12 30 ASP B O 1
ATOM 2546 N N . ALA B 1 31 ? 13.578 3.047 1.495 1 95.88 31 ALA B N 1
ATOM 2547 C CA . ALA B 1 31 ? 12.234 2.488 1.382 1 95.88 31 ALA B CA 1
ATOM 2548 C C . ALA B 1 31 ? 11.172 3.531 1.731 1 95.88 31 ALA B C 1
ATOM 2550 O O . ALA B 1 31 ? 10.133 3.613 1.073 1 95.88 31 ALA B O 1
ATOM 2551 N N . GLY B 1 32 ? 11.461 4.316 2.762 1 95.25 32 GLY B N 1
ATOM 2552 C CA . GLY B 1 32 ? 10.531 5.359 3.16 1 95.25 32 GLY B CA 1
ATOM 2553 C C . GLY B 1 32 ? 10.289 6.391 2.076 1 95.25 32 GLY B C 1
ATOM 2554 O O . GLY B 1 32 ? 9.156 6.836 1.877 1 95.25 32 GLY B O 1
ATOM 2555 N N . ALA B 1 33 ? 11.328 6.758 1.399 1 94 33 ALA B N 1
ATOM 2556 C CA . ALA B 1 33 ? 11.219 7.734 0.318 1 94 33 ALA B CA 1
ATOM 2557 C C . ALA B 1 33 ? 10.367 7.191 -0.826 1 94 33 ALA B C 1
ATOM 2559 O O . ALA B 1 33 ? 9.586 7.93 -1.43 1 94 33 ALA B O 1
ATOM 2560 N N . SER B 1 34 ? 10.492 5.941 -1.126 1 96.62 34 SER B N 1
ATOM 2561 C CA . SER B 1 34 ? 9.688 5.312 -2.172 1 96.62 34 SER B CA 1
ATOM 2562 C C . SER B 1 34 ? 8.211 5.285 -1.798 1 96.62 34 SER B C 1
ATOM 2564 O O . SER B 1 34 ? 7.355 5.645 -2.609 1 96.62 34 SER B O 1
ATOM 2566 N N . VAL B 1 35 ? 7.949 4.867 -0.599 1 97.56 35 VAL B N 1
ATOM 2567 C CA . VAL B 1 35 ? 6.57 4.75 -0.135 1 97.56 35 VAL B CA 1
ATOM 2568 C C . VAL B 1 35 ? 5.922 6.129 -0.096 1 97.56 35 VAL B C 1
ATOM 2570 O O . VAL B 1 35 ? 4.734 6.27 -0.404 1 97.56 35 VAL B O 1
ATOM 2573 N N . LYS B 1 36 ? 6.66 7.113 0.331 1 95.25 36 LYS B N 1
ATOM 2574 C CA . LYS B 1 36 ? 6.16 8.484 0.319 1 95.25 36 LYS B CA 1
ATOM 2575 C C . LYS B 1 36 ? 5.711 8.891 -1.081 1 95.25 36 LYS B C 1
ATOM 2577 O O . LYS B 1 36 ? 4.66 9.516 -1.241 1 95.25 36 LYS B O 1
ATOM 2582 N N . LYS B 1 37 ? 6.488 8.586 -2.088 1 95.88 37 LYS B N 1
ATOM 2583 C CA . LYS B 1 37 ? 6.129 8.914 -3.465 1 95.88 37 LYS B CA 1
ATOM 2584 C C . LYS B 1 37 ? 4.863 8.188 -3.896 1 95.88 37 LYS B C 1
ATOM 2586 O O . LYS B 1 37 ? 4.012 8.758 -4.578 1 95.88 37 LYS B O 1
ATOM 2591 N N . PHE B 1 38 ? 4.734 6.883 -3.496 1 98.06 38 PHE B N 1
ATOM 2592 C CA . PHE B 1 38 ? 3.514 6.145 -3.797 1 98.06 38 PHE B CA 1
ATOM 2593 C C . PHE B 1 38 ? 2.299 6.832 -3.184 1 98.06 38 PHE B C 1
ATOM 2595 O O . PHE B 1 38 ? 1.25 6.934 -3.822 1 98.06 38 PHE B O 1
ATOM 2602 N N . LEU B 1 39 ? 2.486 7.277 -1.961 1 97 39 LEU B N 1
ATOM 2603 C CA . LEU B 1 39 ? 1.392 7.914 -1.234 1 97 39 LEU B CA 1
ATOM 2604 C C . LEU B 1 39 ? 0.992 9.227 -1.895 1 97 39 LEU B C 1
ATOM 2606 O O . LEU B 1 39 ? -0.179 9.43 -2.225 1 97 39 LEU B O 1
ATOM 2610 N N . ILE B 1 40 ? 1.966 10.078 -2.146 1 94.94 40 ILE B N 1
ATOM 2611 C CA . ILE B 1 40 ? 1.725 11.453 -2.568 1 94.94 40 ILE B CA 1
ATOM 2612 C C . ILE B 1 40 ? 1.229 11.469 -4.012 1 94.94 40 ILE B C 1
ATOM 2614 O O . ILE B 1 40 ? 0.385 12.297 -4.375 1 94.94 40 ILE B O 1
ATOM 2618 N N . TYR B 1 41 ? 1.682 10.531 -4.828 1 96.25 41 TYR B N 1
ATOM 2619 C CA . TYR B 1 41 ? 1.414 10.664 -6.254 1 96.25 41 TYR B CA 1
ATOM 2620 C C . TYR B 1 41 ? 0.344 9.672 -6.703 1 96.25 41 TYR B C 1
ATOM 2622 O O . TYR B 1 41 ? -0.209 9.797 -7.797 1 96.25 41 TYR B O 1
ATOM 2630 N N . VAL B 1 42 ? 0.024 8.719 -5.84 1 97.56 42 VAL B N 1
ATOM 2631 C CA . VAL B 1 42 ? -0.867 7.688 -6.359 1 97.56 42 VAL B CA 1
ATOM 2632 C C . VAL B 1 42 ? -2.055 7.508 -5.414 1 97.56 42 VAL B C 1
ATOM 2634 O O . VAL B 1 42 ? -3.176 7.906 -5.734 1 97.56 42 VAL B O 1
ATOM 2637 N N . THR B 1 43 ? -1.83 7.031 -4.18 1 97.81 43 THR B N 1
ATOM 2638 C CA . THR B 1 43 ? -2.932 6.566 -3.344 1 97.81 43 THR B CA 1
ATOM 2639 C C . THR B 1 43 ? -3.689 7.75 -2.744 1 97.81 43 THR B C 1
ATOM 2641 O O . THR B 1 43 ? -4.918 7.711 -2.631 1 97.81 43 THR B O 1
ATOM 2644 N N . LEU B 1 44 ? -2.986 8.797 -2.32 1 95.75 44 LEU B N 1
ATOM 2645 C CA . LEU B 1 44 ? -3.643 9.938 -1.698 1 95.75 44 LEU B CA 1
ATOM 2646 C C . LEU B 1 44 ? -4.551 10.656 -2.695 1 95.75 44 LEU B C 1
ATOM 2648 O O . LEU B 1 44 ? -5.727 10.898 -2.41 1 95.75 44 LEU B O 1
ATOM 2652 N N . PRO B 1 45 ? -4.078 11 -3.885 1 96.06 45 PRO B N 1
ATOM 2653 C CA . PRO B 1 45 ? -4.988 11.594 -4.871 1 96.06 45 PRO B CA 1
ATOM 2654 C C . PRO B 1 45 ? -6.203 10.719 -5.16 1 96.06 45 PRO B C 1
ATOM 2656 O O . PRO B 1 45 ? -7.316 11.227 -5.293 1 96.06 45 PRO B O 1
ATOM 2659 N N . ALA B 1 46 ? -5.961 9.414 -5.262 1 96.75 46 ALA B N 1
ATOM 2660 C CA . ALA B 1 46 ? -7.066 8.492 -5.488 1 96.75 46 ALA B CA 1
ATOM 2661 C C . ALA B 1 46 ? -8.078 8.555 -4.344 1 96.75 46 ALA B C 1
ATOM 2663 O O . ALA B 1 46 ? -9.289 8.555 -4.578 1 96.75 46 ALA B O 1
ATOM 2664 N N . SER B 1 47 ? -7.594 8.633 -3.174 1 94.81 47 SER B N 1
ATOM 2665 C CA . SER B 1 47 ? -8.461 8.711 -2.002 1 94.81 47 SER B CA 1
ATOM 2666 C C . SER B 1 47 ? -9.234 10.023 -1.981 1 94.81 47 SER B C 1
ATOM 2668 O O . SER B 1 47 ? -10.422 10.047 -1.639 1 94.81 47 SER B O 1
ATOM 2670 N N . ILE B 1 48 ? -8.586 11.102 -2.32 1 93.5 48 ILE B N 1
ATOM 2671 C CA . ILE B 1 48 ? -9.242 12.406 -2.363 1 93.5 48 ILE B CA 1
ATOM 2672 C C . ILE B 1 48 ? -10.398 12.367 -3.355 1 93.5 48 ILE B C 1
ATOM 2674 O O . ILE B 1 48 ? -11.516 12.773 -3.029 1 93.5 48 ILE B O 1
ATOM 2678 N N . ILE B 1 49 ? -10.141 11.875 -4.551 1 94.69 49 ILE B N 1
ATOM 2679 C CA . ILE B 1 49 ? -11.156 11.805 -5.594 1 94.69 49 ILE B CA 1
ATOM 2680 C C . ILE B 1 49 ? -12.336 10.961 -5.105 1 94.69 49 ILE B C 1
ATOM 2682 O O . ILE B 1 49 ? -13.492 11.367 -5.234 1 94.69 49 ILE B O 1
ATOM 2686 N N . THR B 1 50 ? -12.062 9.836 -4.492 1 92.94 50 THR B N 1
ATOM 2687 C CA . THR B 1 50 ? -13.109 8.93 -4.027 1 92.94 50 THR B CA 1
ATOM 2688 C C . THR B 1 50 ? -13.914 9.562 -2.896 1 92.94 50 THR B C 1
ATOM 2690 O O . THR B 1 50 ? -15.141 9.43 -2.844 1 92.94 50 THR B O 1
ATOM 2693 N N . ASN B 1 51 ? -13.289 10.258 -2.01 1 88.25 51 ASN B N 1
ATOM 2694 C CA . ASN B 1 51 ? -13.953 10.867 -0.868 1 88.25 51 ASN B CA 1
ATOM 2695 C C . ASN B 1 51 ? -14.859 12.023 -1.301 1 88.25 51 ASN B C 1
ATOM 2697 O O . ASN B 1 51 ? -15.961 12.188 -0.771 1 88.25 51 ASN B O 1
ATOM 2701 N N . PHE B 1 52 ? -14.477 12.781 -2.268 1 86.69 52 PHE B N 1
ATOM 2702 C CA . PHE B 1 52 ? -15.273 13.898 -2.76 1 86.69 52 PHE B CA 1
ATOM 2703 C C . PHE B 1 52 ? -16.469 13.398 -3.562 1 86.69 52 PHE B C 1
ATOM 2705 O O . PHE B 1 52 ? -17.531 14.016 -3.557 1 86.69 52 PHE B O 1
ATOM 2712 N N . SER B 1 53 ? -16.234 12.32 -4.23 1 87.75 53 SER B N 1
ATOM 2713 C CA . SER B 1 53 ? -17.297 11.812 -5.105 1 87.75 53 SER B CA 1
ATOM 2714 C C . SER B 1 53 ? -18.469 11.289 -4.301 1 87.75 53 SER B C 1
ATOM 2716 O O . SER B 1 53 ? -19.578 11.125 -4.836 1 87.75 53 SER B O 1
ATOM 2718 N N . ALA B 1 54 ? -18.25 11.023 -3.105 1 78.69 54 ALA B N 1
ATOM 2719 C CA . ALA B 1 54 ? -19.297 10.445 -2.277 1 78.69 54 ALA B CA 1
ATOM 2720 C C . ALA B 1 54 ? -20.281 11.523 -1.804 1 78.69 54 ALA B C 1
ATOM 2722 O O . ALA B 1 54 ? -21.359 11.211 -1.314 1 78.69 54 ALA B O 1
ATOM 2723 N N . ILE B 1 55 ? -19.922 12.758 -2.025 1 74.56 55 ILE B N 1
ATOM 2724 C CA . ILE B 1 55 ? -20.781 13.773 -1.421 1 74.56 55 ILE B CA 1
ATOM 2725 C C . ILE B 1 55 ? -21.406 14.641 -2.514 1 74.56 55 ILE B C 1
ATOM 2727 O O . ILE B 1 55 ? -20.703 15.117 -3.41 1 74.56 55 ILE B O 1
ATOM 2731 N N . GLU B 1 56 ? -22.625 14.758 -2.488 1 66.56 56 GLU B N 1
ATOM 2732 C CA . GLU B 1 56 ? -23.453 15.383 -3.521 1 66.56 56 GLU B CA 1
ATOM 2733 C C . GLU B 1 56 ? -23.516 16.891 -3.324 1 66.56 56 GLU B C 1
ATOM 2735 O O . GLU B 1 56 ? -23.531 17.656 -4.297 1 66.56 56 GLU B O 1
ATOM 2740 N N . ASP B 1 57 ? -23.641 17.359 -2.135 1 68 57 ASP B N 1
ATOM 2741 C CA . ASP B 1 57 ? -23.922 18.781 -1.976 1 68 57 ASP B CA 1
ATOM 2742 C C . ASP B 1 57 ? -22.891 19.453 -1.086 1 68 57 ASP B C 1
ATOM 2744 O O . ASP B 1 57 ? -22.797 19.156 0.108 1 68 57 ASP B O 1
ATOM 2748 N N . MET B 1 58 ? -22.016 20.141 -1.914 1 70.44 58 MET B N 1
ATOM 2749 C CA . MET B 1 58 ? -21.031 20.922 -1.164 1 70.44 58 MET B CA 1
ATOM 2750 C C . MET B 1 58 ? -21.484 22.375 -1 1 70.44 58 MET B C 1
ATOM 2752 O O . MET B 1 58 ? -21.797 23.047 -1.985 1 70.44 58 MET B O 1
ATOM 2756 N N . GLY B 1 59 ? -21.938 22.734 0.1 1 72.19 59 GLY B N 1
ATOM 2757 C CA . GLY B 1 59 ? -22.391 24.094 0.356 1 72.19 59 GLY B CA 1
ATOM 2758 C C . GLY B 1 59 ? -21.25 25.062 0.612 1 72.19 59 GLY B C 1
ATOM 2759 O O . GLY B 1 59 ? -20.078 24.688 0.594 1 72.19 59 GLY B O 1
ATOM 2760 N N . PHE B 1 60 ? -21.484 26.344 0.667 1 78.5 60 PHE B N 1
ATOM 2761 C CA . PHE B 1 60 ? -20.578 27.438 0.979 1 78.5 60 PHE B CA 1
ATOM 2762 C C . PHE B 1 60 ? -19.766 27.141 2.232 1 78.5 60 PHE B C 1
ATOM 2764 O O . PHE B 1 60 ? -18.641 27.625 2.387 1 78.5 60 PHE B O 1
ATOM 2771 N N . ASN B 1 61 ? -20.297 26.297 3.051 1 82.12 61 ASN B N 1
ATOM 2772 C CA . ASN B 1 61 ? -19.641 25.906 4.297 1 82.12 61 ASN B CA 1
ATOM 2773 C C . ASN B 1 61 ? -18.297 25.234 4.035 1 82.12 61 ASN B C 1
ATOM 2775 O O . ASN B 1 61 ? -17.359 25.375 4.832 1 82.12 61 ASN B O 1
ATOM 2779 N N . MET B 1 62 ? -18.141 24.672 2.893 1 84.19 62 MET B N 1
ATOM 2780 C CA . MET B 1 62 ? -16.906 23.969 2.568 1 84.19 62 MET B CA 1
ATOM 2781 C C . MET B 1 62 ? -15.781 24.953 2.271 1 84.19 62 MET B C 1
ATOM 2783 O O . MET B 1 62 ? -14.617 24.703 2.598 1 84.19 62 MET B O 1
ATOM 2787 N N . LEU B 1 63 ? -16.125 26.094 1.791 1 86.88 63 LEU B N 1
ATOM 2788 C CA . LEU B 1 63 ? -15.125 27.125 1.53 1 86.88 63 LEU B CA 1
ATOM 2789 C C . LEU B 1 63 ? -14.609 27.719 2.834 1 86.88 63 LEU B C 1
ATOM 2791 O O . LEU B 1 63 ? -13.438 28.078 2.939 1 86.88 63 LEU B O 1
ATOM 2795 N N . ILE B 1 64 ? -15.453 27.875 3.709 1 92.81 64 ILE B N 1
ATOM 2796 C CA . ILE B 1 64 ? -15.078 28.391 5.016 1 92.81 64 ILE B CA 1
ATOM 2797 C C . ILE B 1 64 ? -14.078 27.453 5.688 1 92.81 64 ILE B C 1
ATOM 2799 O O . ILE B 1 64 ? -13.133 27.906 6.328 1 92.81 64 ILE B O 1
ATOM 2803 N N . ILE B 1 65 ? -14.344 26.219 5.512 1 94.12 65 ILE B N 1
ATOM 2804 C CA . ILE B 1 65 ? -13.469 25.219 6.105 1 94.12 65 ILE B CA 1
ATOM 2805 C C . ILE B 1 65 ? -12.078 25.297 5.473 1 94.12 65 ILE B C 1
ATOM 2807 O O . ILE B 1 65 ? -11.062 25.203 6.168 1 94.12 65 ILE B O 1
ATOM 2811 N N . ALA B 1 66 ? -12 25.5 4.203 1 93.38 66 ALA B N 1
ATOM 2812 C CA . ALA B 1 66 ? -10.719 25.703 3.527 1 93.38 66 ALA B CA 1
ATOM 2813 C C . ALA B 1 66 ? -10.016 26.953 4.051 1 93.38 66 ALA B C 1
ATOM 2815 O O . ALA B 1 66 ? -8.805 26.938 4.281 1 93.38 66 ALA B O 1
ATOM 2816 N N . ALA B 1 67 ? -10.758 27.969 4.223 1 95 67 ALA B N 1
ATOM 2817 C CA . ALA B 1 67 ? -10.211 29.219 4.75 1 95 67 ALA B CA 1
ATOM 2818 C C . ALA B 1 67 ? -9.68 29.031 6.168 1 95 67 ALA B C 1
ATOM 2820 O O . ALA B 1 67 ? -8.688 29.641 6.555 1 95 67 ALA B O 1
ATOM 2821 N N . LEU B 1 68 ? -10.383 28.234 6.906 1 96.12 68 LEU B N 1
ATOM 2822 C CA . LEU B 1 68 ? -9.945 27.906 8.258 1 96.12 68 LEU B CA 1
ATOM 2823 C C . LEU B 1 68 ? -8.578 27.219 8.242 1 96.12 68 LEU B C 1
ATOM 2825 O O . LEU B 1 68 ? -7.746 27.469 9.117 1 96.12 68 LEU B O 1
ATOM 2829 N N . GLY B 1 69 ? -8.406 26.297 7.277 1 96.12 69 GLY B N 1
ATOM 2830 C CA . GLY B 1 69 ? -7.109 25.672 7.121 1 96.12 69 GLY B CA 1
ATOM 2831 C C . GLY B 1 69 ? -5.98 26.656 6.887 1 96.12 69 GLY B C 1
ATOM 2832 O O . GLY B 1 69 ? -4.898 26.516 7.461 1 96.12 69 GLY B O 1
ATOM 2833 N N . ILE B 1 70 ? -6.227 27.625 6.105 1 96.06 70 ILE B N 1
ATOM 2834 C CA . ILE B 1 70 ? -5.242 28.672 5.836 1 96.06 70 ILE B CA 1
ATOM 2835 C C . ILE B 1 70 ? -5.031 29.516 7.09 1 96.06 70 ILE B C 1
ATOM 2837 O O . ILE B 1 70 ? -3.891 29.766 7.488 1 96.06 70 ILE B O 1
ATOM 2841 N N . LEU B 1 71 ? -6.086 29.906 7.66 1 97.31 71 LEU B N 1
ATOM 2842 C CA . LEU B 1 71 ? -6.059 30.812 8.805 1 97.31 71 LEU B CA 1
ATOM 2843 C C . LEU B 1 71 ? -5.25 30.219 9.953 1 97.31 71 LEU B C 1
ATOM 2845 O O . LEU B 1 71 ? -4.438 30.906 10.57 1 97.31 71 LEU B O 1
ATOM 2849 N N . LEU B 1 72 ? -5.477 28.984 10.281 1 97.5 72 LEU B N 1
ATOM 2850 C CA . LEU B 1 72 ? -4.762 28.344 11.383 1 97.5 72 LEU B CA 1
ATOM 2851 C C . LEU B 1 72 ? -3.262 28.312 11.109 1 97.5 72 LEU B C 1
ATOM 2853 O O . LEU B 1 72 ? -2.455 28.469 12.031 1 97.5 72 LEU B O 1
ATOM 2857 N N . ASN B 1 73 ? -2.9 28.047 9.875 1 97.19 73 ASN B N 1
ATOM 2858 C CA . ASN B 1 73 ? -1.487 28.078 9.516 1 97.19 73 ASN B CA 1
ATOM 2859 C C . ASN B 1 73 ? -0.887 29.469 9.695 1 97.19 73 ASN B C 1
ATOM 2861 O O . ASN B 1 73 ? 0.213 29.609 10.234 1 97.19 73 ASN B O 1
ATOM 2865 N N . VAL B 1 74 ? -1.576 30.5 9.242 1 96.69 74 VAL B N 1
ATOM 2866 C CA . VAL B 1 74 ? -1.104 31.875 9.344 1 96.69 74 VAL B CA 1
ATOM 2867 C C . VAL B 1 74 ? -0.924 32.25 10.812 1 96.69 74 VAL B C 1
ATOM 2869 O O . VAL B 1 74 ? 0.084 32.844 11.188 1 96.69 74 VAL B O 1
ATOM 2872 N N . ILE B 1 75 ? -1.896 31.891 11.609 1 97.81 75 ILE B N 1
ATOM 2873 C CA . ILE B 1 75 ? -1.821 32.188 13.039 1 97.81 75 ILE B CA 1
ATOM 2874 C C . ILE B 1 75 ? -0.592 31.516 13.641 1 97.81 75 ILE B C 1
ATOM 2876 O O . ILE B 1 75 ? 0.154 32.125 14.406 1 97.81 75 ILE B O 1
ATOM 2880 N N . MET B 1 76 ? -0.332 30.297 13.312 1 97.56 76 MET B N 1
ATOM 2881 C CA . MET B 1 76 ? 0.762 29.531 13.906 1 97.56 76 MET B CA 1
ATOM 2882 C C . MET B 1 76 ? 2.113 30.047 13.414 1 97.56 76 MET B C 1
ATOM 2884 O O . MET B 1 76 ? 3.096 30.016 14.156 1 97.56 76 MET B O 1
ATOM 2888 N N . ILE B 1 77 ? 2.166 30.469 12.133 1 96.75 77 ILE B N 1
ATOM 2889 C CA . ILE B 1 77 ? 3.375 31.141 11.664 1 96.75 77 ILE B CA 1
ATOM 2890 C C . ILE B 1 77 ? 3.654 32.375 12.523 1 96.75 77 ILE B C 1
ATOM 2892 O O . ILE B 1 77 ? 4.793 32.594 12.945 1 96.75 77 ILE B O 1
ATOM 2896 N N . ALA B 1 78 ? 2.643 33.156 12.75 1 97.12 78 ALA B N 1
ATOM 2897 C CA . ALA B 1 78 ? 2.777 34.375 13.555 1 97.12 78 ALA B CA 1
ATOM 2898 C C . ALA B 1 78 ? 3.227 34.031 14.969 1 97.12 78 ALA B C 1
ATOM 2900 O O . ALA B 1 78 ? 4.07 34.719 15.539 1 97.12 78 ALA B O 1
ATOM 2901 N N . VAL B 1 79 ? 2.648 33 15.555 1 97.44 79 VAL B N 1
ATOM 2902 C CA . VAL B 1 79 ? 3.041 32.562 16.891 1 97.44 79 VAL B CA 1
ATOM 2903 C C . VAL B 1 79 ? 4.52 32.188 16.891 1 97.44 79 VAL B C 1
ATOM 2905 O O . VAL B 1 79 ? 5.266 32.562 17.797 1 97.44 79 VAL B O 1
ATOM 2908 N N . GLY B 1 80 ? 4.93 31.406 15.914 1 96.62 80 GLY B N 1
ATOM 2909 C CA . GLY B 1 80 ? 6.332 31.031 15.805 1 96.62 80 GLY B CA 1
ATOM 2910 C C . GLY B 1 80 ? 7.262 32.219 15.695 1 96.62 80 GLY B C 1
ATOM 2911 O O . GLY B 1 80 ? 8.305 32.281 16.344 1 96.62 80 GLY B O 1
ATOM 2912 N N . ALA B 1 81 ? 6.836 33.188 14.875 1 95.81 81 ALA B N 1
ATOM 2913 C CA . ALA B 1 81 ? 7.625 34.406 14.695 1 95.81 81 ALA B CA 1
ATOM 2914 C C . ALA B 1 81 ? 7.727 35.188 16 1 95.81 81 ALA B C 1
ATOM 2916 O O . ALA B 1 81 ? 8.805 35.688 16.359 1 95.81 81 ALA B O 1
ATOM 2917 N N . LEU B 1 82 ? 6.648 35.281 16.688 1 96.81 82 LEU B N 1
ATOM 2918 C CA . LEU B 1 82 ? 6.586 36.062 17.906 1 96.81 82 LEU B CA 1
ATOM 2919 C C . LEU B 1 82 ? 7.434 35.469 19.016 1 96.81 82 LEU B C 1
ATOM 2921 O O . LEU B 1 82 ? 8.172 36.156 19.703 1 96.81 82 LEU B O 1
ATOM 2925 N N . ILE B 1 83 ? 7.391 34.188 19.172 1 95.31 83 ILE B N 1
ATOM 2926 C CA . ILE B 1 83 ? 8.055 33.531 20.281 1 95.31 83 ILE B CA 1
ATOM 2927 C C . ILE B 1 83 ? 9.562 33.469 20.031 1 95.31 83 ILE B C 1
ATOM 2929 O O . ILE B 1 83 ? 10.352 33.344 20.969 1 95.31 83 ILE B O 1
ATOM 2933 N N . THR B 1 84 ? 9.961 33.562 18.797 1 95.06 84 THR B N 1
ATOM 2934 C CA . THR B 1 84 ? 11.375 33.438 18.484 1 95.06 84 THR B CA 1
ATOM 2935 C C . THR B 1 84 ? 11.93 34.719 17.891 1 95.06 84 THR B C 1
ATOM 2937 O O . THR B 1 84 ? 13 34.719 17.266 1 95.06 84 THR B O 1
ATOM 2940 N N . CYS B 1 85 ? 11.266 35.812 18 1 94.12 85 CYS B N 1
ATOM 2941 C CA . CYS B 1 85 ? 11.617 37.094 17.359 1 94.12 85 CYS B CA 1
ATOM 2942 C C . CYS B 1 85 ? 13.016 37.531 17.781 1 94.12 85 CYS B C 1
ATOM 2944 O O . CYS B 1 85 ? 13.688 38.25 17.031 1 94.12 85 CYS B O 1
ATOM 2946 N N . ARG B 1 86 ? 13.5 37.062 18.891 1 95.19 86 ARG B N 1
ATOM 2947 C CA . ARG B 1 86 ? 14.805 37.5 19.391 1 95.19 86 ARG B CA 1
ATOM 2948 C C . ARG B 1 86 ? 15.82 36.375 19.312 1 95.19 86 ARG B C 1
ATOM 2950 O O . ARG B 1 86 ? 16.906 36.469 19.906 1 95.19 86 ARG B O 1
ATOM 2957 N N . LYS B 1 87 ? 15.5 35.375 18.656 1 94.88 87 LYS B N 1
ATOM 2958 C CA . LYS B 1 87 ? 16.391 34.219 18.547 1 94.88 87 LYS B CA 1
ATOM 2959 C C . LYS B 1 87 ? 17.078 34.188 17.172 1 94.88 87 LYS B C 1
ATOM 2961 O O . LYS B 1 87 ? 16.922 35.125 16.375 1 94.88 87 LYS B O 1
ATOM 2966 N N . SER B 1 88 ? 17.984 33.188 17 1 94.25 88 SER B N 1
ATOM 2967 C CA . SER B 1 88 ? 18.719 33.031 15.742 1 94.25 88 SER B CA 1
ATOM 2968 C C . SER B 1 88 ? 17.781 32.75 14.578 1 94.25 88 SER B C 1
ATOM 2970 O O . SER B 1 88 ? 16.656 32.281 14.789 1 94.25 88 SER B O 1
ATOM 2972 N N . LYS B 1 89 ? 18.188 33.031 13.359 1 93.88 89 LYS B N 1
ATOM 2973 C CA . LYS B 1 89 ? 17.391 32.781 12.164 1 93.88 89 LYS B CA 1
ATOM 2974 C C . LYS B 1 89 ? 17.047 31.312 12 1 93.88 89 LYS B C 1
ATOM 2976 O O . LYS B 1 89 ? 15.969 30.969 11.516 1 93.88 89 LYS B O 1
ATOM 2981 N N . GLY B 1 90 ? 17.953 30.516 12.359 1 94 90 GLY B N 1
ATOM 2982 C CA . GLY B 1 90 ? 17.688 29.078 12.32 1 94 90 GLY B CA 1
ATOM 2983 C C . GLY B 1 90 ? 16.562 28.656 13.25 1 94 90 GLY B C 1
ATOM 2984 O O . GLY B 1 90 ? 15.734 27.828 12.891 1 94 90 GLY B O 1
ATOM 2985 N N . GLU B 1 91 ? 16.578 29.234 14.406 1 94.94 91 GLU B N 1
ATOM 2986 C CA . GLU B 1 91 ? 15.523 28.938 15.375 1 94.94 91 GLU B CA 1
ATOM 2987 C C . GLU B 1 91 ? 14.18 29.484 14.914 1 94.94 91 GLU B C 1
ATOM 2989 O O . GLU B 1 91 ? 13.141 28.859 15.125 1 94.94 91 GLU B O 1
ATOM 2994 N N . GLN B 1 92 ? 14.234 30.656 14.352 1 96.06 92 GLN B N 1
ATOM 2995 C CA . GLN B 1 92 ? 13.023 31.25 13.797 1 96.06 92 GLN B CA 1
ATOM 2996 C C . GLN B 1 92 ? 12.438 30.359 12.703 1 96.06 92 GLN B C 1
ATOM 2998 O O . GLN B 1 92 ? 11.234 30.078 12.703 1 96.06 92 GLN B O 1
ATOM 3003 N N . ALA B 1 93 ? 13.305 29.859 11.82 1 95.25 93 ALA B N 1
ATOM 3004 C CA . ALA B 1 93 ? 12.875 28.969 10.742 1 95.25 93 ALA B CA 1
ATOM 3005 C C . ALA B 1 93 ? 12.242 27.703 11.297 1 95.25 93 ALA B C 1
ATOM 3007 O O . ALA B 1 93 ? 11.188 27.266 10.828 1 95.25 93 ALA B O 1
ATOM 3008 N N . LEU B 1 94 ? 12.867 27.172 12.266 1 95.75 94 LEU B N 1
ATOM 3009 C CA . LEU B 1 94 ? 12.383 25.938 12.875 1 95.75 94 LEU B CA 1
ATOM 3010 C C . LEU B 1 94 ? 10.977 26.125 13.422 1 95.75 94 LEU B C 1
ATOM 3012 O O . LEU B 1 94 ? 10.078 25.344 13.117 1 95.75 94 LEU B O 1
ATOM 3016 N N . ASN B 1 95 ? 10.797 27.141 14.18 1 96.5 95 ASN B N 1
ATOM 3017 C CA . ASN B 1 95 ? 9.508 27.359 14.844 1 96.5 95 ASN B CA 1
ATOM 3018 C C . ASN B 1 95 ? 8.43 27.781 13.852 1 96.5 95 ASN B C 1
ATOM 3020 O O . ASN B 1 95 ? 7.293 27.312 13.93 1 96.5 95 ASN B O 1
ATOM 3024 N N . MET B 1 96 ? 8.734 28.594 12.883 1 96.62 96 MET B N 1
ATOM 3025 C CA . MET B 1 96 ? 7.754 29.141 11.938 1 96.62 96 MET B CA 1
ATOM 3026 C C . MET B 1 96 ? 7.367 28.094 10.898 1 96.62 96 MET B C 1
ATOM 3028 O O . MET B 1 96 ? 6.352 28.234 10.219 1 96.62 96 MET B O 1
ATOM 3032 N N . LEU B 1 97 ? 8.164 27.062 10.797 1 95.81 97 LEU B N 1
ATOM 3033 C CA . LEU B 1 97 ? 7.863 26.031 9.812 1 95.81 97 LEU B CA 1
ATOM 3034 C C . LEU B 1 97 ? 7.289 24.797 10.484 1 95.81 97 LEU B C 1
ATOM 3036 O O . LEU B 1 97 ? 6.531 24.047 9.859 1 95.81 97 LEU B O 1
ATOM 3040 N N . CYS B 1 98 ? 7.543 24.562 11.734 1 96.25 98 CYS B N 1
ATOM 3041 C CA . CYS B 1 98 ? 7.137 23.328 12.414 1 96.25 98 CYS B CA 1
ATOM 3042 C C . CYS B 1 98 ? 5.848 23.547 13.195 1 96.25 98 CYS B C 1
ATOM 3044 O O . CYS B 1 98 ? 5.09 22.594 13.422 1 96.25 98 CYS B O 1
ATOM 3046 N N . LEU B 1 99 ? 5.621 24.734 13.633 1 96.75 99 LEU B N 1
ATOM 3047 C CA . LEU B 1 99 ? 4.391 25 14.375 1 96.75 99 LEU B CA 1
ATOM 3048 C C . LEU B 1 99 ? 3.18 24.938 13.445 1 96.75 99 LEU B C 1
ATOM 3050 O O . LEU B 1 99 ? 2.176 24.312 13.773 1 96.75 99 LEU B O 1
ATOM 3054 N N . PRO B 1 100 ? 3.352 25.562 12.32 1 95.5 100 PRO B N 1
ATOM 3055 C CA . PRO B 1 100 ? 2.23 25.406 11.391 1 95.5 100 PRO B CA 1
ATOM 3056 C C . PRO B 1 100 ? 2.273 24.078 10.641 1 95.5 100 PRO B C 1
ATOM 3058 O O . PRO B 1 100 ? 3.01 23.172 11.031 1 95.5 100 PRO B O 1
ATOM 3061 N N . ALA B 1 101 ? 1.482 23.969 9.625 1 85.62 101 ALA B N 1
ATOM 3062 C CA . ALA B 1 101 ? 1.441 22.844 8.695 1 85.62 101 ALA B CA 1
ATOM 3063 C C . ALA B 1 101 ? 0.97 21.578 9.398 1 85.62 101 ALA B C 1
ATOM 3065 O O . ALA B 1 101 ? 1.655 21.047 10.281 1 85.62 101 ALA B O 1
ATOM 3066 N N . PHE B 1 102 ? -0.107 21.141 9.07 1 95.5 102 PHE B N 1
ATOM 3067 C CA . PHE B 1 102 ? -0.772 19.984 9.648 1 95.5 102 PHE B CA 1
ATOM 3068 C C . PHE B 1 102 ? -0.75 18.797 8.688 1 95.5 102 PHE B C 1
ATOM 3070 O O . PHE B 1 102 ? -1.056 18.953 7.5 1 95.5 102 PHE B O 1
ATOM 3077 N N . ASN B 1 103 ? -0.358 17.703 9.211 1 95.69 103 ASN B N 1
ATOM 3078 C CA . ASN B 1 103 ? -0.34 16.5 8.391 1 95.69 103 ASN B CA 1
ATOM 3079 C C . ASN B 1 103 ? -1.73 15.883 8.266 1 95.69 103 ASN B C 1
ATOM 3081 O O . ASN B 1 103 ? -2.008 14.836 8.859 1 95.69 103 ASN B O 1
ATOM 3085 N N . ILE B 1 104 ? -2.492 16.438 7.461 1 96.25 104 ILE B N 1
ATOM 3086 C CA . ILE B 1 104 ? -3.893 16.047 7.34 1 96.25 104 ILE B CA 1
ATOM 3087 C C . ILE B 1 104 ? -4.02 14.875 6.371 1 96.25 104 ILE B C 1
ATOM 3089 O O . ILE B 1 104 ? -4.598 13.844 6.711 1 96.25 104 ILE B O 1
ATOM 3093 N N . GLY B 1 105 ? -3.492 14.977 5.219 1 92 105 GLY B N 1
ATOM 3094 C CA . GLY B 1 105 ? -3.658 13.984 4.168 1 92 105 GLY B CA 1
ATOM 3095 C C . GLY B 1 105 ? 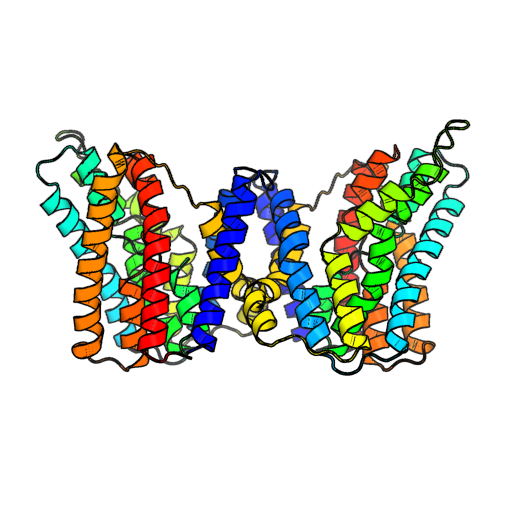-3.086 12.625 4.535 1 92 105 GLY B C 1
ATOM 3096 O O . GLY B 1 105 ? -3.744 11.602 4.352 1 92 105 GLY B O 1
ATOM 3097 N N . ALA B 1 106 ? -1.933 12.656 5.078 1 90.19 106 ALA B N 1
ATOM 3098 C CA . ALA B 1 106 ? -1.238 11.391 5.32 1 90.19 106 ALA B CA 1
ATOM 3099 C C . ALA B 1 106 ? -1.611 10.812 6.68 1 90.19 106 ALA B C 1
ATOM 3101 O O . ALA B 1 106 ? -1.579 9.594 6.875 1 90.19 106 ALA B O 1
ATOM 3102 N N . PHE B 1 107 ? -1.987 11.625 7.594 1 94.81 107 PHE B N 1
ATOM 3103 C CA . PHE B 1 107 ? -2.207 11.125 8.945 1 94.81 107 PHE B CA 1
ATOM 3104 C C . PHE B 1 107 ? -3.686 11.18 9.305 1 94.81 107 PHE B C 1
ATOM 3106 O O . PHE B 1 107 ? -4.289 10.156 9.633 1 94.81 107 PHE B O 1
ATOM 3113 N N . CYS B 1 108 ? -4.316 12.273 9.219 1 96.12 108 CYS B N 1
ATOM 3114 C CA . CYS B 1 108 ? -5.656 12.445 9.766 1 96.12 108 CYS B CA 1
ATOM 3115 C C . CYS B 1 108 ? -6.707 11.812 8.859 1 96.12 108 CYS B C 1
ATOM 3117 O O . CYS B 1 108 ? -7.723 11.305 9.344 1 96.12 108 CYS B O 1
ATOM 3119 N N . LEU B 1 109 ? -6.469 11.906 7.602 1 94.5 109 LEU B N 1
ATOM 3120 C CA . LEU B 1 109 ? -7.484 11.453 6.66 1 94.5 109 LEU B CA 1
ATOM 3121 C C . LEU B 1 109 ? -7.824 9.984 6.887 1 94.5 109 LEU B C 1
ATOM 3123 O O . LEU B 1 109 ? -9 9.617 6.953 1 94.5 109 LEU B O 1
ATOM 3127 N N . PRO B 1 110 ? -6.895 9.133 7.066 1 92.56 110 PRO B N 1
ATOM 3128 C CA . PRO B 1 110 ? -7.223 7.738 7.355 1 92.56 110 PRO B CA 1
ATOM 3129 C C . PRO B 1 110 ? -8.078 7.578 8.609 1 92.56 110 PRO B C 1
ATOM 3131 O O . PRO B 1 110 ? -8.992 6.742 8.633 1 92.56 110 PRO B O 1
ATOM 3134 N N . PHE B 1 111 ? -7.828 8.328 9.617 1 93.06 111 PHE B N 1
ATOM 3135 C CA . PHE B 1 111 ? -8.617 8.273 10.836 1 93.06 111 PHE B CA 1
ATOM 3136 C C . PHE B 1 111 ? -10.047 8.727 10.586 1 93.06 111 PHE B C 1
ATOM 3138 O O . PHE B 1 111 ? -11 8.055 10.977 1 93.06 111 PHE B O 1
ATOM 3145 N N . VAL B 1 112 ? -10.18 9.758 9.883 1 94.19 112 VAL B N 1
ATOM 3146 C CA . VAL B 1 112 ? -11.492 10.32 9.617 1 94.19 112 VAL B CA 1
ATOM 3147 C C . VAL B 1 112 ? -12.305 9.367 8.75 1 94.19 112 VAL B C 1
ATOM 3149 O O . VAL B 1 112 ? -13.492 9.133 9.016 1 94.19 112 VAL B O 1
ATOM 3152 N N . GLN B 1 113 ? -11.656 8.766 7.793 1 90.12 113 GLN B N 1
ATOM 3153 C CA . GLN B 1 113 ? -12.305 7.844 6.871 1 90.12 113 GLN B CA 1
ATOM 3154 C C . GLN B 1 113 ? -12.805 6.598 7.594 1 90.12 113 GLN B C 1
ATOM 3156 O O . GLN B 1 113 ? -13.805 6 7.195 1 90.12 113 GLN B O 1
ATOM 3161 N N . SER B 1 114 ? -12.141 6.293 8.625 1 88.12 114 SER B N 1
ATOM 3162 C CA . SER B 1 114 ? -12.438 5.027 9.289 1 88.12 114 SER B CA 1
ATOM 3163 C C . SER B 1 114 ? -13.453 5.215 10.406 1 88.12 114 SER B C 1
ATOM 3165 O O . SER B 1 114 ? -14.156 4.273 10.781 1 88.12 114 SER B O 1
ATOM 3167 N N . PHE B 1 115 ? -13.633 6.453 10.906 1 91.56 115 PHE B N 1
ATOM 3168 C CA . PHE B 1 115 ? -14.383 6.582 12.148 1 91.56 115 PHE B CA 1
ATOM 3169 C C . PHE B 1 115 ? -15.562 7.531 11.969 1 91.56 115 PHE B C 1
ATOM 3171 O O . PHE B 1 115 ? -16.469 7.566 12.805 1 91.56 115 PHE B O 1
ATOM 3178 N N . LEU B 1 116 ? -15.547 8.25 10.867 1 91.94 116 LEU B N 1
ATOM 3179 C CA . LEU B 1 116 ? -16.594 9.234 10.648 1 91.94 116 LEU B CA 1
ATOM 3180 C C . LEU B 1 116 ? -17.328 8.969 9.336 1 91.94 116 LEU B C 1
ATOM 3182 O O . LEU B 1 116 ? -16.797 8.289 8.453 1 91.94 116 LEU B O 1
ATOM 3186 N N . PRO B 1 117 ? -18.578 9.438 9.281 1 89.5 117 PRO B N 1
ATOM 3187 C CA . PRO B 1 117 ? -19.297 9.328 8.008 1 89.5 117 PRO B CA 1
ATOM 3188 C C . PRO B 1 117 ? -18.609 10.094 6.879 1 89.5 117 PRO B C 1
ATOM 3190 O O . PRO B 1 117 ? -17.641 10.82 7.121 1 89.5 117 PRO B O 1
ATOM 3193 N N . ALA B 1 118 ? -19.172 9.984 5.719 1 87.31 118 ALA B N 1
ATOM 3194 C CA . ALA B 1 118 ? -18.594 10.508 4.488 1 87.31 118 ALA B CA 1
ATOM 3195 C C . ALA B 1 118 ? -18.344 12.016 4.602 1 87.31 118 ALA B C 1
ATOM 3197 O O . ALA B 1 118 ? -17.328 12.516 4.105 1 87.31 118 ALA B O 1
ATOM 3198 N N . MET B 1 119 ? -19.219 12.648 5.281 1 89.12 119 MET B N 1
ATOM 3199 C CA . MET B 1 119 ? -19.078 14.094 5.422 1 89.12 119 MET B CA 1
ATOM 3200 C C . MET B 1 119 ? -17.812 14.453 6.184 1 89.12 119 MET B C 1
ATOM 3202 O O . MET B 1 119 ? -17.25 15.531 5.984 1 89.12 119 MET B O 1
ATOM 3206 N N . GLY B 1 120 ? -17.375 13.609 7.082 1 92.62 120 GLY B N 1
ATOM 3207 C CA . GLY B 1 120 ? -16.125 13.828 7.793 1 92.62 120 GLY B CA 1
ATOM 3208 C C . GLY B 1 120 ? -14.914 13.867 6.875 1 92.62 120 GLY B C 1
ATOM 3209 O O . GLY B 1 120 ? -14.055 14.734 7.008 1 92.62 120 GLY B O 1
ATOM 3210 N N . SER B 1 121 ? -14.891 12.93 5.961 1 92.44 121 SER B N 1
ATOM 3211 C CA . SER B 1 121 ? -13.773 12.867 5.016 1 92.44 121 SER B CA 1
ATOM 3212 C C . SER B 1 121 ? -13.742 14.094 4.109 1 92.44 121 SER B C 1
ATOM 3214 O O . SER B 1 121 ? -12.672 14.617 3.801 1 92.44 121 SER B O 1
ATOM 3216 N N . VAL B 1 122 ? -14.836 14.531 3.719 1 89.88 122 VAL B N 1
ATOM 3217 C CA . VAL B 1 122 ? -14.914 15.719 2.871 1 89.88 122 VAL B CA 1
ATOM 3218 C C . VAL B 1 122 ? -14.445 16.953 3.654 1 89.88 122 VAL B C 1
ATOM 3220 O O . VAL B 1 122 ? -13.727 17.797 3.119 1 89.88 122 VAL B O 1
ATOM 3223 N N . THR B 1 123 ? -14.906 17.016 4.883 1 92.94 123 THR B N 1
ATOM 3224 C CA . THR B 1 123 ? -14.484 18.094 5.754 1 92.94 123 THR B CA 1
ATOM 3225 C C . THR B 1 123 ? -12.969 18.125 5.891 1 92.94 123 THR B C 1
ATOM 3227 O O . THR B 1 123 ? -12.344 19.172 5.777 1 92.94 123 THR B O 1
ATOM 3230 N N . ALA B 1 124 ? -12.398 16.969 6.121 1 95.12 124 ALA B N 1
ATOM 3231 C CA . ALA B 1 124 ? -10.945 16.859 6.242 1 95.12 124 ALA B CA 1
ATOM 3232 C C . ALA B 1 124 ? -10.258 17.297 4.949 1 95.12 124 ALA B C 1
ATOM 3234 O O . ALA B 1 124 ? -9.25 18 4.988 1 95.12 124 ALA B O 1
ATOM 3235 N N . CYS B 1 125 ? -10.773 16.938 3.863 1 91.94 125 CYS B N 1
ATOM 3236 C CA . CYS B 1 125 ? -10.203 17.281 2.568 1 91.94 125 CYS B CA 1
ATOM 3237 C C . CYS B 1 125 ? -10.266 18.797 2.338 1 91.94 125 CYS B C 1
ATOM 3239 O O . CYS B 1 125 ? -9.297 19.391 1.881 1 91.94 125 CYS B O 1
ATOM 3241 N N . MET B 1 126 ? -11.383 19.375 2.691 1 92.31 126 MET B N 1
ATOM 3242 C CA . MET B 1 126 ? -11.531 20.812 2.477 1 92.31 126 MET B CA 1
ATOM 3243 C C . MET B 1 126 ? -10.57 21.609 3.363 1 92.31 126 MET B C 1
ATOM 3245 O O . MET B 1 126 ? -9.969 22.578 2.918 1 92.31 126 MET B O 1
ATOM 3249 N N . PHE B 1 127 ? -10.516 21.203 4.582 1 95.44 127 PHE B N 1
ATOM 3250 C CA . PHE B 1 127 ? -9.531 21.812 5.465 1 95.44 127 PHE B CA 1
ATOM 3251 C C . PHE B 1 127 ? -8.133 21.688 4.887 1 95.44 127 PHE B C 1
ATOM 3253 O O . PHE B 1 127 ? -7.336 22.625 4.957 1 95.44 127 PHE B O 1
ATOM 3260 N N . ASP B 1 128 ? -7.887 20.578 4.285 1 94.5 128 ASP B N 1
ATOM 3261 C CA . ASP B 1 128 ? -6.555 20.281 3.777 1 94.5 128 ASP B CA 1
ATOM 3262 C C . ASP B 1 128 ? -6.258 21.078 2.506 1 94.5 128 ASP B C 1
ATOM 3264 O O . ASP B 1 128 ? -5.098 21.266 2.145 1 94.5 128 ASP B O 1
ATOM 3268 N N . VAL B 1 129 ? -7.262 21.469 1.794 1 91 129 VAL B N 1
ATOM 3269 C CA . VAL B 1 129 ? -7.039 22.359 0.659 1 91 129 VAL B CA 1
ATOM 3270 C C . VAL B 1 129 ? -6.281 23.609 1.118 1 91 129 VAL B C 1
ATOM 3272 O O . VAL B 1 129 ? -5.246 23.953 0.547 1 91 129 VAL B O 1
ATOM 3275 N N . GLY B 1 130 ? -6.828 24.234 2.08 1 93.31 130 GLY B N 1
ATOM 3276 C CA . GLY B 1 130 ? -6.168 25.406 2.625 1 93.31 130 GLY B CA 1
ATOM 3277 C C . GLY B 1 130 ? -4.816 25.109 3.242 1 93.31 130 GLY B C 1
ATOM 3278 O O . GLY B 1 130 ? -3.834 25.797 2.975 1 93.31 130 GLY B O 1
ATOM 3279 N N . ASN B 1 131 ? -4.836 24.047 4.059 1 95.38 131 ASN B N 1
ATOM 3280 C CA . ASN B 1 131 ? -3.607 23.625 4.723 1 95.38 131 ASN B CA 1
ATOM 3281 C C . ASN B 1 131 ? -2.512 23.297 3.711 1 95.38 131 ASN B C 1
ATOM 3283 O O . ASN B 1 131 ? -1.348 23.641 3.916 1 95.38 131 ASN B O 1
ATOM 3287 N N . SER B 1 132 ? -2.877 22.672 2.604 1 92 132 SER B N 1
ATOM 3288 C CA . SER B 1 132 ? -1.914 22.234 1.598 1 92 132 SER B CA 1
ATOM 3289 C C . SER B 1 132 ? -1.314 23.422 0.853 1 92 132 SER B C 1
ATOM 3291 O O . SER B 1 132 ? -0.148 23.391 0.456 1 92 132 SER B O 1
ATOM 3293 N N . ILE B 1 133 ? -2.057 24.422 0.609 1 91.38 133 ILE B N 1
ATOM 3294 C CA . ILE B 1 133 ? -1.54 25.656 0.005 1 91.38 133 ILE B CA 1
ATOM 3295 C C . ILE B 1 133 ? -0.404 26.203 0.859 1 91.38 133 ILE B C 1
ATOM 3297 O O . ILE B 1 133 ? 0.652 26.578 0.337 1 91.38 133 ILE B O 1
ATOM 3301 N N . MET B 1 134 ? -0.588 26.203 2.109 1 91.94 134 MET B N 1
ATOM 3302 C CA . MET B 1 134 ? 0.411 26.719 3.039 1 91.94 134 MET B CA 1
ATOM 3303 C C . MET B 1 134 ? 1.605 25.766 3.135 1 91.94 134 MET B C 1
ATOM 3305 O O . MET B 1 134 ? 2.756 26.219 3.084 1 91.94 134 MET B O 1
ATOM 3309 N N . CYS B 1 135 ? 1.379 24.484 3.152 1 89.62 135 CYS B N 1
ATOM 3310 C CA . CYS B 1 135 ? 2.41 23.469 3.352 1 89.62 135 CYS B CA 1
ATOM 3311 C C . CYS B 1 135 ? 3.277 23.328 2.105 1 89.62 135 CYS B C 1
ATOM 3313 O O . CYS B 1 135 ? 4.477 23.062 2.209 1 89.62 135 CYS B O 1
ATOM 3315 N N . THR B 1 136 ? 2.758 23.422 0.954 1 82.81 136 THR B N 1
ATOM 3316 C CA . THR B 1 136 ? 3.484 23.141 -0.281 1 82.81 136 THR B CA 1
ATOM 3317 C C . THR B 1 136 ? 4.371 24.328 -0.66 1 82.81 136 THR B C 1
ATOM 3319 O O . THR B 1 136 ? 5.375 24.172 -1.357 1 82.81 136 THR B O 1
ATOM 3322 N N . GLY B 1 137 ? 4.012 25.531 -0.122 1 83.75 137 GLY B N 1
ATOM 3323 C CA . GLY B 1 137 ? 4.879 26.625 -0.529 1 83.75 137 GLY B CA 1
ATOM 3324 C C . GLY B 1 137 ? 4.633 27.906 0.251 1 83.75 137 GLY B C 1
ATOM 3325 O O . GLY B 1 137 ? 5.527 28.75 0.372 1 83.75 137 GLY B O 1
ATOM 3326 N N . GLY B 1 138 ? 3.484 28.031 0.662 1 87.19 138 GLY B N 1
ATOM 3327 C CA . GLY B 1 138 ? 3.141 29.266 1.321 1 87.19 138 GLY B CA 1
ATOM 3328 C C . GLY B 1 138 ? 3.994 29.562 2.543 1 87.19 138 GLY B C 1
ATOM 3329 O O . GLY B 1 138 ? 4.602 30.625 2.645 1 87.19 138 GLY B O 1
ATOM 3330 N N . THR B 1 139 ? 4.039 28.641 3.387 1 91.81 139 THR B N 1
ATOM 3331 C CA . THR B 1 139 ? 4.797 28.828 4.621 1 91.81 139 THR B CA 1
ATOM 3332 C C . THR B 1 139 ? 6.285 28.984 4.324 1 91.81 139 THR B C 1
ATOM 3334 O O . THR B 1 139 ? 6.949 29.844 4.898 1 91.81 139 THR B O 1
ATOM 3337 N N . TYR B 1 140 ? 6.82 28.188 3.416 1 90.12 140 TYR B N 1
ATOM 3338 C CA . TYR B 1 140 ? 8.227 28.25 3.047 1 90.12 140 TYR B CA 1
ATOM 3339 C C . TYR B 1 140 ? 8.57 29.625 2.457 1 90.12 140 TYR B C 1
ATOM 3341 O O . TYR B 1 140 ? 9.594 30.219 2.811 1 90.12 140 TYR B O 1
ATOM 3349 N N . ALA B 1 141 ? 7.789 30.031 1.528 1 88.44 141 ALA B N 1
ATOM 3350 C CA . ALA B 1 141 ? 8.039 31.312 0.878 1 88.44 141 ALA B CA 1
ATOM 3351 C C . ALA B 1 141 ? 8.094 32.438 1.9 1 88.44 141 ALA B C 1
ATOM 3353 O O . ALA B 1 141 ? 9 33.281 1.854 1 88.44 141 ALA B O 1
ATOM 3354 N N . PHE B 1 142 ? 7.211 32.438 2.764 1 89.69 142 PHE B N 1
ATOM 3355 C CA . PHE B 1 142 ? 7.156 33.469 3.783 1 89.69 142 PHE B CA 1
ATOM 3356 C C . PHE B 1 142 ? 8.367 33.406 4.703 1 89.69 142 PHE B C 1
ATOM 3358 O O . PHE B 1 142 ? 9.008 34.406 4.98 1 89.69 142 PHE B O 1
ATOM 3365 N N . VAL B 1 143 ? 8.672 32.25 5.16 1 92.44 143 VAL B N 1
ATOM 3366 C CA . VAL B 1 143 ? 9.727 32.062 6.152 1 92.44 143 VAL B CA 1
ATOM 3367 C C . VAL B 1 143 ? 11.094 32.312 5.508 1 92.44 143 VAL B C 1
ATOM 3369 O O . VAL B 1 143 ? 11.984 32.875 6.129 1 92.44 143 VAL B O 1
ATOM 3372 N N . ALA B 1 144 ? 11.25 31.828 4.301 1 89.5 144 ALA B N 1
ATOM 3373 C CA . ALA B 1 144 ? 12.5 32.094 3.578 1 89.5 144 ALA B CA 1
ATOM 3374 C C . ALA B 1 144 ? 12.773 33.594 3.467 1 89.5 144 ALA B C 1
ATOM 3376 O O . ALA B 1 144 ? 13.914 34.031 3.6 1 89.5 144 ALA B O 1
ATOM 3377 N N . GLU B 1 145 ? 11.766 34.312 3.184 1 87.44 145 GLU B N 1
ATOM 3378 C CA . GLU B 1 145 ? 11.898 35.75 3.084 1 87.44 145 GLU B CA 1
ATOM 3379 C C . GLU B 1 145 ? 12.148 36.375 4.453 1 87.44 145 GLU B C 1
ATOM 3381 O O . GLU B 1 145 ? 12.969 37.281 4.59 1 87.44 145 GLU B O 1
ATOM 3386 N N . TYR B 1 146 ? 11.445 35.906 5.375 1 88.62 146 TYR B N 1
ATOM 3387 C CA . TYR B 1 146 ? 11.508 36.438 6.727 1 88.62 146 TYR B CA 1
ATOM 3388 C C . TYR B 1 146 ? 12.891 36.219 7.336 1 88.62 146 TYR B C 1
ATOM 3390 O O . TYR B 1 146 ? 13.391 37.062 8.078 1 88.62 146 TYR B O 1
ATOM 3398 N N . THR B 1 147 ? 13.492 35.156 7.004 1 89.31 147 THR B N 1
ATOM 3399 C CA . THR B 1 147 ? 14.758 34.781 7.633 1 89.31 147 THR B CA 1
ATOM 3400 C C . THR B 1 147 ? 15.938 35.156 6.734 1 89.31 147 THR B C 1
ATOM 3402 O O . THR B 1 147 ? 17.094 34.906 7.082 1 89.31 147 THR B O 1
ATOM 3405 N N . ALA B 1 148 ? 15.664 35.5 5.531 1 81.44 148 ALA B N 1
ATOM 3406 C CA . ALA B 1 148 ? 16.719 35.906 4.605 1 81.44 148 ALA B CA 1
ATOM 3407 C C . ALA B 1 148 ? 17.562 37.031 5.188 1 81.44 148 ALA B C 1
ATOM 3409 O O . ALA B 1 148 ? 17.062 37.875 5.918 1 81.44 148 ALA B O 1
ATOM 3410 N N . ALA B 1 149 ? 18.891 36.906 4.984 1 63.88 149 ALA B N 1
ATOM 3411 C CA . ALA B 1 149 ? 19.859 37.906 5.414 1 63.88 149 ALA B CA 1
ATOM 3412 C C . ALA B 1 149 ? 19.5 39.281 4.832 1 63.88 149 ALA B C 1
ATOM 3414 O O . ALA B 1 149 ? 18.922 39.375 3.75 1 63.88 149 ALA B O 1
ATOM 3415 N N . SER B 1 150 ? 19.234 40.469 5.691 1 51.62 150 SER B N 1
ATOM 3416 C CA . SER B 1 150 ? 18.859 41.844 5.57 1 51.62 150 SER B CA 1
ATOM 3417 C C . SER B 1 150 ? 19.172 42.406 4.184 1 51.62 150 SER B C 1
ATOM 3419 O O . SER B 1 150 ? 18.453 43.25 3.656 1 51.62 150 SER B O 1
ATOM 3421 N N . GLY B 1 151 ? 19.859 41.875 3.238 1 50 151 GLY B N 1
ATOM 3422 C CA . GLY B 1 151 ? 20.312 42.438 1.979 1 50 151 GLY B CA 1
ATOM 3423 C C . GLY B 1 151 ? 19.797 41.688 0.765 1 50 151 GLY B C 1
ATOM 3424 O O . GLY B 1 151 ? 19.891 42.188 -0.36 1 50 151 GLY B O 1
ATOM 3425 N N . SER B 1 152 ? 19.672 40.5 0.649 1 50.69 152 SER B N 1
ATOM 3426 C CA . SER B 1 152 ? 19.297 39.719 -0.54 1 50.69 152 SER B CA 1
ATOM 3427 C C . SER B 1 152 ? 17.797 39.469 -0.564 1 50.69 152 SER B C 1
ATOM 3429 O O . SER B 1 152 ? 17.328 38.5 0.065 1 50.69 152 SER B O 1
ATOM 3431 N N . LYS B 1 153 ? 16.984 40.625 -0.421 1 52.47 153 LYS B N 1
ATOM 3432 C CA . LYS B 1 153 ? 15.531 40.562 -0.488 1 52.47 153 LYS B CA 1
ATOM 3433 C C . LYS B 1 153 ? 15.078 39.688 -1.659 1 52.47 153 LYS B C 1
ATOM 3435 O O . LYS B 1 153 ? 15.031 40.156 -2.801 1 52.47 153 LYS B O 1
ATOM 3440 N N . LYS B 1 154 ? 15.344 38.531 -1.951 1 54.16 154 LYS B N 1
ATOM 3441 C CA . LYS B 1 154 ? 14.68 37.875 -3.068 1 54.16 154 LYS B CA 1
ATOM 3442 C C . LYS B 1 154 ? 13.188 37.688 -2.801 1 54.16 154 LYS B C 1
ATOM 3444 O O . LYS B 1 154 ? 12.789 37.188 -1.752 1 54.16 154 LYS B O 1
ATOM 3449 N N . GLY B 1 155 ? 12.414 38.812 -3.096 1 58.03 155 GLY B N 1
ATOM 3450 C CA . GLY B 1 155 ? 10.969 38.719 -3.037 1 58.03 155 GLY B CA 1
ATOM 3451 C C . GLY B 1 155 ? 10.445 37.312 -3.156 1 58.03 155 GLY B C 1
ATOM 3452 O O . GLY B 1 155 ? 11.188 36.406 -3.547 1 58.03 155 GLY B O 1
ATOM 3453 N N . ILE B 1 156 ? 9.305 37.125 -2.369 1 67.75 156 ILE B N 1
ATOM 3454 C CA . ILE B 1 156 ? 8.648 35.844 -2.533 1 67.75 156 ILE B CA 1
ATOM 3455 C C . ILE B 1 156 ? 8.641 35.438 -4.008 1 67.75 156 ILE B C 1
ATOM 3457 O O . ILE B 1 156 ? 8.242 36.25 -4.867 1 67.75 156 ILE B O 1
ATOM 3461 N N . ASP B 1 157 ? 9.438 34.531 -4.398 1 75.44 157 ASP B N 1
ATOM 3462 C CA . ASP B 1 157 ? 9.391 34 -5.754 1 75.44 157 ASP B CA 1
ATOM 3463 C C . ASP B 1 157 ? 8.016 33.406 -6.066 1 75.44 157 ASP B C 1
ATOM 3465 O O . ASP B 1 157 ? 7.789 32.219 -5.891 1 75.44 157 ASP B O 1
ATOM 3469 N N . LEU B 1 158 ? 7.113 34.281 -6.426 1 80.56 158 LEU B N 1
ATOM 3470 C CA . LEU B 1 158 ? 5.73 33.906 -6.727 1 80.56 158 LEU B CA 1
ATOM 3471 C C . LEU B 1 158 ? 5.676 32.844 -7.801 1 80.56 158 LEU B C 1
ATOM 3473 O O . LEU B 1 158 ? 4.789 31.969 -7.777 1 80.56 158 LEU B O 1
ATOM 3477 N N . LYS B 1 159 ? 6.578 32.875 -8.703 1 82.56 159 LYS B N 1
ATOM 3478 C CA . LYS B 1 159 ? 6.605 31.891 -9.773 1 82.56 159 LYS B CA 1
ATOM 3479 C C . LYS B 1 159 ? 6.895 30.5 -9.227 1 82.56 159 LYS B C 1
ATOM 3481 O O . LYS B 1 159 ? 6.227 29.531 -9.594 1 82.56 159 LYS B O 1
ATOM 3486 N N . SER B 1 160 ? 7.867 30.516 -8.359 1 81.5 160 SER B N 1
ATOM 3487 C CA . SER B 1 160 ? 8.219 29.234 -7.754 1 81.5 160 SER B CA 1
ATOM 3488 C C . SER B 1 160 ? 7.098 28.703 -6.867 1 81.5 160 SER B C 1
ATOM 3490 O O . SER B 1 160 ? 6.832 27.5 -6.836 1 81.5 160 SER B O 1
ATOM 3492 N N . PHE B 1 161 ? 6.496 29.609 -6.195 1 82.88 161 PHE B N 1
ATOM 3493 C CA . PHE B 1 161 ? 5.367 29.25 -5.348 1 82.88 161 PHE B CA 1
ATOM 3494 C C . PHE B 1 161 ? 4.219 28.688 -6.184 1 82.88 161 PHE B C 1
ATOM 3496 O O . PHE B 1 161 ? 3.682 27.625 -5.871 1 82.88 161 PHE B O 1
ATOM 3503 N N . ALA B 1 162 ? 3.896 29.375 -7.207 1 86.62 162 ALA B N 1
ATOM 3504 C CA . ALA B 1 162 ? 2.818 28.938 -8.094 1 86.62 162 ALA B CA 1
ATOM 3505 C C . ALA B 1 162 ? 3.139 27.594 -8.734 1 86.62 162 ALA B C 1
ATOM 3507 O O . ALA B 1 162 ? 2.26 26.734 -8.867 1 86.62 162 ALA B O 1
ATOM 3508 N N . LYS B 1 163 ? 4.285 27.469 -9.094 1 87 163 LYS B N 1
ATOM 3509 C CA . LYS B 1 163 ? 4.719 26.219 -9.703 1 87 163 LYS B CA 1
ATOM 3510 C C . LYS B 1 163 ? 4.562 25.062 -8.727 1 87 163 LYS B C 1
ATOM 3512 O O . LYS B 1 163 ? 4.086 23.984 -9.102 1 87 163 LYS B O 1
ATOM 3517 N N . ARG B 1 164 ? 4.863 25.203 -7.535 1 83.44 164 ARG B N 1
ATOM 3518 C CA . ARG B 1 164 ? 4.746 24.156 -6.523 1 83.44 164 ARG B CA 1
ATOM 3519 C C . ARG B 1 164 ? 3.285 23.797 -6.277 1 83.44 164 ARG B C 1
ATOM 3521 O O . ARG B 1 164 ? 2.957 22.625 -6.078 1 83.44 164 ARG B O 1
ATOM 3528 N N . LEU B 1 165 ? 2.545 24.844 -6.289 1 85.44 165 LEU B N 1
ATOM 3529 C CA . LEU B 1 165 ? 1.118 24.641 -6.059 1 85.44 165 LEU B CA 1
ATOM 3530 C C . LEU B 1 165 ? 0.5 23.812 -7.184 1 85.44 165 LEU B C 1
ATOM 3532 O O . LEU B 1 165 ? -0.304 22.922 -6.93 1 85.44 165 LEU B O 1
ATOM 3536 N N . ILE B 1 166 ? 0.935 24 -8.352 1 89 166 ILE B N 1
ATOM 3537 C CA . ILE B 1 166 ? 0.297 23.359 -9.5 1 89 166 ILE B CA 1
ATOM 3538 C C . ILE B 1 166 ? 0.91 21.984 -9.727 1 89 166 ILE B C 1
ATOM 3540 O O . ILE B 1 166 ? 0.34 21.156 -10.438 1 89 166 ILE B O 1
ATOM 3544 N N . THR B 1 167 ? 2.025 21.812 -9.188 1 87.62 167 THR B N 1
ATOM 3545 C CA . THR B 1 167 ? 2.689 20.547 -9.422 1 87.62 167 THR B CA 1
ATOM 3546 C C . THR B 1 167 ? 2.447 19.594 -8.258 1 87.62 167 THR B C 1
ATOM 3548 O O . THR B 1 167 ? 2.896 18.438 -8.281 1 87.62 167 THR B O 1
ATOM 3551 N N . SER B 1 168 ? 1.804 19.984 -7.215 1 89.12 168 SER B N 1
ATOM 3552 C CA . SER B 1 168 ? 1.455 19.125 -6.09 1 89.12 168 SER B CA 1
ATOM 3553 C C . SER B 1 168 ? 0.24 18.266 -6.414 1 89.12 168 SER B C 1
ATOM 3555 O O . SER B 1 168 ? -0.885 18.766 -6.477 1 89.12 168 SER B O 1
ATOM 3557 N N . PRO B 1 169 ? 0.424 16.953 -6.523 1 91.81 169 PRO B N 1
ATOM 3558 C CA . PRO B 1 169 ? -0.682 16.078 -6.941 1 91.81 169 PRO B CA 1
ATOM 3559 C C . PRO B 1 169 ? -1.862 16.125 -5.973 1 91.81 169 PRO B C 1
ATOM 3561 O O . PRO B 1 169 ? -3.012 16.266 -6.402 1 91.81 169 PRO B O 1
ATOM 3564 N N . PRO B 1 170 ? -1.612 16.062 -4.652 1 90.56 170 PRO B N 1
ATOM 3565 C CA . PRO B 1 170 ? -2.77 16.156 -3.758 1 90.56 170 PRO B CA 1
ATOM 3566 C C . PRO B 1 170 ? -3.508 17.484 -3.889 1 90.56 170 PRO B C 1
ATOM 3568 O O . PRO B 1 170 ? -4.742 17.516 -3.881 1 90.56 170 PRO B O 1
ATOM 3571 N N . LEU B 1 171 ? -2.791 18.594 -3.975 1 91.81 171 LEU B N 1
ATOM 3572 C CA . LEU B 1 171 ? -3.432 19.891 -4.086 1 91.81 171 LEU B CA 1
ATOM 3573 C C . LEU B 1 171 ? -4.242 20 -5.371 1 91.81 171 LEU B C 1
ATOM 3575 O O . LEU B 1 171 ? -5.375 20.484 -5.363 1 91.81 171 LEU B O 1
ATOM 3579 N N . VAL B 1 172 ? -3.668 19.547 -6.426 1 92.94 172 VAL B N 1
ATOM 3580 C CA . VAL B 1 172 ? -4.375 19.547 -7.703 1 92.94 172 VAL B CA 1
ATOM 3581 C C . VAL B 1 172 ? -5.645 18.703 -7.598 1 92.94 172 VAL B C 1
ATOM 3583 O O . VAL B 1 172 ? -6.707 19.109 -8.078 1 92.94 172 VAL B O 1
ATOM 3586 N N . ALA B 1 173 ? -5.527 17.516 -7.004 1 93.12 173 ALA B N 1
ATOM 3587 C CA . ALA B 1 173 ? -6.699 16.656 -6.809 1 93.12 173 ALA B CA 1
ATOM 3588 C C . ALA B 1 173 ? -7.773 17.375 -5.996 1 93.12 173 ALA B C 1
ATOM 3590 O O . ALA B 1 173 ? -8.953 17.344 -6.344 1 93.12 173 ALA B O 1
ATOM 3591 N N . TYR B 1 174 ? -7.336 18.078 -4.977 1 89.19 174 TYR B N 1
ATOM 3592 C CA . TYR B 1 174 ? -8.258 18.828 -4.137 1 89.19 174 TYR B CA 1
ATOM 3593 C C . TYR B 1 174 ? -8.992 19.891 -4.949 1 89.19 174 TYR B C 1
ATOM 3595 O O . TYR B 1 174 ? -10.219 20 -4.875 1 89.19 174 TYR B O 1
ATOM 3603 N N . VAL B 1 175 ? -8.305 20.656 -5.656 1 88.12 175 VAL B N 1
ATOM 3604 C CA . VAL B 1 175 ? -8.852 21.797 -6.383 1 88.12 175 VAL B CA 1
ATOM 3605 C C . VAL B 1 175 ? -9.781 21.297 -7.488 1 88.12 175 VAL B C 1
ATOM 3607 O O . VAL B 1 175 ? -10.906 21.797 -7.629 1 88.12 175 VAL B O 1
ATOM 3610 N N . VAL B 1 176 ? -9.352 20.328 -8.234 1 91.12 176 VAL B N 1
ATOM 3611 C CA . VAL B 1 176 ? -10.164 19.781 -9.32 1 91.12 176 VAL B CA 1
ATOM 3612 C C . VAL B 1 176 ? -11.469 19.219 -8.758 1 91.12 176 VAL B C 1
ATOM 3614 O O . VAL B 1 176 ? -12.555 19.5 -9.273 1 91.12 176 VAL B O 1
ATOM 3617 N N . MET B 1 177 ? -11.398 18.469 -7.73 1 89.56 177 MET B N 1
ATOM 3618 C CA . MET B 1 177 ? -12.586 17.844 -7.156 1 89.56 177 MET B CA 1
ATOM 3619 C C . MET B 1 177 ? -13.508 18.891 -6.539 1 89.56 177 MET B C 1
ATOM 3621 O O . MET B 1 177 ? -14.727 18.75 -6.578 1 89.56 177 MET B O 1
ATOM 3625 N N . PHE B 1 178 ? -12.922 19.891 -5.965 1 83.38 178 PHE B N 1
ATOM 3626 C CA . PHE B 1 178 ? -13.711 20.984 -5.414 1 83.38 178 PHE B CA 1
ATOM 3627 C C . PHE B 1 178 ? -14.516 21.672 -6.508 1 83.38 178 PHE B C 1
ATOM 3629 O O . PHE B 1 178 ? -15.711 21.922 -6.34 1 83.38 178 PHE B O 1
ATOM 3636 N N . ILE B 1 179 ? -13.812 21.984 -7.559 1 85.31 179 ILE B N 1
ATOM 3637 C CA . ILE B 1 179 ? -14.469 22.656 -8.68 1 85.31 179 ILE B CA 1
ATOM 3638 C C . ILE B 1 179 ? -15.602 21.781 -9.211 1 85.31 179 ILE B C 1
ATOM 3640 O O . ILE B 1 179 ? -16.703 22.266 -9.453 1 85.31 179 ILE B O 1
ATOM 3644 N N . LEU B 1 180 ? -15.344 20.531 -9.328 1 86.88 180 LEU B N 1
ATOM 3645 C CA . LEU B 1 180 ? -16.375 19.609 -9.812 1 86.88 180 LEU B CA 1
ATOM 3646 C C . LEU B 1 180 ? -17.531 19.531 -8.828 1 86.88 180 LEU B C 1
ATOM 3648 O O . LEU B 1 180 ? -18.703 19.484 -9.242 1 86.88 180 LEU B O 1
ATOM 3652 N N . ALA B 1 181 ? -17.234 19.469 -7.605 1 83.06 181 ALA B N 1
ATOM 3653 C CA . ALA B 1 181 ? -18.266 19.375 -6.574 1 83.06 181 ALA B CA 1
ATOM 3654 C C . ALA B 1 181 ? -19.156 20.609 -6.562 1 83.06 181 ALA B C 1
ATOM 3656 O O . ALA B 1 181 ? -20.375 20.5 -6.469 1 83.06 181 ALA B O 1
ATOM 3657 N N . VAL B 1 182 ? -18.625 21.812 -6.695 1 78.44 182 VAL B N 1
ATOM 3658 C CA . VAL B 1 182 ? -19.375 23.078 -6.688 1 78.44 182 VAL B CA 1
ATOM 3659 C C . VAL B 1 182 ? -20.219 23.188 -7.953 1 78.44 182 VAL B C 1
ATOM 3661 O O . VAL B 1 182 ? -21.328 23.703 -7.918 1 78.44 182 VAL B O 1
ATOM 3664 N N . ALA B 1 183 ? -19.656 22.688 -8.977 1 84.56 183 ALA B N 1
ATOM 3665 C CA . ALA B 1 183 ? -20.359 22.719 -10.25 1 84.56 183 ALA B CA 1
ATOM 3666 C C . ALA B 1 183 ? -21.406 21.594 -10.328 1 84.56 183 ALA B C 1
ATOM 3668 O O . ALA B 1 183 ? -22.141 21.484 -11.32 1 84.56 183 ALA B O 1
ATOM 3669 N N . ASN B 1 184 ? -21.469 20.734 -9.328 1 84.25 184 ASN B N 1
ATOM 3670 C CA . ASN B 1 184 ? -22.406 19.609 -9.258 1 84.25 184 ASN B CA 1
ATOM 3671 C C . ASN B 1 184 ? -22.188 18.625 -10.406 1 84.25 184 ASN B C 1
ATOM 3673 O O . ASN B 1 184 ? -23.141 18.172 -11.023 1 84.25 184 ASN B O 1
ATOM 3677 N N . ILE B 1 185 ? -21 18.5 -10.719 1 88.56 185 ILE B N 1
ATOM 3678 C CA . ILE B 1 185 ? -20.625 17.516 -11.727 1 88.56 185 ILE B CA 1
ATOM 3679 C C . ILE B 1 185 ? -20.172 16.234 -11.047 1 88.56 185 ILE B C 1
ATOM 3681 O O . ILE B 1 185 ? -19.203 16.234 -10.281 1 88.56 185 ILE B O 1
ATOM 3685 N N . ASP B 1 186 ? -20.844 15.156 -11.375 1 89.06 186 ASP B N 1
ATOM 3686 C CA . ASP B 1 186 ? -20.5 13.883 -10.758 1 89.06 186 ASP B CA 1
ATOM 3687 C C . ASP B 1 186 ? -19.25 13.273 -11.398 1 89.06 186 ASP B C 1
ATOM 3689 O O . ASP B 1 186 ? -19.062 13.383 -12.609 1 89.06 186 ASP B O 1
ATOM 3693 N N . THR B 1 187 ? -18.484 12.625 -10.609 1 90.56 187 THR B N 1
ATOM 3694 C CA . THR B 1 187 ? -17.344 11.867 -11.125 1 90.56 187 THR B CA 1
ATOM 3695 C C . THR B 1 187 ? -17.828 10.609 -11.852 1 90.56 187 THR B C 1
ATOM 3697 O O . THR B 1 187 ? -18.609 9.836 -11.305 1 90.56 187 THR B O 1
ATOM 3700 N N . PRO B 1 188 ? -17.375 10.422 -13.008 1 91.44 188 PRO B N 1
ATOM 3701 C CA . PRO B 1 188 ? -17.781 9.227 -13.742 1 91.44 188 PRO B CA 1
ATOM 3702 C C . PRO B 1 188 ? -17.438 7.934 -13.008 1 91.44 188 PRO B C 1
ATOM 3704 O O . PRO B 1 188 ? -16.328 7.785 -12.5 1 91.44 188 PRO B O 1
ATOM 3707 N N . PRO B 1 189 ? -18.359 7.023 -12.953 1 90.75 189 PRO B N 1
ATOM 3708 C CA . PRO B 1 189 ? -18.141 5.758 -12.258 1 90.75 189 PRO B CA 1
ATOM 3709 C C . PRO B 1 189 ? -16.906 5.012 -12.766 1 90.75 189 PRO B C 1
ATOM 3711 O O . PRO B 1 189 ? -16.25 4.293 -12 1 90.75 189 PRO B O 1
ATOM 3714 N N . VAL B 1 190 ? -16.609 5.227 -13.992 1 91.69 190 VAL B N 1
ATOM 3715 C CA . VAL B 1 190 ? -15.469 4.559 -14.602 1 91.69 190 VAL B CA 1
ATOM 3716 C C . VAL B 1 190 ? -14.188 4.977 -13.891 1 91.69 190 VAL B C 1
ATOM 3718 O O . VAL B 1 190 ? -13.32 4.141 -13.625 1 91.69 190 VAL B O 1
ATOM 3721 N N . ILE B 1 191 ? -14.062 6.199 -13.539 1 93.56 191 ILE B N 1
ATOM 3722 C CA . ILE B 1 191 ? -12.883 6.719 -12.859 1 93.56 191 ILE B CA 1
ATOM 3723 C C . ILE B 1 191 ? -12.797 6.145 -11.453 1 93.56 191 ILE B C 1
ATOM 3725 O O . ILE B 1 191 ? -11.727 5.723 -11.008 1 93.56 191 ILE B O 1
ATOM 3729 N N . LEU B 1 192 ? -13.891 6.098 -10.82 1 93.69 192 LEU B N 1
ATOM 3730 C CA . LEU B 1 192 ? -13.93 5.59 -9.453 1 93.69 192 LEU B CA 1
ATOM 3731 C C . LEU B 1 192 ? -13.555 4.113 -9.406 1 93.69 192 LEU B C 1
ATOM 3733 O O . LEU B 1 192 ? -12.852 3.674 -8.5 1 93.69 192 LEU B O 1
ATOM 3737 N N . THR B 1 193 ? -13.977 3.41 -10.422 1 92.56 193 THR B N 1
ATOM 3738 C CA . THR B 1 193 ? -13.633 1.996 -10.508 1 92.56 193 THR B CA 1
ATOM 3739 C C . THR B 1 193 ? -12.141 1.816 -10.781 1 92.56 193 THR B C 1
ATOM 3741 O O . THR B 1 193 ? -11.5 0.946 -10.188 1 92.56 193 THR B O 1
ATOM 3744 N N . LEU B 1 194 ? -11.609 2.627 -11.562 1 93.75 194 LEU B N 1
ATOM 3745 C CA . LEU B 1 194 ? -10.211 2.535 -11.969 1 93.75 194 LEU B CA 1
ATOM 3746 C C . LEU B 1 194 ? -9.289 2.82 -10.789 1 93.75 194 LEU B C 1
ATOM 3748 O O . LEU B 1 194 ? -8.242 2.178 -10.641 1 93.75 194 LEU B O 1
ATOM 3752 N N . ILE B 1 195 ? -9.688 3.697 -9.891 1 96.44 195 ILE B N 1
ATOM 3753 C CA . ILE B 1 195 ? -8.75 4.148 -8.867 1 96.44 195 ILE B CA 1
ATOM 3754 C C . ILE B 1 195 ? -9.086 3.482 -7.539 1 96.44 195 ILE B C 1
ATOM 3756 O O . ILE B 1 195 ? -8.414 3.723 -6.531 1 96.44 195 ILE B O 1
ATOM 3760 N N . GLU B 1 196 ? -10.047 2.654 -7.484 1 95.56 196 GLU B N 1
ATOM 3761 C CA . GLU B 1 196 ? -10.562 2.062 -6.254 1 95.56 196 GLU B CA 1
ATOM 3762 C C . GLU B 1 196 ? -9.477 1.312 -5.5 1 95.56 196 GLU B C 1
ATOM 3764 O O . GLU B 1 196 ? -9.281 1.526 -4.301 1 95.56 196 GLU B O 1
ATOM 3769 N N . PRO B 1 197 ? -8.727 0.434 -6.191 1 95.94 197 PRO B N 1
ATOM 3770 C CA . PRO B 1 197 ? -7.691 -0.276 -5.434 1 95.94 197 PRO B CA 1
ATOM 3771 C C . PRO B 1 197 ? -6.625 0.66 -4.867 1 95.94 197 PRO B C 1
ATOM 3773 O O . PRO B 1 197 ? -6.059 0.388 -3.807 1 95.94 197 PRO B O 1
ATOM 3776 N N . MET B 1 198 ? -6.34 1.701 -5.543 1 97.94 198 MET B N 1
ATOM 3777 C CA . MET B 1 198 ? -5.375 2.693 -5.07 1 97.94 198 MET B CA 1
ATOM 3778 C C . MET B 1 198 ? -5.914 3.439 -3.855 1 97.94 198 MET B C 1
ATOM 3780 O O . MET B 1 198 ? -5.191 3.641 -2.877 1 97.94 198 MET B O 1
ATOM 3784 N N . ALA B 1 199 ? -7.148 3.818 -3.963 1 96.38 199 ALA B N 1
ATOM 3785 C CA . ALA B 1 199 ? -7.785 4.543 -2.865 1 96.38 199 ALA B CA 1
ATOM 3786 C C . ALA B 1 199 ? -7.867 3.678 -1.611 1 96.38 199 ALA B C 1
ATOM 3788 O O . ALA B 1 199 ? -7.605 4.152 -0.504 1 96.38 199 ALA B O 1
ATOM 3789 N N . LYS B 1 200 ? -8.18 2.424 -1.767 1 95.44 200 LYS B N 1
ATOM 3790 C CA . LYS B 1 200 ? -8.336 1.494 -0.65 1 95.44 200 LYS B CA 1
ATOM 3791 C C . LYS B 1 200 ? -6.996 1.242 0.04 1 95.44 200 LYS B C 1
ATOM 3793 O O . LYS B 1 200 ? -6.957 0.877 1.217 1 95.44 200 LYS B O 1
ATOM 3798 N N . ALA B 1 201 ? -5.98 1.465 -0.655 1 97.62 201 ALA B N 1
ATOM 3799 C CA . ALA B 1 201 ? -4.652 1.175 -0.124 1 97.62 201 ALA B CA 1
ATOM 3800 C C . ALA B 1 201 ? -4.098 2.369 0.647 1 97.62 201 ALA B C 1
ATOM 3802 O O . ALA B 1 201 ? -3.072 2.256 1.324 1 97.62 201 ALA B O 1
ATOM 3803 N N . ASN B 1 202 ? -4.719 3.459 0.587 1 96.62 202 ASN B N 1
ATOM 3804 C CA . ASN B 1 202 ? -4.164 4.711 1.092 1 96.62 202 ASN B CA 1
ATOM 3805 C C . ASN B 1 202 ? -3.865 4.629 2.586 1 96.62 202 ASN B C 1
ATOM 3807 O O . ASN B 1 202 ? -2.807 5.074 3.035 1 96.62 202 ASN B O 1
ATOM 3811 N N . THR B 1 203 ? -4.773 4.102 3.363 1 96.19 203 THR B N 1
ATOM 3812 C CA . THR B 1 203 ? -4.602 4.023 4.809 1 96.19 203 THR B CA 1
ATOM 3813 C C . THR B 1 203 ? -3.342 3.236 5.16 1 96.19 203 THR B C 1
ATOM 3815 O O . THR B 1 203 ? -2.52 3.695 5.957 1 96.19 203 THR B O 1
ATOM 3818 N N . PHE B 1 204 ? -3.172 2.1 4.586 1 98.12 204 PHE B N 1
ATOM 3819 C CA . PHE B 1 204 ? -2.006 1.266 4.848 1 98.12 204 PHE B CA 1
ATOM 3820 C C . PHE B 1 204 ? -0.726 1.975 4.422 1 98.12 204 PHE B C 1
ATOM 3822 O O . PHE B 1 204 ? 0.241 2.033 5.184 1 98.12 204 PHE B O 1
ATOM 3829 N N . VAL B 1 205 ? -0.724 2.498 3.211 1 98.12 205 VAL B N 1
ATOM 3830 C CA . VAL B 1 205 ? 0.466 3.135 2.656 1 98.12 205 VAL B CA 1
ATOM 3831 C C . VAL B 1 205 ? 0.844 4.348 3.5 1 98.12 205 VAL B C 1
ATOM 3833 O O . VAL B 1 205 ? 2.023 4.578 3.773 1 98.12 205 VAL B O 1
ATOM 3836 N N . ALA B 1 206 ? -0.131 5.09 3.928 1 96.5 206 ALA B N 1
ATOM 3837 C CA . ALA B 1 206 ? 0.101 6.277 4.746 1 96.5 206 ALA B CA 1
ATOM 3838 C C . ALA B 1 206 ? 0.728 5.906 6.086 1 96.5 206 ALA B C 1
ATOM 3840 O O . ALA B 1 206 ? 1.748 6.477 6.48 1 96.5 206 ALA B O 1
ATOM 3841 N N . MET B 1 207 ? 0.137 4.949 6.801 1 96.69 207 MET B N 1
ATOM 3842 C CA . MET B 1 207 ? 0.652 4.555 8.109 1 96.69 207 MET B CA 1
ATOM 3843 C C . MET B 1 207 ? 2.037 3.932 7.98 1 96.69 207 MET B C 1
ATOM 3845 O O . MET B 1 207 ? 2.902 4.148 8.836 1 96.69 207 MET B O 1
ATOM 3849 N N . LEU B 1 208 ? 2.18 3.146 6.914 1 97.94 208 LEU B N 1
ATOM 3850 C CA . LEU B 1 208 ? 3.484 2.539 6.676 1 97.94 208 LEU B CA 1
ATOM 3851 C C . LEU B 1 208 ? 4.547 3.607 6.445 1 97.94 208 LEU B C 1
ATOM 3853 O O . LEU B 1 208 ? 5.668 3.496 6.949 1 97.94 208 LEU B O 1
ATOM 3857 N N . MET B 1 209 ? 4.23 4.621 5.656 1 96.69 209 MET B N 1
ATOM 3858 C CA . MET B 1 209 ? 5.148 5.727 5.398 1 96.69 209 MET B CA 1
ATOM 3859 C C . MET B 1 209 ? 5.582 6.391 6.699 1 96.69 209 MET B C 1
ATOM 3861 O O . MET B 1 209 ? 6.77 6.652 6.902 1 96.69 209 MET B O 1
ATOM 3865 N N . LEU B 1 210 ? 4.629 6.672 7.539 1 95.19 210 LEU B N 1
ATOM 3866 C CA . LEU B 1 210 ? 4.926 7.32 8.812 1 95.19 210 LEU B CA 1
ATOM 3867 C C . LEU B 1 210 ? 5.902 6.484 9.633 1 95.19 210 LEU B C 1
ATOM 3869 O O . LEU B 1 210 ? 6.82 7.023 10.25 1 95.19 210 LEU B O 1
ATOM 3873 N N . GLY B 1 211 ? 5.699 5.172 9.617 1 96.44 211 GLY B N 1
ATOM 3874 C CA . GLY B 1 211 ? 6.625 4.297 10.32 1 96.44 211 GLY B CA 1
ATOM 3875 C C . GLY B 1 211 ? 8.016 4.289 9.719 1 96.44 211 GLY B C 1
ATOM 3876 O O . GLY B 1 211 ? 9.016 4.352 10.445 1 96.44 211 GLY B O 1
ATOM 3877 N N . LEU B 1 212 ? 8.102 4.238 8.43 1 96.31 212 LEU B N 1
ATOM 3878 C CA . LEU B 1 212 ? 9.375 4.137 7.727 1 96.31 212 LEU B CA 1
ATOM 3879 C C . LEU B 1 212 ? 10.164 5.438 7.844 1 96.31 212 LEU B C 1
ATOM 3881 O O . LEU B 1 212 ? 11.391 5.43 7.766 1 96.31 212 LEU B O 1
ATOM 3885 N N . LEU B 1 213 ? 9.484 6.566 7.996 1 92.31 213 LEU B N 1
ATOM 3886 C CA . LEU B 1 213 ? 10.156 7.859 8.062 1 92.31 213 LEU B CA 1
ATOM 3887 C C . LEU B 1 213 ? 10.344 8.297 9.516 1 92.31 213 LEU B C 1
ATOM 3889 O O . LEU B 1 213 ? 10.867 9.383 9.773 1 92.31 213 LEU B O 1
ATOM 3893 N N . PHE B 1 214 ? 9.898 7.48 10.406 1 91.62 214 PHE B N 1
ATOM 3894 C CA . PHE B 1 214 ? 10.023 7.758 11.828 1 91.62 214 PHE B CA 1
ATOM 3895 C C . PHE B 1 214 ? 11.484 7.836 12.242 1 91.62 214 PHE B C 1
ATOM 3897 O O . PHE B 1 214 ? 12.281 6.961 11.898 1 91.62 214 PHE B O 1
ATOM 3904 N N . HIS B 1 215 ? 11.875 8.898 12.766 1 87.75 215 HIS B N 1
ATOM 3905 C CA . HIS B 1 215 ? 13.25 9.164 13.172 1 87.75 215 HIS B CA 1
ATOM 3906 C C . HIS B 1 215 ? 13.305 9.805 14.555 1 87.75 215 HIS B C 1
ATOM 3908 O O . HIS B 1 215 ? 12.797 10.914 14.75 1 87.75 215 HIS B O 1
ATOM 3914 N N . ILE B 1 216 ? 13.836 9.07 15.547 1 86.25 216 ILE B N 1
ATOM 3915 C CA . ILE B 1 216 ? 14.023 9.68 16.859 1 86.25 216 ILE B CA 1
ATOM 3916 C C . ILE B 1 216 ? 15.516 9.719 17.203 1 86.25 216 ILE B C 1
ATOM 3918 O O . ILE B 1 216 ? 16.203 8.695 17.109 1 86.25 216 ILE B O 1
ATOM 3922 N N . GLU B 1 217 ? 16 10.914 17.359 1 83.81 217 GLU B N 1
ATOM 3923 C CA . GLU B 1 217 ? 17.359 11.117 17.859 1 83.81 217 GLU B CA 1
ATOM 3924 C C . GLU B 1 217 ? 17.359 11.688 19.266 1 83.81 217 GLU B C 1
ATOM 3926 O O . GLU B 1 217 ? 16.828 12.773 19.5 1 83.81 217 GLU B O 1
ATOM 3931 N N . PHE B 1 218 ? 17.844 10.945 20.188 1 83.12 218 PHE B N 1
ATOM 3932 C CA . PHE B 1 218 ? 17.859 11.383 21.578 1 83.12 218 PHE B CA 1
ATOM 3933 C C . PHE B 1 218 ? 19.047 12.297 21.859 1 83.12 218 PHE B C 1
ATOM 3935 O O . PHE B 1 218 ? 20.125 11.828 22.219 1 83.12 218 PHE B O 1
ATOM 3942 N N . LYS B 1 219 ? 18.969 13.445 21.422 1 86.5 219 LYS B N 1
ATOM 3943 C CA . LYS B 1 219 ? 19.922 14.5 21.781 1 86.5 219 LYS B CA 1
ATOM 3944 C C . LYS B 1 219 ? 19.312 15.43 22.828 1 86.5 219 LYS B C 1
ATOM 3946 O O . LYS B 1 219 ? 18.297 16.078 22.594 1 86.5 219 LYS B O 1
ATOM 3951 N N . LYS B 1 220 ? 19.953 15.461 23.922 1 85.31 220 LYS B N 1
ATOM 3952 C CA . LYS B 1 220 ? 19.469 16.266 25.047 1 85.31 220 LYS B CA 1
ATOM 3953 C C . LYS B 1 220 ? 19.188 17.703 24.625 1 85.31 220 LYS B C 1
ATOM 3955 O O . LYS B 1 220 ? 18.234 18.312 25.094 1 85.31 220 LYS B O 1
ATOM 3960 N N . GLU B 1 221 ? 19.984 18.156 23.672 1 84.88 221 GLU B N 1
ATOM 3961 C CA . GLU B 1 221 ? 19.859 19.531 23.203 1 84.88 221 GLU B CA 1
ATOM 3962 C C . GLU B 1 221 ? 18.562 19.734 22.422 1 84.88 221 GLU B C 1
ATOM 3964 O O . GLU B 1 221 ? 18.047 20.859 22.312 1 84.88 221 GLU B O 1
ATOM 3969 N N . TYR B 1 222 ? 17.984 18.625 21.938 1 85.88 222 TYR B N 1
ATOM 3970 C CA . TYR B 1 222 ? 16.797 18.672 21.109 1 85.88 222 TYR B CA 1
ATOM 3971 C C . TYR B 1 222 ? 15.531 18.672 21.969 1 85.88 222 TYR B C 1
ATOM 3973 O O . TYR B 1 222 ? 14.523 19.281 21.609 1 85.88 222 TYR B O 1
ATOM 3981 N N . MET B 1 223 ? 15.641 18.094 23.125 1 89.44 223 MET B N 1
ATOM 3982 C CA . MET B 1 223 ? 14.445 17.703 23.875 1 89.44 223 MET B CA 1
ATOM 3983 C C . MET B 1 223 ? 13.695 18.938 24.375 1 89.44 223 MET B C 1
ATOM 3985 O O . MET B 1 223 ? 12.469 19 24.297 1 89.44 223 MET B O 1
ATOM 3989 N N . GLY B 1 224 ? 14.375 19.859 24.875 1 91 224 GLY B N 1
ATOM 3990 C CA . GLY B 1 224 ? 13.711 21.062 25.359 1 91 224 GLY B CA 1
ATOM 3991 C C . GLY B 1 224 ? 12.914 21.781 24.297 1 91 224 GLY B C 1
ATOM 3992 O O . GLY B 1 224 ? 11.75 22.125 24.5 1 91 224 GLY B O 1
ATOM 3993 N N . GLU B 1 225 ? 13.508 21.984 23.188 1 92.19 225 GLU B N 1
ATOM 3994 C CA . GLU B 1 225 ? 12.875 22.703 22.078 1 92.19 225 GLU B CA 1
ATOM 3995 C C . GLU B 1 225 ? 11.711 21.906 21.5 1 92.19 225 GLU B C 1
ATOM 3997 O O . GLU B 1 225 ? 10.68 22.469 21.125 1 92.19 225 GLU B O 1
ATOM 4002 N N . ILE B 1 226 ? 11.898 20.625 21.422 1 94.94 226 ILE B N 1
ATOM 4003 C CA . ILE B 1 226 ? 10.867 19.75 20.875 1 94.94 226 ILE B CA 1
ATOM 4004 C C . ILE B 1 226 ? 9.641 19.766 21.781 1 94.94 226 ILE B C 1
ATOM 4006 O O . ILE B 1 226 ? 8.508 19.875 21.312 1 94.94 226 ILE B O 1
ATOM 4010 N N . PHE B 1 227 ? 9.883 19.688 23.062 1 95.06 227 PHE B N 1
ATOM 4011 C CA . PHE B 1 227 ? 8.781 19.703 24.016 1 95.06 227 PHE B CA 1
ATOM 4012 C C . PHE B 1 227 ? 8.039 21.047 23.969 1 95.06 227 PHE B C 1
ATOM 4014 O O . PHE B 1 227 ? 6.816 21.094 24.109 1 95.06 227 PHE B O 1
ATOM 4021 N N . LYS B 1 228 ? 8.766 22.047 23.828 1 95.25 228 LYS B N 1
ATOM 4022 C CA . LYS B 1 228 ? 8.156 23.359 23.688 1 95.25 228 LYS B CA 1
ATOM 4023 C C . LYS B 1 228 ? 7.293 23.453 22.438 1 95.25 228 LYS B C 1
ATOM 4025 O O . LYS B 1 228 ? 6.16 23.938 22.5 1 95.25 228 LYS B O 1
ATOM 4030 N N . LEU B 1 229 ? 7.801 23.031 21.328 1 95.94 229 LEU B N 1
ATOM 4031 C CA . LEU B 1 229 ? 7.082 23.047 20.047 1 95.94 229 LEU B CA 1
ATOM 4032 C C . LEU B 1 229 ? 5.785 22.25 20.156 1 95.94 229 LEU B C 1
ATOM 4034 O O . LEU B 1 229 ? 4.719 22.75 19.766 1 95.94 229 LEU B O 1
ATOM 4038 N N . ILE B 1 230 ? 5.922 21.047 20.641 1 96.75 230 ILE B N 1
ATOM 4039 C CA . ILE B 1 230 ? 4.773 20.156 20.75 1 96.75 230 ILE B CA 1
ATOM 4040 C C . ILE B 1 230 ? 3.768 20.703 21.75 1 96.75 230 ILE B C 1
ATOM 4042 O O . ILE B 1 230 ? 2.557 20.625 21.531 1 96.75 230 ILE B O 1
ATOM 4046 N N . GLY B 1 231 ? 4.316 21.234 22.828 1 97.31 231 GLY B N 1
ATOM 4047 C CA . GLY B 1 231 ? 3.447 21.844 23.812 1 97.31 231 GLY B CA 1
ATOM 4048 C C . GLY B 1 231 ? 2.625 23 23.25 1 97.31 231 GLY B C 1
ATOM 4049 O O . GLY B 1 231 ? 1.414 23.062 23.469 1 97.31 231 GLY B O 1
ATOM 4050 N N . ILE B 1 232 ? 3.229 23.891 22.562 1 97.5 232 ILE B N 1
ATOM 4051 C CA . ILE B 1 232 ? 2.553 25.047 21.969 1 97.5 232 ILE B CA 1
ATOM 4052 C C . ILE B 1 232 ? 1.504 24.562 20.969 1 97.5 232 ILE B C 1
ATOM 4054 O O . ILE B 1 232 ? 0.379 25.062 20.938 1 97.5 232 ILE B O 1
ATOM 4058 N N . ARG B 1 233 ? 1.787 23.594 20.188 1 97.5 233 ARG B N 1
ATOM 4059 C CA . ARG B 1 233 ? 0.872 23.047 19.188 1 97.5 233 ARG B CA 1
ATOM 4060 C C . ARG B 1 233 ? -0.36 22.438 19.859 1 97.5 233 ARG B C 1
ATOM 4062 O O . ARG B 1 233 ? -1.484 22.641 19.391 1 97.5 233 ARG B O 1
ATOM 4069 N N . HIS B 1 234 ? -0.115 21.75 20.938 1 97.44 234 HIS B N 1
ATOM 4070 C CA . HIS B 1 234 ? -1.23 21.062 21.578 1 97.44 234 HIS B CA 1
ATOM 4071 C C . HIS B 1 234 ? -2.104 22.031 22.359 1 97.44 234 HIS B C 1
ATOM 4073 O O . HIS B 1 234 ? -3.32 21.844 22.453 1 97.44 234 HIS B O 1
ATOM 4079 N N . ILE B 1 235 ? -1.473 23.047 22.953 1 97.69 235 ILE B N 1
ATOM 4080 C CA . ILE B 1 235 ? -2.258 24.078 23.609 1 97.69 235 ILE B CA 1
ATOM 4081 C C . ILE B 1 235 ? -3.131 24.797 22.578 1 97.69 235 ILE B C 1
ATOM 4083 O O . ILE B 1 235 ? -4.328 25 22.812 1 97.69 235 ILE B O 1
ATOM 4087 N N . PHE B 1 236 ? -2.521 25.203 21.516 1 97.62 236 PHE B N 1
ATOM 4088 C CA . PHE B 1 236 ? -3.256 25.828 20.422 1 97.62 236 PHE B CA 1
ATOM 4089 C C . PHE B 1 236 ? -4.375 24.922 19.938 1 97.62 236 PHE B C 1
ATOM 4091 O O . PHE B 1 236 ? -5.5 25.391 19.703 1 97.62 236 PHE B O 1
ATOM 4098 N N . ALA B 1 237 ? -4.074 23.672 19.734 1 97.81 237 ALA B N 1
ATOM 4099 C CA . ALA B 1 237 ? -5.051 22.688 19.266 1 97.81 237 ALA B CA 1
ATOM 4100 C C . ALA B 1 237 ? -6.227 22.578 20.234 1 97.81 237 ALA B C 1
ATOM 4102 O O . ALA B 1 237 ? -7.383 22.5 19.797 1 97.81 237 ALA B O 1
ATOM 4103 N N . ALA B 1 238 ? -5.953 22.562 21.5 1 97.75 238 ALA B N 1
ATOM 4104 C CA . ALA B 1 238 ? -7 22.469 22.516 1 97.75 238 ALA B CA 1
ATOM 4105 C C . ALA B 1 238 ? -7.926 23.688 22.453 1 97.75 238 ALA B C 1
ATOM 4107 O O . ALA B 1 238 ? -9.148 23.547 22.531 1 97.75 238 ALA B O 1
ATOM 4108 N N . VAL B 1 239 ? -7.355 24.828 22.312 1 97.88 239 VAL B N 1
ATOM 4109 C CA . VAL B 1 239 ? -8.141 26.062 22.219 1 97.88 239 VAL B CA 1
ATOM 4110 C C . VAL B 1 239 ? -9.023 26.016 20.969 1 97.88 239 VAL B C 1
ATOM 4112 O O . VAL B 1 239 ? -10.219 26.297 21.031 1 97.88 239 VAL B O 1
ATOM 4115 N N . CYS B 1 240 ? -8.453 25.672 19.859 1 97.56 240 CYS B N 1
ATOM 4116 C CA . CYS B 1 240 ? -9.203 25.594 18.609 1 97.56 240 CYS B CA 1
ATOM 4117 C C . CYS B 1 240 ? -10.312 24.547 18.703 1 97.56 240 CYS B C 1
ATOM 4119 O O . CYS B 1 240 ? -11.422 24.75 18.219 1 97.56 240 CYS B O 1
ATOM 4121 N N . ALA B 1 241 ? -9.953 23.438 19.312 1 97.25 241 ALA B N 1
ATOM 4122 C CA . ALA B 1 241 ? -10.922 22.359 19.453 1 97.25 241 ALA B CA 1
ATOM 4123 C C . ALA B 1 241 ? -12.164 22.812 20.219 1 97.25 241 ALA B C 1
ATOM 4125 O O . ALA B 1 241 ? -13.289 22.516 19.828 1 97.25 241 ALA B O 1
ATOM 4126 N N . VAL B 1 242 ? -11.992 23.547 21.297 1 97.06 242 VAL B N 1
ATOM 4127 C CA . VAL B 1 242 ? -13.102 24.047 22.094 1 97.06 242 VAL B CA 1
ATOM 4128 C C . VAL B 1 242 ? -13.922 25.031 21.266 1 97.06 242 VAL B C 1
ATOM 4130 O O . VAL B 1 242 ? -15.156 24.969 21.25 1 97.06 242 VAL B O 1
ATOM 4133 N N . ILE B 1 243 ? -13.273 25.891 20.547 1 97.38 243 ILE B N 1
ATOM 4134 C CA . ILE B 1 243 ? -13.953 26.891 19.719 1 97.38 243 ILE B CA 1
ATOM 4135 C C . ILE B 1 243 ? -14.711 26.188 18.594 1 97.38 243 ILE B C 1
ATOM 4137 O O . ILE B 1 243 ? -15.883 26.5 18.344 1 97.38 243 ILE B O 1
ATOM 4141 N N . PHE B 1 244 ? -14.109 25.234 17.922 1 97.31 244 P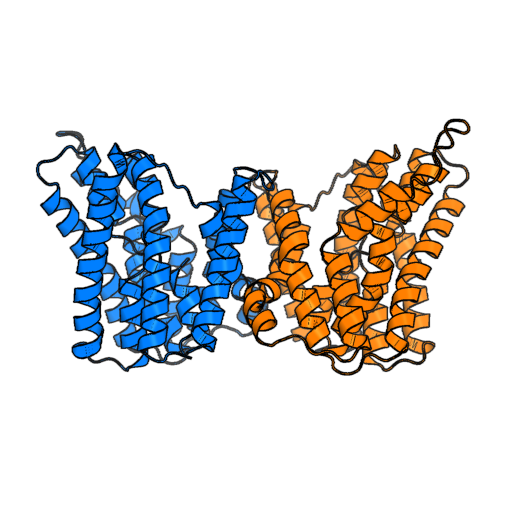HE B N 1
ATOM 4142 C CA . PHE B 1 244 ? -14.719 24.547 16.797 1 97.31 244 PHE B CA 1
ATOM 4143 C C . PHE B 1 244 ? -15.93 23.734 17.25 1 97.31 244 PHE B C 1
ATOM 4145 O O . PHE B 1 244 ? -16.938 23.688 16.562 1 97.31 244 PHE B O 1
ATOM 4152 N N . TYR B 1 245 ? -15.805 23.094 18.391 1 96 245 TYR B N 1
ATOM 4153 C CA . TYR B 1 245 ? -16.859 22.188 18.844 1 96 245 TYR B CA 1
ATOM 4154 C C . TYR B 1 245 ? -18.062 22.984 19.344 1 96 245 TYR B C 1
ATOM 4156 O O . TYR B 1 245 ? -19.219 22.625 19.062 1 96 245 TYR B O 1
ATOM 4164 N N . PHE B 1 246 ? -17.922 24.109 20.031 1 95.88 246 PHE B N 1
ATOM 4165 C CA . PHE B 1 246 ? -19.031 24.766 20.75 1 95.88 246 PHE B CA 1
ATOM 4166 C C . PHE B 1 246 ? -19.5 26 20 1 95.88 246 PHE B C 1
ATOM 4168 O O . PHE B 1 246 ? -20.641 26.438 20.156 1 95.88 246 PHE B O 1
ATOM 4175 N N . VAL B 1 247 ? -18.688 26.594 19.156 1 95.06 247 VAL B N 1
ATOM 4176 C CA . VAL B 1 247 ? -19 27.922 18.656 1 95.06 247 VAL B CA 1
ATOM 4177 C C . VAL B 1 247 ? -19.375 27.844 17.172 1 95.06 247 VAL B C 1
ATOM 4179 O O . VAL B 1 247 ? -20.297 28.516 16.719 1 95.06 247 VAL B O 1
ATOM 4182 N N . LEU B 1 248 ? -18.703 26.984 16.359 1 93.31 248 LEU B N 1
ATOM 4183 C CA . LEU B 1 248 ? -18.906 26.984 14.914 1 93.31 248 LEU B CA 1
ATOM 4184 C C . LEU B 1 248 ? -20.297 26.469 14.57 1 93.31 248 LEU B C 1
ATOM 4186 O O . LEU B 1 248 ? -20.766 25.484 15.156 1 93.31 248 LEU B O 1
ATOM 4190 N N . PRO B 1 249 ? -20.984 27.141 13.68 1 92.38 249 PRO B N 1
ATOM 4191 C CA . PRO B 1 249 ? -22.359 26.797 13.305 1 92.38 249 PRO B CA 1
ATOM 4192 C C . PRO B 1 249 ? -22.438 25.703 12.242 1 92.38 249 PRO B C 1
ATOM 4194 O O . PRO B 1 249 ? -23.094 25.891 11.211 1 92.38 249 PRO B O 1
ATOM 4197 N N . PHE B 1 250 ? -21.781 24.594 12.414 1 93.44 250 PHE B N 1
ATOM 4198 C CA . PHE B 1 250 ? -21.797 23.484 11.484 1 93.44 250 PHE B CA 1
ATOM 4199 C C . PHE B 1 250 ? -22.469 22.266 12.109 1 93.44 250 PHE B C 1
ATOM 4201 O O . PHE B 1 250 ? -22.766 22.25 13.305 1 93.44 250 PHE B O 1
ATOM 4208 N N . ASP B 1 251 ? -22.812 21.312 11.289 1 92.06 251 ASP B N 1
ATOM 4209 C CA . ASP B 1 251 ? -23.359 20.047 11.789 1 92.06 251 ASP B CA 1
ATOM 4210 C C . ASP B 1 251 ? -22.344 19.312 12.664 1 92.06 251 ASP B C 1
ATOM 4212 O O . ASP B 1 251 ? -21.141 19.609 12.617 1 92.06 251 ASP B O 1
ATOM 4216 N N . LEU B 1 252 ? -22.766 18.469 13.5 1 94.31 252 LEU B N 1
ATOM 4217 C CA . LEU B 1 252 ? -21.969 17.797 14.516 1 94.31 252 LEU B CA 1
ATOM 4218 C C . LEU B 1 252 ? -20.797 17.047 13.875 1 94.31 252 LEU B C 1
ATOM 4220 O O . LEU B 1 252 ? -19.672 17.094 14.391 1 94.31 252 LEU B O 1
ATOM 4224 N N . VAL B 1 253 ? -21.031 16.359 12.75 1 93.38 253 VAL B N 1
ATOM 4225 C CA . VAL B 1 253 ? -20 15.578 12.086 1 93.38 253 VAL B CA 1
ATOM 4226 C C . VAL B 1 253 ? -18.844 16.5 11.664 1 93.38 253 VAL B C 1
ATOM 4228 O O . VAL B 1 253 ? -17.672 16.156 11.828 1 93.38 253 VAL B O 1
ATOM 4231 N N . ILE B 1 254 ? -19.141 17.656 11.117 1 94.38 254 ILE B N 1
ATOM 4232 C CA . ILE B 1 254 ? -18.141 18.625 10.68 1 94.38 254 ILE B CA 1
ATOM 4233 C C . ILE B 1 254 ? -17.359 19.141 11.883 1 94.38 254 ILE B C 1
ATOM 4235 O O . ILE B 1 254 ? -16.125 19.203 11.844 1 94.38 254 ILE B O 1
ATOM 4239 N N . ARG B 1 255 ? -18.047 19.484 12.953 1 96.62 255 ARG B N 1
ATOM 4240 C CA . ARG B 1 255 ? -17.391 20 14.148 1 96.62 255 ARG B CA 1
ATOM 4241 C C . ARG B 1 255 ? -16.484 18.953 14.766 1 96.62 255 ARG B C 1
ATOM 4243 O O . ARG B 1 255 ? -15.359 19.266 15.172 1 96.62 255 ARG B O 1
ATOM 4250 N N . GLN B 1 256 ? -16.922 17.719 14.805 1 96.62 256 GLN B N 1
ATOM 4251 C CA . GLN B 1 256 ? -16.109 16.625 15.344 1 96.62 256 GLN B CA 1
ATOM 4252 C C . GLN B 1 256 ? -14.867 16.391 14.492 1 96.62 256 GLN B C 1
ATOM 4254 O O . GLN B 1 256 ? -13.781 16.125 15.023 1 96.62 256 GLN B O 1
ATOM 4259 N N . THR B 1 257 ? -15.039 16.453 13.195 1 96.56 257 THR B N 1
ATOM 4260 C CA . THR B 1 257 ? -13.914 16.281 12.289 1 96.56 257 THR B CA 1
ATOM 4261 C C . THR B 1 257 ? -12.867 17.375 12.508 1 96.56 257 THR B C 1
ATOM 4263 O O . THR B 1 257 ? -11.68 17.094 12.617 1 96.56 257 THR B O 1
ATOM 4266 N N . LEU B 1 258 ? -13.336 18.594 12.633 1 97.44 258 LEU B N 1
ATOM 4267 C CA . LEU B 1 258 ? -12.438 19.734 12.812 1 97.44 258 LEU B CA 1
ATOM 4268 C C . LEU B 1 258 ? -11.672 19.609 14.125 1 97.44 258 LEU B C 1
ATOM 4270 O O . LEU B 1 258 ? -10.5 19.984 14.203 1 97.44 258 LEU B O 1
ATOM 4274 N N . VAL B 1 259 ? -12.32 19.141 15.133 1 97.69 259 VAL B N 1
ATOM 4275 C CA . VAL B 1 259 ? -11.672 18.922 16.422 1 97.69 259 VAL B CA 1
ATOM 4276 C C . VAL B 1 259 ? -10.5 17.953 16.266 1 97.69 259 VAL B C 1
ATOM 4278 O O . VAL B 1 259 ? -9.414 18.203 16.781 1 97.69 259 VAL B O 1
ATOM 4281 N N . LEU B 1 260 ? -10.695 16.859 15.523 1 97.12 260 LEU B N 1
ATOM 4282 C CA . LEU B 1 260 ? -9.625 15.898 15.297 1 97.12 260 LEU B CA 1
ATOM 4283 C C . LEU B 1 260 ? -8.492 16.516 14.492 1 97.12 260 LEU B C 1
ATOM 4285 O O . LEU B 1 260 ? -7.316 16.297 14.805 1 97.12 260 LEU B O 1
ATOM 4289 N N . LEU B 1 261 ? -8.812 17.312 13.492 1 97.88 261 LEU B N 1
ATOM 4290 C CA . LEU B 1 261 ? -7.828 17.875 12.578 1 97.88 261 LEU B CA 1
ATOM 4291 C C . LEU B 1 261 ? -6.91 18.859 13.297 1 97.88 261 LEU B C 1
ATOM 4293 O O . LEU B 1 261 ? -5.746 19.016 12.922 1 97.88 261 LEU B O 1
ATOM 4297 N N . CYS B 1 262 ? -7.402 19.5 14.367 1 97.12 262 CYS B N 1
ATOM 4298 C CA . CYS B 1 262 ? -6.598 20.438 15.141 1 97.12 262 CYS B CA 1
ATOM 4299 C C . CYS B 1 262 ? -5.402 19.75 15.781 1 97.12 262 CYS B C 1
ATOM 4301 O O . CYS B 1 262 ? -4.375 20.375 16.031 1 97.12 262 CYS B O 1
ATOM 4303 N N . PHE B 1 263 ? -5.543 18.484 15.992 1 97.69 263 PHE B N 1
ATOM 4304 C CA . PHE B 1 263 ? -4.5 17.75 16.703 1 97.69 263 PHE B CA 1
ATOM 4305 C C . PHE B 1 263 ? -3.641 16.953 15.734 1 97.69 263 PHE B C 1
ATOM 4307 O O . PHE B 1 263 ? -2.92 16.031 16.141 1 97.69 263 PHE B O 1
ATOM 4314 N N . ALA B 1 264 ? -3.736 17.266 14.477 1 97.81 264 ALA B N 1
ATOM 4315 C CA . ALA B 1 264 ? -2.877 16.625 13.477 1 97.81 264 ALA B CA 1
ATOM 4316 C C . ALA B 1 264 ? -1.403 16.844 13.797 1 97.81 264 ALA B C 1
ATOM 4318 O O . ALA B 1 264 ? -1.027 17.906 14.312 1 97.81 264 ALA B O 1
ATOM 4319 N N . PRO B 1 265 ? -0.541 15.906 13.523 1 97.12 265 PRO B N 1
ATOM 4320 C CA . PRO B 1 265 ? 0.893 16.141 13.719 1 97.12 265 PRO B CA 1
ATOM 4321 C C . PRO B 1 265 ? 1.481 17.109 12.695 1 97.12 265 PRO B C 1
ATOM 4323 O O . PRO B 1 265 ? 0.76 17.609 11.828 1 97.12 265 PRO B O 1
ATOM 4326 N N . MET B 1 266 ? 2.752 17.375 12.906 1 96.06 266 MET B N 1
ATOM 4327 C CA . MET B 1 266 ? 3.482 18.25 11.984 1 96.06 266 MET B CA 1
ATOM 4328 C C . MET B 1 266 ? 3.531 17.641 10.586 1 96.06 266 MET B C 1
ATOM 4330 O O . MET B 1 266 ? 3.559 16.422 10.438 1 96.06 266 MET B O 1
ATOM 4334 N N . SER B 1 267 ? 3.521 18.5 9.617 1 93 267 SER B N 1
ATOM 4335 C CA . SER B 1 267 ? 3.617 18.047 8.227 1 93 267 SER B CA 1
ATOM 4336 C C . SER B 1 267 ? 4.945 17.359 7.961 1 93 267 SER B C 1
ATOM 4338 O O . SER B 1 267 ? 5.977 17.734 8.531 1 93 267 SER B O 1
ATOM 4340 N N . ALA B 1 268 ? 4.93 16.469 7.043 1 88.44 268 ALA B N 1
ATOM 4341 C CA . ALA B 1 268 ? 6.117 15.703 6.688 1 88.44 268 ALA B CA 1
ATOM 4342 C C . ALA B 1 268 ? 7.117 16.562 5.918 1 88.44 268 ALA B C 1
ATOM 4344 O O . ALA B 1 268 ? 8.297 16.203 5.809 1 88.44 268 ALA B O 1
ATOM 4345 N N . VAL B 1 269 ? 6.746 17.672 5.438 1 88.94 269 VAL B N 1
ATOM 4346 C CA . VAL B 1 269 ? 7.629 18.484 4.605 1 88.94 269 VAL B CA 1
ATOM 4347 C C . VAL B 1 269 ? 8.32 19.531 5.465 1 88.94 269 VAL B C 1
ATOM 4349 O O . VAL B 1 269 ? 9.305 20.141 5.039 1 88.94 269 VAL B O 1
ATOM 4352 N N . ALA B 1 270 ? 7.836 19.719 6.652 1 93.38 270 ALA B N 1
ATOM 4353 C CA . ALA B 1 270 ? 8.32 20.781 7.52 1 93.38 270 ALA B CA 1
ATOM 4354 C C . ALA B 1 270 ? 9.812 20.625 7.805 1 93.38 270 ALA B C 1
ATOM 4356 O O . ALA B 1 270 ? 10.57 21.594 7.738 1 93.38 270 ALA B O 1
ATOM 4357 N N . PRO B 1 271 ? 10.336 19.422 8.047 1 92.94 271 PRO B N 1
ATOM 4358 C CA . PRO B 1 271 ? 11.766 19.266 8.32 1 92.94 271 PRO B CA 1
ATOM 4359 C C . PRO B 1 271 ? 12.641 19.672 7.137 1 92.94 271 PRO B C 1
ATOM 4361 O O . PRO B 1 271 ? 13.656 20.344 7.316 1 92.94 271 PRO B O 1
ATOM 4364 N N . ALA B 1 272 ? 12.242 19.312 5.996 1 90.88 272 ALA B N 1
ATOM 4365 C CA . ALA B 1 272 ? 13.016 19.656 4.805 1 90.88 272 ALA B CA 1
ATOM 4366 C C . ALA B 1 272 ? 13.062 21.172 4.605 1 90.88 272 ALA B C 1
ATOM 4368 O O . ALA B 1 272 ? 14.125 21.719 4.312 1 90.88 272 ALA B O 1
ATOM 4369 N N . TYR B 1 273 ? 11.969 21.828 4.75 1 92.56 273 TYR B N 1
ATOM 4370 C CA . TYR B 1 273 ? 11.914 23.281 4.594 1 92.56 273 TYR B CA 1
ATOM 4371 C C . TYR B 1 273 ? 12.727 23.969 5.68 1 92.56 273 TYR B C 1
ATOM 4373 O O . TYR B 1 273 ? 13.336 25.016 5.434 1 92.56 273 TYR B O 1
ATOM 4381 N N . THR B 1 274 ? 12.688 23.406 6.82 1 94.44 274 THR B N 1
ATOM 4382 C CA . THR B 1 274 ? 13.492 23.953 7.906 1 94.44 274 THR B CA 1
ATOM 4383 C C . THR B 1 274 ? 14.977 23.938 7.535 1 94.44 274 THR B C 1
ATOM 4385 O O . THR B 1 274 ? 15.68 24.938 7.727 1 94.44 274 THR B O 1
ATOM 4388 N N . GLY B 1 275 ? 15.43 22.891 6.992 1 93.31 275 GLY B N 1
ATOM 4389 C CA . GLY B 1 275 ? 16.812 22.797 6.539 1 93.31 275 GLY B CA 1
ATOM 4390 C C . GLY B 1 275 ? 17.141 23.781 5.438 1 93.31 275 GLY B C 1
ATOM 4391 O O . GLY B 1 275 ? 18.219 24.391 5.449 1 93.31 275 GLY B O 1
ATOM 4392 N N . MET B 1 276 ? 16.266 24 4.578 1 90.56 276 MET B N 1
ATOM 4393 C CA . MET B 1 276 ? 16.469 24.891 3.441 1 90.56 276 MET B CA 1
ATOM 4394 C C . MET B 1 276 ? 16.562 26.344 3.9 1 90.56 276 MET B C 1
ATOM 4396 O O . MET B 1 276 ? 17.156 27.188 3.223 1 90.56 276 MET B O 1
ATOM 4400 N N . CYS B 1 277 ? 15.984 26.594 4.988 1 91.62 277 CYS B N 1
ATOM 4401 C CA . CYS B 1 277 ? 15.992 27.969 5.508 1 91.62 277 CYS B CA 1
ATOM 4402 C C . CYS B 1 277 ? 17.078 28.141 6.562 1 91.62 277 CYS B C 1
ATOM 4404 O O . CYS B 1 277 ? 17.062 29.109 7.316 1 91.62 277 CYS B O 1
ATOM 4406 N N . GLY B 1 278 ? 17.922 27.109 6.648 1 91.12 278 GLY B N 1
ATOM 4407 C CA . GLY B 1 278 ? 19.078 27.25 7.52 1 91.12 278 GLY B CA 1
ATOM 4408 C C . GLY B 1 278 ? 18.828 26.766 8.938 1 91.12 278 GLY B C 1
ATOM 4409 O O . GLY B 1 278 ? 19.641 26.969 9.828 1 91.12 278 GLY B O 1
ATOM 4410 N N . GLY B 1 279 ? 17.656 26.188 9.148 1 93.75 279 GLY B N 1
ATOM 4411 C CA . GLY B 1 279 ? 17.359 25.609 10.453 1 93.75 279 GLY B CA 1
ATOM 4412 C C . GLY B 1 279 ? 17.875 24.188 10.602 1 93.75 279 GLY B C 1
ATOM 4413 O O . GLY B 1 279 ? 18.469 23.641 9.68 1 93.75 279 GLY B O 1
ATOM 4414 N N . ASP B 1 280 ? 17.703 23.656 11.766 1 93.88 280 ASP B N 1
ATOM 4415 C CA . ASP B 1 280 ? 18.156 22.297 12.07 1 93.88 280 ASP B CA 1
ATOM 4416 C C . ASP B 1 280 ? 17.172 21.25 11.57 1 93.88 280 ASP B C 1
ATOM 4418 O O . ASP B 1 280 ? 16.188 20.953 12.242 1 93.88 280 ASP B O 1
ATOM 4422 N N . GLU B 1 281 ? 17.516 20.656 10.508 1 93.62 281 GLU B N 1
ATOM 4423 C CA . GLU B 1 281 ? 16.641 19.656 9.875 1 93.62 281 GLU B CA 1
ATOM 4424 C C . GLU B 1 281 ? 16.484 18.422 10.758 1 93.62 281 GLU B C 1
ATOM 4426 O O . GLU B 1 281 ? 15.422 17.812 10.805 1 93.62 281 GLU B O 1
ATOM 4431 N N . GLY B 1 282 ? 17.562 18.031 11.414 1 92.44 282 GLY B N 1
ATOM 4432 C CA . GLY B 1 282 ? 17.516 16.891 12.312 1 92.44 282 GLY B CA 1
ATOM 4433 C C . GLY B 1 282 ? 16.562 17.078 13.477 1 92.44 282 GLY B C 1
ATOM 4434 O O . GLY B 1 282 ? 15.758 16.188 13.781 1 92.44 282 GLY B O 1
ATOM 4435 N N . MET B 1 283 ? 16.625 18.203 14.039 1 94.25 283 MET B N 1
ATOM 4436 C CA . MET B 1 283 ? 15.719 18.516 15.141 1 94.25 283 MET B CA 1
ATOM 4437 C C . MET B 1 283 ? 14.273 18.562 14.664 1 94.25 283 MET B C 1
ATOM 4439 O O . MET B 1 283 ? 13.375 18.062 15.344 1 94.25 283 MET B O 1
ATOM 4443 N N . ALA B 1 284 ? 14.078 19.125 13.539 1 94.62 284 ALA B N 1
ATOM 4444 C CA . ALA B 1 284 ? 12.734 19.203 12.969 1 94.62 284 ALA B CA 1
ATOM 4445 C C . ALA B 1 284 ? 12.18 17.812 12.688 1 94.62 284 ALA B C 1
ATOM 4447 O O . ALA B 1 284 ? 10.992 17.547 12.914 1 94.62 284 ALA B O 1
ATOM 4448 N N . SER B 1 285 ? 13.023 16.969 12.195 1 93.5 285 SER B N 1
ATOM 4449 C CA . SER B 1 285 ? 12.609 15.602 11.906 1 93.5 285 SER B CA 1
ATOM 4450 C C . SER B 1 285 ? 12.242 14.859 13.188 1 93.5 285 SER B C 1
ATOM 4452 O O . SER B 1 285 ? 11.273 14.102 13.211 1 93.5 285 SER B O 1
ATOM 4454 N N . CYS B 1 286 ? 13.008 15.016 14.148 1 94.5 286 CYS B N 1
ATOM 4455 C CA . CYS B 1 286 ? 12.719 14.406 15.445 1 94.5 286 CYS B CA 1
ATOM 4456 C C . CYS B 1 286 ? 11.414 14.938 16.016 1 94.5 286 CYS B C 1
ATOM 4458 O O . CYS B 1 286 ? 10.594 14.164 16.531 1 94.5 286 CYS B O 1
ATOM 4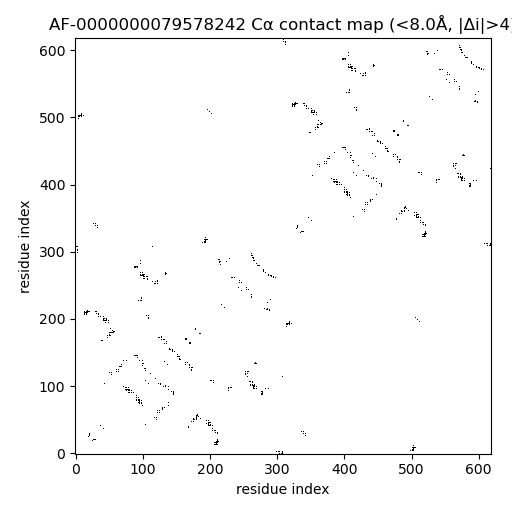460 N N . ALA B 1 287 ? 11.227 16.203 15.938 1 95.5 287 ALA B N 1
ATOM 4461 C CA . ALA B 1 287 ? 9.992 16.812 16.406 1 95.5 287 ALA B CA 1
ATOM 4462 C C . ALA B 1 287 ? 8.781 16.25 15.656 1 95.5 287 ALA B C 1
ATOM 4464 O O . ALA B 1 287 ? 7.73 16.016 16.25 1 95.5 287 ALA B O 1
ATOM 4465 N N . ASN B 1 288 ? 8.906 16.109 14.383 1 95.44 288 ASN B N 1
ATOM 4466 C CA . ASN B 1 288 ? 7.848 15.539 13.562 1 95.44 288 ASN B CA 1
ATOM 4467 C C . ASN B 1 288 ? 7.465 14.133 14.039 1 95.44 288 ASN B C 1
ATOM 4469 O O . ASN B 1 288 ? 6.277 13.82 14.164 1 95.44 288 ASN B O 1
ATOM 4473 N N . SER B 1 289 ? 8.445 13.312 14.336 1 94.94 289 SER B N 1
ATOM 4474 C CA . SER B 1 289 ? 8.211 11.953 14.805 1 94.94 289 SER B CA 1
ATOM 4475 C C . SER B 1 289 ? 7.523 11.953 16.172 1 94.94 289 SER B C 1
ATOM 4477 O O . SER B 1 289 ? 6.578 11.195 16.391 1 94.94 289 SER B O 1
ATOM 4479 N N . VAL B 1 290 ? 7.961 12.805 17.031 1 94.94 290 VAL B N 1
ATOM 4480 C CA . VAL B 1 290 ? 7.355 12.898 18.344 1 94.94 290 VAL B CA 1
ATOM 4481 C C . VAL B 1 290 ? 5.918 13.398 18.219 1 94.94 290 VAL B C 1
ATOM 4483 O O . VAL B 1 290 ? 5.031 12.945 18.953 1 94.94 290 VAL B O 1
ATOM 4486 N N . SER B 1 291 ? 5.711 14.32 17.344 1 96.69 291 SER B N 1
ATOM 4487 C CA . SER B 1 291 ? 4.371 14.859 17.156 1 96.69 291 SER B CA 1
ATOM 4488 C C . SER B 1 291 ? 3.402 13.781 16.672 1 96.69 291 SER B C 1
ATOM 4490 O O . SER B 1 291 ? 2.221 13.805 17.031 1 96.69 291 SER B O 1
ATOM 4492 N N . ILE B 1 292 ? 3.887 12.859 15.859 1 95.62 292 ILE B N 1
ATOM 4493 C CA . ILE B 1 292 ? 3.061 11.758 15.367 1 95.62 292 ILE B CA 1
ATOM 4494 C C . ILE B 1 292 ? 2.584 10.914 16.547 1 95.62 292 ILE B C 1
ATOM 4496 O O . ILE B 1 292 ? 1.399 10.594 16.656 1 95.62 292 ILE B O 1
ATOM 4500 N N . LEU B 1 293 ? 3.465 10.617 17.453 1 94.62 293 LEU B N 1
ATOM 4501 C CA . LEU B 1 293 ? 3.139 9.812 18.625 1 94.62 293 LEU B CA 1
ATOM 4502 C C . LEU B 1 293 ? 2.119 10.523 19.5 1 94.62 293 LEU B C 1
ATOM 4504 O O . LEU B 1 293 ? 1.146 9.906 19.953 1 94.62 293 LEU B O 1
ATOM 4508 N N . CYS B 1 294 ? 2.324 11.727 19.734 1 96.31 294 CYS B N 1
ATOM 4509 C CA . CYS B 1 294 ? 1.411 12.516 20.547 1 96.31 294 CYS B CA 1
ATOM 4510 C C . CYS B 1 294 ? 0.032 12.594 19.906 1 96.31 294 CYS B C 1
ATOM 4512 O O . CYS B 1 294 ? -0.984 12.422 20.578 1 96.31 294 CYS B O 1
ATOM 4514 N N . SER B 1 295 ? 0.021 12.867 18.641 1 96.94 295 SER B N 1
ATOM 4515 C CA . SER B 1 295 ? -1.244 12.992 17.922 1 96.94 295 SER B CA 1
ATOM 4516 C C . SER B 1 295 ? -2.008 11.672 17.922 1 96.94 295 SER B C 1
ATOM 4518 O O . SER B 1 295 ? -3.236 11.656 18.031 1 96.94 295 SER B O 1
ATOM 4520 N N . LEU B 1 296 ? -1.284 10.602 17.75 1 94.5 296 LEU B N 1
ATOM 4521 C CA . LEU B 1 296 ? -1.909 9.281 17.766 1 94.5 296 LEU B CA 1
ATOM 4522 C C . LEU B 1 296 ? -2.646 9.055 19.078 1 94.5 296 LEU B C 1
ATOM 4524 O O . LEU B 1 296 ? -3.791 8.594 19.094 1 94.5 296 LEU B O 1
ATOM 4528 N N . VAL B 1 297 ? -2.047 9.367 20.188 1 95 297 VAL B N 1
ATOM 4529 C CA . VAL B 1 297 ? -2.617 9.164 21.516 1 95 297 VAL B CA 1
ATOM 4530 C C . VAL B 1 297 ? -3.82 10.078 21.703 1 95 297 VAL B C 1
ATOM 4532 O O . VAL B 1 297 ? -4.887 9.633 22.141 1 95 297 VAL B O 1
ATOM 4535 N N . VAL B 1 298 ? -3.693 11.297 21.359 1 96.38 298 VAL B N 1
ATOM 4536 C CA . VAL B 1 298 ? -4.73 12.289 21.625 1 96.38 298 VAL B CA 1
ATOM 4537 C C . VAL B 1 298 ? -5.938 12.023 20.719 1 96.38 298 VAL B C 1
ATOM 4539 O O . VAL B 1 298 ? -7.082 12.062 21.188 1 96.38 298 VAL B O 1
ATOM 4542 N N . ILE B 1 299 ? -5.68 11.781 19.469 1 95.19 299 ILE B N 1
ATOM 4543 C CA . ILE B 1 299 ? -6.777 11.555 18.531 1 95.19 299 ILE B CA 1
ATOM 4544 C C . ILE B 1 299 ? -7.531 10.281 18.922 1 95.19 299 ILE B C 1
ATOM 4546 O O . ILE B 1 299 ? -8.766 10.25 18.875 1 95.19 299 ILE B O 1
ATOM 4550 N N . THR B 1 300 ? -6.824 9.258 19.328 1 92.69 300 THR B N 1
ATOM 4551 C CA . THR B 1 300 ? -7.465 8.031 19.781 1 92.69 300 THR B CA 1
ATOM 4552 C C . THR B 1 300 ? -8.328 8.297 21.016 1 92.69 300 THR B C 1
ATOM 4554 O O . THR B 1 300 ? -9.461 7.816 21.094 1 92.69 300 THR B O 1
ATOM 4557 N N . ALA B 1 301 ? -7.836 9.031 21.938 1 93.69 301 ALA B N 1
ATOM 4558 C CA . ALA B 1 301 ? -8.586 9.398 23.141 1 93.69 301 ALA B CA 1
ATOM 4559 C C . ALA B 1 301 ? -9.836 10.203 22.781 1 93.69 301 ALA B C 1
ATOM 4561 O O . ALA B 1 301 ? -10.906 9.984 23.344 1 93.69 301 ALA B O 1
ATOM 4562 N N . LEU B 1 302 ? -9.719 11.125 21.875 1 94.75 302 LEU B N 1
ATOM 4563 C CA . LEU B 1 302 ? -10.836 11.969 21.469 1 94.75 302 LEU B CA 1
ATOM 4564 C C . LEU B 1 302 ? -11.914 11.141 20.766 1 94.75 302 LEU B C 1
ATOM 4566 O O . LEU B 1 302 ? -13.109 11.383 20.969 1 94.75 302 LEU B O 1
ATOM 4570 N N . LEU B 1 303 ? -11.453 10.234 19.906 1 92.62 303 LEU B N 1
ATOM 4571 C CA . LEU B 1 303 ? -12.398 9.344 19.25 1 92.62 303 LEU B CA 1
ATOM 4572 C C . LEU B 1 303 ? -13.195 8.539 20.281 1 92.62 303 LEU B C 1
ATOM 4574 O O . LEU B 1 303 ? -14.406 8.375 20.141 1 92.62 303 LEU B O 1
ATOM 4578 N N . ALA B 1 304 ? -12.531 8.086 21.312 1 89.44 304 ALA B N 1
ATOM 4579 C CA . ALA B 1 304 ? -13.188 7.324 22.375 1 89.44 304 ALA B CA 1
ATOM 4580 C C . ALA B 1 304 ? -14.148 8.211 23.172 1 89.44 304 ALA B C 1
ATOM 4582 O O . ALA B 1 304 ? -15.281 7.805 23.453 1 89.44 304 ALA B O 1
ATOM 4583 N N . ILE B 1 305 ? -13.797 9.383 23.453 1 90.19 305 ILE B N 1
ATOM 4584 C CA . ILE B 1 305 ? -14.57 10.305 24.281 1 90.19 305 ILE B CA 1
ATOM 4585 C C . ILE B 1 305 ? -15.805 10.766 23.516 1 90.19 305 ILE B C 1
ATOM 4587 O O . ILE B 1 305 ? -16.891 10.891 24.094 1 90.19 305 ILE B O 1
ATOM 4591 N N . MET B 1 306 ? -15.648 11.016 22.203 1 89.69 306 MET B N 1
ATOM 4592 C CA . MET B 1 306 ? -16.75 11.523 21.391 1 89.69 306 MET B CA 1
ATOM 4593 C C . MET B 1 306 ? -17.656 10.383 20.953 1 89.69 306 MET B C 1
ATOM 4595 O O . MET B 1 306 ? -18.703 10.617 20.328 1 89.69 306 MET B O 1
ATOM 4599 N N . GLY B 1 307 ? -17.328 9.164 21.141 1 81.44 307 GLY B N 1
ATOM 4600 C CA . GLY B 1 307 ? -18.156 8.016 20.797 1 81.44 307 GLY B CA 1
ATOM 4601 C C . GLY B 1 307 ? -18.25 7.77 19.312 1 81.44 307 GLY B C 1
ATOM 4602 O O . GLY B 1 307 ? -19.328 7.453 18.797 1 81.44 307 GLY B O 1
ATOM 4603 N N . LEU B 1 308 ? -17.203 8.156 18.641 1 75.06 308 LEU B N 1
ATOM 4604 C CA . LEU B 1 308 ? -17.219 8.016 17.188 1 75.06 308 LEU B CA 1
ATOM 4605 C C . LEU B 1 308 ? -16.844 6.59 16.766 1 75.06 308 LEU B C 1
ATOM 4607 O O . LEU B 1 308 ? -15.82 6.062 17.203 1 75.06 308 LEU B O 1
ATOM 4611 N N . TYR B 1 309 ? -17.984 5.617 16.391 1 63.12 309 TYR B N 1
ATOM 4612 C CA . TYR B 1 309 ? -17.812 4.215 16.031 1 63.12 309 TYR B CA 1
ATOM 4613 C C . TYR B 1 309 ? -18.422 3.912 14.664 1 63.12 309 TYR B C 1
ATOM 4615 O O . TYR B 1 309 ? -19.453 4.488 14.312 1 63.12 309 TYR B O 1
#

InterPro domains:
  IPR004776 Membrane transport PIN-like [PF03547] (9-300)

pLDDT: mean 91.25, std 8.2, range [49.69, 98.19]

Solvent-accessible surface area (backbone atoms only — not comparable to full-atom values): 30234 Å² total; per-residue (Å²): 100,68,67,45,53,42,46,50,43,24,48,51,48,39,20,49,50,22,35,49,36,46,75,70,57,75,35,60,90,60,41,27,61,37,41,42,50,47,30,48,68,44,13,44,28,32,33,50,52,54,42,50,61,72,53,75,79,64,57,74,65,48,56,52,38,16,49,46,25,35,49,56,32,54,52,27,27,50,50,20,42,63,78,28,67,85,52,56,51,29,55,25,29,38,35,31,39,47,55,13,38,58,22,37,78,61,55,42,41,47,54,31,59,72,40,40,58,69,64,19,36,38,46,52,49,31,24,35,45,22,28,41,53,34,59,63,26,47,49,52,44,51,46,46,50,69,52,42,62,95,82,63,75,64,65,71,58,59,65,62,39,50,49,38,51,68,65,32,50,46,51,42,42,44,53,54,47,48,53,31,35,68,68,64,48,79,70,57,67,66,57,53,52,39,34,39,49,38,25,52,18,26,51,38,46,28,30,28,25,55,12,39,61,53,41,85,73,94,42,78,84,42,48,63,59,37,51,49,50,53,46,53,43,50,53,51,19,51,53,49,25,54,46,38,58,74,63,52,94,62,57,66,58,49,24,54,40,52,33,51,56,44,46,36,23,39,25,87,58,28,22,60,52,13,37,75,48,61,13,59,31,67,54,38,38,26,38,32,36,52,29,44,56,51,23,53,54,51,46,52,51,47,36,51,74,70,64,46,109,98,67,67,44,52,41,48,50,45,23,48,51,49,39,20,50,51,22,35,50,35,46,74,70,58,75,33,59,90,58,42,28,61,36,42,43,50,46,30,48,69,45,14,45,29,30,32,51,51,53,43,48,60,73,54,76,79,64,56,74,67,48,56,53,38,16,48,48,25,36,48,55,32,54,52,28,28,50,51,19,43,64,78,28,66,86,52,55,52,28,56,25,28,37,35,31,38,47,55,14,38,57,22,37,77,61,54,42,39,47,53,32,58,72,39,40,60,69,64,19,37,38,46,51,51,32,24,36,47,23,28,42,53,35,59,64,26,46,48,51,42,50,46,44,49,70,52,39,64,97,75,66,75,64,63,68,56,58,66,60,37,52,48,40,50,69,67,31,51,48,51,42,43,45,51,53,48,47,53,30,36,69,68,63,49,80,71,57,66,68,57,53,52,40,33,40,50,38,25,51,18,28,51,36,45,27,31,29,25,54,13,39,62,51,42,85,72,96,43,79,83,45,49,62,58,38,50,49,52,52,48,52,44,50,52,53,19,52,54,49,25,54,46,36,57,76,64,52,95,61,58,67,58,48,24,55,40,52,34,51,57,44,46,36,23,38,27,87,58,30,22,60,51,13,36,75,47,60,13,59,32,67,54,38,38,26,38,33,37,52,29,43,56,51,24,53,54,50,46,51,50,48,36,52,73,69,63,46,111

Sequence (618 aa):
MFSVLMRAFSFTLIIIIGIVMKSTGFVPKDAGASVKKFLIYVTLPASIITNFSAIEDMGFNMLIIAALGILLNVIMIAVGALITCRKSKGEQALNMLCLPAFNIGAFCLPFVQSFLPAMGSVTACMFDVGNSIMCTGGTYAFVAEYTAASGSKKGIDLKSFAKRLITSPPLVAYVVMFILAVANIDTPPVILTLIEPMAKANTFVAMLMLGLLFHIEFKKEYMGEIFKLIGIRHIFAAVCAVIFYFVLPFDLVIRQTLVLLCFAPMSAVAPAYTGMCGGDEGMASCANSVSILCSLVVITALLAIMGLYMFSVLMRAFSFTLIIIIGIVMKSTGFVPKDAGASVKKFLIYVTLPASIITNFSAIEDMGFNMLIIAALGILLNVIMIAVGALITCRKSKGEQALNMLCLPAFNIGAFCLPFVQSFLPAMGSVTACMFDVGNSIMCTGGTYAFVAEYTAASGSKKGIDLKSFAKRLITSPPLVAYVVMFILAVANIDTPPVILTLIEPMAKANTFVAMLMLGLLFHIEFKKEYMGEIFKLIGIRHIFAAVCAVIFYFVLPFDLVIRQTLVLLCFAPMSAVAPAYTGMCGGDEGMASCANSVSILCSLVVITALLAIMGLY

Radius of gyration: 26.76 Å; Cα contacts (8 Å, |Δi|>4): 932; chains: 2; bounding box: 53×79×55 Å

Foldseek 3Di:
DVVLVVVLVVLVVLLQVLQVCQVVVVDPLCVLVVLVCLQQAAQLLLQLLLLLLVDQADDPVLQVLLVVLQVQLVVQLVVLCVVCVPDALLSSLLRNLFLHAFAQRLAVLLSQVVQAPSVLNSSSLSSVLNSVLCNQQVSLLVSLQVSDPDPPNPHSPVVVSVVSQCPRSSNVSSVVSVVCSNVSHHDDVVSNVVRVVSNVCNSSSSSSSLSNLQDADPDVVLVVVLCVSLVVLVVQLVVVLVCLCPPDPDDNRSSLSSSLRSLGATHPCSLVSSVVSPYHSNSSSNSRNVSSVVSSVVSSVSSVVVVRD/DVVLVVVLVVLVVLLQVLQVCQVVVVDPLCVLVVLVCLQQAAQLLLQLLLLLLVDQADDPVLQVLLVVLQVQLVVQLVVLCVVCVPDALLSSLLRNLFLHAFAQRLAVLLVQVVQAPSVLNSSSLSSVLNSVLCNQQVSLLVSLQVSPDPPPNPHSPVVVSVVSQCPRSSNVSSVVSVVCSNVSHHDDVVSNVVRVVSNVCNSSSSSSSLSNLQDADPDVVLVVVLCVSLVVLVVQLVVVLVCLCPPDPDDNRSSLSSSLRSLGATHPCSLVSSVVSPYHSNSSSNSRNVSSVVSSVVSSVSSVVVVRD